Protein AF-0000000084726691 (afdb_homodimer)

Nearest PDB structures (foldseek):
  2g3b-assembly1_B  TM=8.447E-01  e=7.463E-09  Rhodococcus jostii RHA1
  2g3b-assembly1_A  TM=8.152E-01  e=2.028E-08  Rhodococcus jostii RHA1
  4yze-assembly2_D  TM=8.482E-01  e=5.745E-05  Escherichia coli K-12
  5daj-assembly1_A  TM=7.004E-01  e=3.506E-04  Pseudomonas aeruginosa PAO1
  8fw8-assembly1_B  TM=7.277E-01  e=5.131E-04  Neisseria gonorrhoeae

Radius of gyration: 22.66 Å; Cα contacts (8 Å, |Δi|>4): 528; chains: 2; bounding box: 59×69×53 Å

Foldseek 3Di:
DDPVLVQLLVLQLVLCLVPADVRDALCSSCVSGPDHSVVVCVVPVGPVRSVLVSLVVVLVVLLVQLVVQDDPALLSSLLSLLCSLQPPDVDVVDLSSLVSVVVLVVCCVVDVSSVVSVVSSLVSQLVSQLVSLVRCCVVLQWDVPDDSNVLSVVLSVLSNVLSVCCNPPVDHSVVSSVVNSCCCVVHTGDPVNVVVVD/DDPVLVQLLVLQLVLCLVPADVRDALCSSCVSGPDHSVRVCVVPVGPVRSVLVSLVVVLVVLLVQLVVQDDPALLSSLLSLLCSLQPPDVDVVDLSSLVSVVVLVVCCVVDVSSVVSVVSSLVSQLVSQLVSLVRCCVVLQWDVPDDSNVLSVVLSVLSNVLSVCCNPPVDHSVVSSVVNSCCCVVHTGDPVNVVVVD

Solvent-accessible surface area (backbone atoms only — not comparable to full-atom values): 20001 Å² total; per-residue (Å²): 132,56,71,68,58,51,47,49,44,53,8,40,51,53,28,28,36,72,54,21,56,91,63,54,43,59,59,52,24,20,74,53,36,96,49,50,49,67,58,49,42,71,79,30,88,40,62,67,57,43,50,54,52,42,51,50,53,50,47,54,55,48,54,49,52,57,69,62,33,58,52,96,43,40,67,45,21,51,51,34,46,49,40,73,74,28,52,69,54,96,44,78,71,42,70,46,43,54,29,22,49,38,38,47,35,42,41,13,82,80,31,65,69,55,18,52,51,46,33,49,54,51,49,54,52,34,50,52,43,21,50,38,44,42,51,15,32,76,70,51,51,21,30,79,83,63,51,32,66,43,53,17,49,41,52,48,23,24,52,50,7,31,55,48,36,30,46,22,51,63,41,57,38,58,58,49,40,50,23,51,49,48,48,42,60,70,57,39,34,25,77,72,45,62,56,69,77,99,132,55,71,69,58,51,47,50,45,53,8,39,51,53,27,28,38,72,52,21,56,92,63,54,44,60,60,52,25,20,73,51,37,96,48,51,49,68,59,50,42,72,77,30,88,38,62,67,58,42,48,53,51,42,51,53,54,51,45,55,54,48,54,50,52,58,69,64,34,58,52,95,44,40,66,45,21,51,50,33,46,49,39,73,74,28,50,71,51,98,44,78,73,41,71,44,43,55,28,22,49,38,37,48,35,41,40,15,82,81,31,66,70,56,18,51,51,48,34,49,56,52,50,52,52,34,50,52,43,21,51,37,43,42,52,15,31,76,70,50,50,20,31,79,83,63,52,32,65,43,54,17,48,41,52,48,24,25,52,50,7,32,55,49,36,31,46,22,51,63,42,57,38,58,58,48,41,50,24,51,48,47,48,42,59,70,58,38,34,25,76,72,46,60,58,68,78,98

Sequence (396 aa):
MDEPERTILDATYRALCEHGYADLTMQRIADESTLSKAAIHYHYDSKEHLFEQFLEYLYDRYTDRLDGATGASARDRLDALLTVQLADEAADPGIDFQTAMLEVRAQAPYDEAIQETLSAFDEALVARLRETIADGVDAGEFDERVDPDLAADLLTTAIKGAHTRQVAVRHPLDRSYEAARTYVDAYLVGEDAAEVSAMDEPERTILDATYRALCEHGYADLTMQRIADESTLSKAAIHYHYDSKEHLFEQFLEYLYDRYTDRLDGATGASARDRLDALLTVQLADEAADPGIDFQTAMLEVRAQAPYDEAIQETLSAFDEALVARLRETIADGVDAGEFDERVDPDLAADLLTTAIKGAHTRQVAVRHPLDRSYEAARTYVDAYLVGEDAAEVSA

Secondary structure (DSSP, 8-state):
--HHHHHHHHHHHHHHHHH-STT--HHHHHHTSSS-HHHHHHH-SSHHHHHHHHHHHHHHHHHHHHHH---SSHHHHHHHHHHHHH--SS-SS-HHHHHHHHHHHHHGGG-HHHHHHHHHHHHHHHHHHHHHHHHHHHHTSB-TT--HHHHHHHHHHHHHHHHHHHHHH---HHHHHHHHHHHIIIIIB-TTHHHH--/--HHHHHHHHHHHHHHHHH-STT--HHHHHHTSSS-HHHHHHH-SSHHHHHHHHHHHHHHHHHHHHHH---SSHHHHHHHHHHHHH--SS-SS-HHHHHHHHHHHHHGGG-HHHHHHHHHHHHHHHHHHHHHHHHHHHTTSB-TT--HHHHHHHHHHHHHHHHHHHHHH---HHHHHHHHHHHIIIIIB-HHHHHH--

InterPro domains:
  IPR001647 DNA-binding HTH domain, TetR-type [PF00440] (8-53)
  IPR001647 DNA-binding HTH domain, TetR-type [PR00455] (8-21)
  IPR001647 DNA-binding HTH domain, TetR-type [PR00455] (29-52)
  IPR001647 DNA-binding HTH domain, TetR-type [PS50977] (2-62)
  IPR009057 Homedomain-like superfamily [SSF46689] (5-69)
  IPR036271 Tetracyclin repressor-like, C-terminal domain superfamily [SSF48498] (73-187)
  IPR039538 BetI-type transcriptional repressor, C-terminal [PF13977] (74-188)
  IPR050109 HTH-type, TetR-like transcriptional regulator [PTHR30055] (4-188)

pLDDT: mean 91.51, std 12.65, range [36.88, 98.75]

Organism: NCBI:txid1227490

Structure (mmCIF, N/CA/C/O backbone):
data_AF-0000000084726691-model_v1
#
loop_
_entity.id
_entity.type
_entity.pdbx_description
1 polymer 'TetR family transcriptional regulator'
#
loop_
_atom_site.group_PDB
_atom_site.id
_atom_site.type_symbol
_atom_site.label_atom_id
_atom_site.label_alt_id
_atom_site.label_comp_id
_atom_site.label_asym_id
_atom_site.label_entity_id
_atom_site.label_seq_id
_atom_site.pdbx_PDB_ins_code
_atom_site.Cartn_x
_atom_site.Cartn_y
_atom_site.Cartn_z
_atom_site.occupancy
_atom_site.B_iso_or_equiv
_atom_site.auth_seq_id
_atom_site.auth_comp_id
_atom_site.auth_asym_id
_atom_site.auth_atom_id
_atom_site.pdbx_PDB_model_num
ATOM 1 N N . MET A 1 1 ? 30.438 -3.965 -10.602 1 70.75 1 MET A N 1
ATOM 2 C CA . MET A 1 1 ? 29.609 -4.938 -11.305 1 70.75 1 MET A CA 1
ATOM 3 C C . MET A 1 1 ? 30.125 -5.168 -12.719 1 70.75 1 MET A C 1
ATOM 5 O O . MET A 1 1 ? 30.469 -4.215 -13.422 1 70.75 1 MET A O 1
ATOM 9 N N . ASP A 1 2 ? 30.344 -6.395 -12.984 1 78.62 2 ASP A N 1
ATOM 10 C CA . ASP A 1 2 ? 30.875 -6.68 -14.32 1 78.62 2 ASP A CA 1
ATOM 11 C C . ASP A 1 2 ? 29.75 -6.695 -15.359 1 78.62 2 ASP A C 1
ATOM 13 O O . ASP A 1 2 ? 28.578 -6.652 -15.008 1 78.62 2 ASP A O 1
ATOM 17 N N . GLU A 1 3 ? 30.047 -6.68 -16.609 1 83 3 GLU A N 1
ATOM 18 C CA . GLU A 1 3 ? 29.141 -6.52 -17.734 1 83 3 GLU A CA 1
ATOM 19 C C . GLU A 1 3 ? 28.094 -7.621 -17.766 1 83 3 GLU A C 1
ATOM 21 O O . GLU A 1 3 ? 26.891 -7.34 -17.891 1 83 3 GLU A O 1
ATOM 26 N N . PRO A 1 4 ? 28.453 -8.922 -17.531 1 87.12 4 PRO A N 1
ATOM 27 C CA . PRO A 1 4 ? 27.453 -9.984 -17.531 1 87.12 4 PRO A CA 1
ATOM 28 C C . PRO A 1 4 ? 26.438 -9.844 -16.391 1 87.12 4 PRO A C 1
ATOM 30 O O . PRO A 1 4 ? 25.25 -10.086 -16.594 1 87.12 4 PRO A O 1
ATOM 33 N N . GLU A 1 5 ? 26.938 -9.445 -15.32 1 91.5 5 GLU A N 1
ATOM 34 C CA . GLU A 1 5 ? 26.062 -9.289 -14.172 1 91.5 5 GLU A CA 1
ATOM 35 C C . GLU A 1 5 ? 25.016 -8.203 -14.414 1 91.5 5 GLU A C 1
ATOM 37 O O . GLU A 1 5 ? 23.828 -8.398 -14.117 1 91.5 5 GLU A O 1
ATOM 42 N N . ARG A 1 6 ? 25.469 -7.113 -15 1 93.19 6 ARG A N 1
ATOM 43 C CA . ARG A 1 6 ? 24.547 -6.023 -15.312 1 93.19 6 ARG A CA 1
ATOM 44 C C . ARG A 1 6 ? 23.5 -6.465 -16.344 1 93.19 6 ARG A C 1
ATOM 46 O O . ARG A 1 6 ? 22.328 -6.133 -16.203 1 93.19 6 ARG A O 1
ATOM 53 N N . THR A 1 7 ? 23.922 -7.215 -17.281 1 94.88 7 THR A N 1
ATOM 54 C CA . THR A 1 7 ? 23.047 -7.73 -18.312 1 94.88 7 THR A CA 1
ATOM 55 C C . THR A 1 7 ? 21.969 -8.633 -17.703 1 94.88 7 THR A C 1
ATOM 57 O O . THR A 1 7 ? 20.797 -8.539 -18.062 1 94.88 7 THR A O 1
ATOM 60 N N . ILE A 1 8 ? 22.375 -9.43 -16.766 1 96.38 8 ILE A N 1
ATOM 61 C CA . ILE A 1 8 ? 21.453 -10.367 -16.125 1 96.38 8 ILE A CA 1
ATOM 62 C C . ILE A 1 8 ? 20.453 -9.594 -15.266 1 96.38 8 ILE A C 1
ATOM 64 O O . ILE A 1 8 ? 19.25 -9.883 -15.289 1 96.38 8 ILE A O 1
ATOM 68 N N . LEU A 1 9 ? 20.938 -8.633 -14.586 1 96.19 9 LEU A N 1
ATOM 69 C CA . LEU A 1 9 ? 20.062 -7.859 -13.703 1 96.19 9 LEU A CA 1
ATOM 70 C C . LEU A 1 9 ? 19.062 -7.035 -14.5 1 96.19 9 LEU A C 1
ATOM 72 O O . LEU A 1 9 ? 17.891 -6.934 -14.125 1 96.19 9 LEU A O 1
ATOM 76 N N . ASP A 1 10 ? 19.5 -6.516 -15.68 1 95.25 10 ASP A N 1
ATOM 77 C CA . ASP A 1 10 ? 18.594 -5.793 -16.562 1 95.25 10 ASP A CA 1
ATOM 78 C C . ASP A 1 10 ? 17.531 -6.723 -17.141 1 95.25 10 ASP A C 1
ATOM 80 O O . ASP A 1 10 ? 16.359 -6.344 -17.25 1 95.25 10 ASP A O 1
ATOM 84 N N . ALA A 1 11 ? 17.984 -7.883 -17.484 1 96.88 11 ALA A N 1
ATOM 85 C CA . ALA A 1 11 ? 17.062 -8.891 -17.984 1 96.88 11 ALA A CA 1
ATOM 86 C C . ALA A 1 11 ? 16.062 -9.305 -16.906 1 96.88 11 ALA A C 1
ATOM 88 O O . ALA A 1 11 ? 14.891 -9.555 -17.203 1 96.88 11 ALA A O 1
ATOM 89 N N . THR A 1 12 ? 16.531 -9.422 -15.672 1 97.25 12 THR A N 1
ATOM 90 C CA . THR A 1 12 ? 15.656 -9.75 -14.555 1 97.25 12 THR A CA 1
ATOM 91 C C . THR A 1 12 ? 14.57 -8.695 -14.383 1 97.25 12 THR A C 1
ATOM 93 O O . THR A 1 12 ? 13.398 -9.031 -14.172 1 97.25 12 THR A O 1
ATOM 96 N N . TYR A 1 13 ? 14.961 -7.438 -14.539 1 95.44 13 TYR A N 1
ATOM 97 C CA . TYR A 1 13 ? 14.008 -6.336 -14.469 1 95.44 13 TYR A CA 1
ATOM 98 C C . TYR A 1 13 ? 12.922 -6.492 -15.523 1 95.44 13 TYR A C 1
ATOM 100 O O . TYR A 1 13 ? 11.734 -6.422 -15.211 1 95.44 13 TYR A O 1
ATOM 108 N N . ARG A 1 14 ? 13.32 -6.742 -16.719 1 95.62 14 ARG A N 1
ATOM 109 C CA . ARG A 1 14 ? 12.375 -6.863 -17.812 1 95.62 14 ARG A CA 1
ATOM 110 C C . ARG A 1 14 ? 11.469 -8.07 -17.625 1 95.62 14 ARG A C 1
ATOM 112 O O . ARG A 1 14 ? 10.258 -7.98 -17.828 1 95.62 14 ARG A O 1
ATOM 119 N N . ALA A 1 15 ? 12.07 -9.195 -17.219 1 96.81 15 ALA A N 1
ATOM 120 C CA . ALA A 1 15 ? 11.289 -10.406 -17 1 96.81 15 ALA A CA 1
ATOM 121 C C . ALA A 1 15 ? 10.289 -10.211 -15.867 1 96.81 15 ALA A C 1
ATOM 123 O O . ALA A 1 15 ? 9.148 -10.68 -15.945 1 96.81 15 ALA A O 1
ATOM 124 N N . LEU A 1 16 ? 10.75 -9.547 -14.828 1 96.12 16 LEU A N 1
ATOM 125 C CA . LEU A 1 16 ? 9.883 -9.266 -13.688 1 96.12 16 LEU A CA 1
ATOM 126 C C . LEU A 1 16 ? 8.695 -8.398 -14.102 1 96.12 16 LEU A C 1
ATOM 128 O O . LEU A 1 16 ? 7.559 -8.664 -13.711 1 96.12 16 LEU A O 1
ATOM 132 N N . CYS A 1 17 ? 8.93 -7.395 -14.938 1 93.62 17 CYS A N 1
ATOM 133 C CA . CYS A 1 17 ? 7.879 -6.508 -15.422 1 93.62 17 CYS A CA 1
ATOM 134 C C . CYS A 1 17 ? 6.887 -7.266 -16.297 1 93.62 17 CYS A C 1
ATOM 136 O O . CYS A 1 17 ? 5.684 -7.012 -16.234 1 93.62 17 CYS A O 1
ATOM 138 N N . GLU A 1 18 ? 7.402 -8.195 -17 1 93.25 18 GLU A N 1
ATOM 139 C CA . GLU A 1 18 ? 6.578 -8.914 -17.969 1 93.25 18 GLU A CA 1
ATOM 140 C C . GLU A 1 18 ? 5.773 -10.023 -17.297 1 93.25 18 GLU A C 1
ATOM 142 O O . GLU A 1 18 ? 4.598 -10.219 -17.609 1 93.25 18 GLU A O 1
ATOM 147 N N . HIS A 1 19 ? 6.406 -10.75 -16.344 1 93.25 19 HIS A N 1
ATOM 148 C CA . HIS A 1 19 ? 5.812 -12 -15.891 1 93.25 19 HIS A CA 1
ATOM 149 C C . HIS A 1 19 ? 5.387 -11.922 -14.422 1 93.25 19 HIS A C 1
ATOM 151 O O . HIS A 1 19 ? 4.617 -12.758 -13.945 1 93.25 19 HIS A O 1
ATOM 157 N N . GLY A 1 20 ? 5.898 -10.898 -13.688 1 92.69 20 GLY A N 1
ATOM 158 C CA . GLY A 1 20 ? 5.684 -10.859 -12.25 1 92.69 20 GLY A CA 1
ATOM 159 C C . GLY A 1 20 ? 6.645 -11.742 -11.484 1 92.69 20 GLY A C 1
ATOM 160 O O . GLY A 1 20 ? 7.48 -12.422 -12.078 1 92.69 20 GLY A O 1
ATOM 161 N N . TYR A 1 21 ? 6.547 -11.719 -10.211 1 92.06 21 TYR A N 1
ATOM 162 C CA . TYR A 1 21 ? 7.48 -12.461 -9.375 1 92.06 21 TYR A CA 1
ATOM 163 C C . TYR A 1 21 ? 7.125 -13.938 -9.328 1 92.06 21 TYR A C 1
ATOM 165 O O . TYR A 1 21 ? 8 -14.797 -9.414 1 92.06 21 TYR A O 1
ATOM 173 N N . ALA A 1 22 ? 5.844 -14.211 -9.164 1 86.5 22 ALA A N 1
ATOM 174 C CA . ALA A 1 22 ? 5.398 -15.594 -9.023 1 86.5 22 ALA A CA 1
ATOM 175 C C . ALA A 1 22 ? 5.797 -16.422 -10.242 1 86.5 22 ALA A C 1
ATOM 177 O O . ALA A 1 22 ? 6.121 -17.609 -10.109 1 86.5 22 ALA A O 1
ATOM 178 N N . ASP A 1 23 ? 5.883 -15.82 -11.414 1 91.12 23 ASP A N 1
ATOM 179 C CA . ASP A 1 23 ? 6.148 -16.547 -12.656 1 91.12 23 ASP A CA 1
ATOM 180 C C . ASP A 1 23 ? 7.574 -16.297 -13.141 1 91.12 23 ASP A C 1
ATOM 182 O O . ASP A 1 23 ? 7.934 -16.672 -14.258 1 91.12 23 ASP A O 1
ATOM 186 N N . LEU A 1 24 ? 8.359 -15.664 -12.32 1 95.19 24 LEU A N 1
ATOM 187 C CA . LEU A 1 24 ? 9.742 -15.406 -12.695 1 95.19 24 LEU A CA 1
ATOM 188 C C . LEU A 1 24 ? 10.57 -16.688 -12.633 1 95.19 24 LEU A C 1
ATOM 190 O O . LEU A 1 24 ? 10.516 -17.406 -11.641 1 95.19 24 LEU A O 1
ATOM 194 N N . THR A 1 25 ? 11.242 -17.031 -13.75 1 95.56 25 THR A N 1
ATOM 195 C CA . THR A 1 25 ? 12.133 -18.188 -13.805 1 95.56 25 THR A CA 1
ATOM 196 C C . THR A 1 25 ? 13.461 -17.812 -14.445 1 95.56 25 THR A C 1
ATOM 198 O O . THR A 1 25 ? 13.57 -16.781 -15.109 1 95.56 25 THR A O 1
ATOM 201 N N . MET A 1 26 ? 14.406 -18.75 -14.242 1 96.69 26 MET A N 1
ATOM 202 C CA . MET A 1 26 ? 15.703 -18.531 -14.867 1 96.69 26 MET A CA 1
ATOM 203 C C . MET A 1 26 ? 15.57 -18.5 -16.391 1 96.69 26 MET A C 1
ATOM 205 O O . MET A 1 26 ? 16.25 -17.719 -17.062 1 96.69 26 MET A O 1
ATOM 209 N N . GLN A 1 27 ? 14.68 -19.297 -16.922 1 97.12 27 GLN A N 1
ATOM 210 C CA . GLN A 1 27 ? 14.477 -19.344 -18.359 1 97.12 27 GLN A CA 1
ATOM 211 C C . GLN A 1 27 ? 13.891 -18.031 -18.875 1 97.12 27 GLN A C 1
ATOM 213 O O . GLN A 1 27 ? 14.328 -17.5 -19.891 1 97.12 27 GLN A O 1
ATOM 218 N N . ARG A 1 28 ? 12.914 -17.484 -18.203 1 97.25 28 ARG A N 1
ATOM 219 C CA . ARG A 1 28 ? 12.281 -16.25 -18.609 1 97.25 28 ARG A CA 1
ATOM 220 C C . ARG A 1 28 ? 13.266 -15.078 -18.547 1 97.25 28 ARG A C 1
ATOM 222 O O . ARG A 1 28 ? 13.203 -14.156 -19.359 1 97.25 28 ARG A O 1
ATOM 229 N N . ILE A 1 29 ? 14.164 -15.125 -17.516 1 97.75 29 ILE A N 1
ATOM 230 C CA . ILE A 1 29 ? 15.211 -14.117 -17.438 1 97.75 29 ILE A CA 1
ATOM 231 C C . ILE A 1 29 ? 16.172 -14.25 -18.625 1 97.75 29 ILE A C 1
ATOM 233 O O . ILE A 1 29 ? 16.531 -13.258 -19.25 1 97.75 29 ILE A O 1
ATOM 237 N N . ALA A 1 30 ? 16.516 -15.461 -18.938 1 97.5 30 ALA A N 1
ATOM 238 C CA . ALA A 1 30 ? 17.391 -15.719 -20.094 1 97.5 30 ALA A CA 1
ATOM 239 C C . ALA A 1 30 ? 16.75 -15.227 -21.391 1 97.5 30 ALA A C 1
ATOM 241 O O . ALA A 1 30 ? 17.422 -14.664 -22.25 1 97.5 30 ALA A O 1
ATOM 242 N N . ASP A 1 31 ? 15.43 -15.422 -21.516 1 97.56 31 ASP A N 1
ATOM 243 C CA . ASP A 1 31 ? 14.703 -15.008 -22.703 1 97.56 31 ASP A CA 1
ATOM 244 C C . ASP A 1 31 ? 14.773 -13.492 -22.906 1 97.56 31 ASP A C 1
ATOM 246 O O . ASP A 1 31 ? 14.609 -12.992 -24.016 1 97.56 31 ASP A O 1
ATOM 250 N N . GLU A 1 32 ? 15.023 -12.773 -21.828 1 96.44 32 GLU A N 1
ATOM 251 C CA . GLU A 1 32 ? 15.133 -11.32 -21.875 1 96.44 32 GLU A CA 1
ATOM 252 C C . GLU A 1 32 ? 16.594 -10.875 -21.922 1 96.44 32 GLU A C 1
ATOM 254 O O . GLU A 1 32 ? 16.891 -9.695 -21.703 1 96.44 32 GLU A O 1
ATOM 259 N N . SER A 1 33 ? 17.469 -11.867 -22.078 1 94.62 33 SER A N 1
ATOM 260 C CA . SER A 1 33 ? 18.891 -11.594 -22.062 1 94.62 33 SER A CA 1
ATOM 261 C C . SER A 1 33 ? 19.578 -12.125 -23.312 1 94.62 33 SER A C 1
ATOM 263 O O . SER A 1 33 ? 18.984 -12.883 -24.078 1 94.62 33 SER A O 1
ATOM 265 N N . THR A 1 34 ? 20.812 -11.688 -23.516 1 94.25 34 THR A N 1
ATOM 266 C CA . THR A 1 34 ? 21.641 -12.258 -24.578 1 94.25 34 THR A CA 1
ATOM 267 C C . THR A 1 34 ? 22.375 -13.508 -24.078 1 94.25 34 THR A C 1
ATOM 269 O O . THR A 1 34 ? 23.047 -14.188 -24.859 1 94.25 34 THR A O 1
ATOM 272 N N . LEU A 1 35 ? 22.203 -13.766 -22.844 1 94.88 35 LEU A N 1
ATOM 273 C CA . LEU A 1 35 ? 22.859 -14.914 -22.234 1 94.88 35 LEU A CA 1
ATOM 274 C C . LEU A 1 35 ? 21.922 -16.109 -22.172 1 94.88 35 LEU A C 1
ATOM 276 O O . LEU A 1 35 ? 20.703 -15.938 -22.016 1 94.88 35 LEU A O 1
ATOM 280 N N . SER A 1 36 ? 22.516 -17.297 -22.234 1 94.81 36 SER A N 1
ATOM 281 C CA . SER A 1 36 ? 21.75 -18.516 -22.094 1 94.81 36 SER A CA 1
ATOM 282 C C . SER A 1 36 ? 21.406 -18.781 -20.625 1 94.81 36 SER A C 1
ATOM 284 O O . SER A 1 36 ? 22.016 -18.188 -19.734 1 94.81 36 SER A O 1
ATOM 286 N N . LYS A 1 37 ? 20.422 -19.625 -20.422 1 96.19 37 LYS A N 1
ATOM 287 C CA . LYS A 1 37 ? 20.078 -20.047 -19.062 1 96.19 37 LYS A CA 1
ATOM 288 C C . LYS A 1 37 ? 21.297 -20.641 -18.359 1 96.19 37 LYS A C 1
ATOM 290 O O . LYS A 1 37 ? 21.516 -20.375 -17.172 1 96.19 37 LYS A O 1
ATOM 295 N N . ALA A 1 38 ? 22.141 -21.375 -19.125 1 95.19 38 ALA A N 1
ATOM 296 C CA . ALA A 1 38 ? 23.359 -21.969 -18.578 1 95.19 38 ALA A CA 1
ATOM 297 C C . ALA A 1 38 ? 24.328 -20.906 -18.109 1 95.19 38 ALA A C 1
ATOM 299 O O . ALA A 1 38 ? 24.922 -21 -17.031 1 95.19 38 ALA A O 1
ATOM 300 N N . ALA A 1 39 ? 24.484 -19.922 -18.875 1 94.81 39 ALA A N 1
ATOM 301 C CA . ALA A 1 39 ? 25.391 -18.828 -18.547 1 94.81 39 ALA A CA 1
ATOM 302 C C . ALA A 1 39 ? 24.922 -18.078 -17.297 1 94.81 39 ALA A C 1
ATOM 304 O O . ALA A 1 39 ? 25.734 -17.672 -16.469 1 94.81 39 ALA A O 1
ATOM 305 N N . ILE A 1 40 ? 23.594 -17.875 -17.156 1 96.31 40 ILE A N 1
ATOM 306 C CA . ILE A 1 40 ? 23.031 -17.219 -15.984 1 96.31 40 ILE A CA 1
ATOM 307 C C . ILE A 1 40 ? 23.281 -18.078 -14.742 1 96.31 40 ILE A C 1
ATOM 309 O O . ILE A 1 40 ? 23.641 -17.562 -13.688 1 96.31 40 ILE A O 1
ATOM 313 N N . HIS A 1 41 ? 23.172 -19.391 -14.922 1 94.75 41 HIS A N 1
ATOM 314 C CA . HIS A 1 41 ? 23.375 -20.312 -13.812 1 94.75 41 HIS A CA 1
ATOM 315 C C . HIS A 1 41 ? 24.828 -20.312 -13.344 1 94.75 41 HIS A C 1
ATOM 317 O O . HIS A 1 41 ? 25.109 -20.578 -12.172 1 94.75 41 HIS A O 1
ATOM 323 N N . TYR A 1 42 ? 25.656 -20.062 -14.273 1 93.75 42 TYR A N 1
ATOM 324 C CA . TYR A 1 42 ? 27.078 -19.953 -13.922 1 93.75 42 TYR A CA 1
ATOM 325 C C . TYR A 1 42 ? 27.297 -18.812 -12.93 1 93.75 42 TYR A C 1
ATOM 327 O O . TYR A 1 42 ? 28.125 -18.938 -12.016 1 93.75 42 TYR A O 1
ATOM 335 N N . HIS A 1 43 ? 26.578 -17.781 -13.055 1 93.94 43 HIS A N 1
ATOM 336 C CA . HIS A 1 43 ? 26.734 -16.594 -12.203 1 93.94 43 HIS A CA 1
ATOM 337 C C . HIS A 1 43 ? 25.875 -16.703 -10.953 1 93.94 43 HIS A C 1
ATOM 339 O O . HIS A 1 43 ? 26.266 -16.234 -9.883 1 93.94 43 HIS A O 1
ATOM 345 N N . TYR A 1 44 ? 24.609 -17.281 -11.117 1 94.94 44 TYR A N 1
ATOM 346 C CA . TYR A 1 44 ? 23.672 -17.406 -10.016 1 94.94 44 TYR A CA 1
ATOM 347 C C . TYR A 1 44 ? 23.125 -18.828 -9.922 1 94.94 44 TYR A C 1
ATOM 349 O O . TYR A 1 44 ? 22.484 -19.312 -10.859 1 94.94 44 TYR A O 1
ATOM 357 N N . ASP A 1 45 ? 23.188 -19.391 -8.797 1 92.06 45 ASP A N 1
ATOM 358 C CA . ASP A 1 45 ? 22.875 -20.797 -8.602 1 92.06 45 ASP A CA 1
ATOM 359 C C . ASP A 1 45 ? 21.375 -21.047 -8.617 1 92.06 45 ASP A C 1
ATOM 361 O O . ASP A 1 45 ? 20.922 -22.156 -8.906 1 92.06 45 ASP A O 1
ATOM 365 N N . SER A 1 46 ? 20.688 -20 -8.234 1 94.19 46 SER A N 1
ATOM 366 C CA . SER A 1 46 ? 19.234 -20.172 -8.156 1 94.19 46 SER A CA 1
ATOM 367 C C . SER A 1 46 ? 18.516 -18.844 -8.43 1 94.19 46 SER A C 1
ATOM 369 O O . SER A 1 46 ? 19.109 -17.781 -8.352 1 94.19 46 SER A O 1
ATOM 371 N N . LYS A 1 47 ? 17.297 -18.953 -8.781 1 94.06 47 LYS A N 1
ATOM 372 C CA . LYS A 1 47 ? 16.438 -17.781 -8.969 1 94.06 47 LYS A CA 1
ATOM 373 C C . LYS A 1 47 ? 16.391 -16.922 -7.707 1 94.06 47 LYS A C 1
ATOM 375 O O . LYS A 1 47 ? 16.406 -15.695 -7.781 1 94.06 47 LYS A O 1
ATOM 380 N N . GLU A 1 48 ? 16.391 -17.625 -6.57 1 93.56 48 GLU A N 1
ATOM 381 C CA . GLU A 1 48 ? 16.297 -16.938 -5.285 1 93.56 48 GLU A CA 1
ATOM 382 C C . GLU A 1 48 ? 17.547 -16.078 -5.039 1 93.56 48 GLU A C 1
ATOM 384 O O . GLU A 1 48 ? 17.438 -14.914 -4.645 1 93.56 48 GLU A O 1
ATOM 389 N N . HIS A 1 49 ? 18.625 -16.672 -5.285 1 94.56 49 HIS A N 1
ATOM 390 C CA . HIS A 1 49 ? 19.875 -15.93 -5.09 1 94.56 49 HIS A CA 1
ATOM 391 C C . HIS A 1 49 ? 20 -14.781 -6.078 1 94.56 49 HIS A C 1
ATOM 393 O O . HIS A 1 49 ? 20.438 -13.688 -5.711 1 94.56 49 HIS A O 1
ATOM 399 N N . LEU A 1 50 ? 19.672 -15.031 -7.348 1 96.44 50 LEU A N 1
ATOM 400 C CA . LEU A 1 50 ? 19.672 -13.977 -8.352 1 96.44 50 LEU A CA 1
ATOM 401 C C . LEU A 1 50 ? 18.734 -12.836 -7.949 1 96.44 50 LEU A C 1
ATOM 403 O O . LEU A 1 50 ? 19.109 -11.664 -8.039 1 96.44 50 LEU A O 1
ATOM 407 N N . PHE A 1 51 ? 17.578 -13.172 -7.488 1 97 51 PHE A N 1
ATOM 408 C CA . PHE A 1 51 ? 16.594 -12.156 -7.148 1 97 51 PHE A CA 1
ATOM 409 C C . PHE A 1 51 ? 17.047 -11.336 -5.949 1 97 51 PHE A C 1
ATOM 411 O O . PHE A 1 51 ? 16.844 -10.117 -5.906 1 97 51 PHE A O 1
ATOM 418 N N . GLU A 1 52 ? 17.672 -11.977 -4.98 1 95.19 52 GLU A N 1
ATOM 419 C CA . GLU A 1 52 ? 18.234 -11.258 -3.844 1 95.19 52 GLU A CA 1
ATOM 420 C C . GLU A 1 52 ? 19.266 -10.219 -4.301 1 95.19 52 GLU A C 1
ATOM 422 O O . GLU A 1 52 ? 19.266 -9.086 -3.826 1 95.19 52 GLU A O 1
ATOM 427 N N . GLN A 1 53 ? 20.078 -10.625 -5.203 1 95.25 53 GLN A N 1
ATOM 428 C CA . GLN A 1 53 ? 21.078 -9.703 -5.742 1 95.25 53 GLN A CA 1
ATOM 429 C C . GLN A 1 53 ? 20.422 -8.594 -6.551 1 95.25 53 GLN A C 1
ATOM 431 O O . GLN A 1 53 ? 20.875 -7.449 -6.531 1 95.25 53 GLN A O 1
ATOM 436 N N . PHE A 1 54 ? 19.406 -8.969 -7.262 1 97.44 54 PHE A N 1
ATOM 437 C CA . PHE A 1 54 ? 18.641 -7.988 -8.023 1 97.44 54 PHE A CA 1
ATOM 438 C C . PHE A 1 54 ? 18.047 -6.934 -7.098 1 97.44 54 PHE A C 1
ATOM 440 O O . PHE A 1 54 ? 18.141 -5.734 -7.375 1 97.44 54 PHE A O 1
ATOM 447 N N . LEU A 1 55 ? 17.469 -7.309 -5.914 1 97.38 55 LEU A N 1
ATOM 448 C CA . LEU A 1 55 ? 16.906 -6.375 -4.949 1 97.38 55 LEU A CA 1
ATOM 449 C C . LEU A 1 55 ? 17.984 -5.469 -4.367 1 97.38 55 LEU A C 1
ATOM 451 O O . LEU A 1 55 ? 17.75 -4.277 -4.148 1 97.38 55 LEU A O 1
ATOM 455 N N . GLU A 1 56 ? 19.109 -6.047 -4.113 1 95.94 56 GLU A N 1
ATOM 456 C CA . GLU A 1 56 ? 20.219 -5.246 -3.602 1 95.94 56 GLU A CA 1
ATOM 457 C C . GLU A 1 56 ? 20.656 -4.195 -4.621 1 95.94 56 GLU A C 1
ATOM 459 O O . GLU A 1 56 ? 20.953 -3.059 -4.254 1 95.94 56 GLU A O 1
ATOM 464 N N . TYR A 1 57 ? 20.688 -4.664 -5.863 1 95.31 57 TYR A N 1
ATOM 465 C CA . TYR A 1 57 ? 21 -3.746 -6.953 1 95.31 57 TYR A CA 1
ATOM 466 C C . TYR A 1 57 ? 19.984 -2.611 -7.02 1 95.31 57 TYR A C 1
ATOM 468 O O . TYR A 1 57 ? 20.359 -1.444 -7.16 1 95.31 57 TYR A O 1
ATOM 476 N N . LEU A 1 58 ? 18.75 -2.904 -6.898 1 95.19 58 LEU A N 1
ATOM 477 C CA . LEU A 1 58 ? 17.688 -1.903 -6.883 1 95.19 58 LEU A CA 1
ATOM 478 C C . LEU A 1 58 ? 17.828 -0.979 -5.68 1 95.19 58 LEU A C 1
ATOM 480 O O . LEU A 1 58 ? 17.578 0.223 -5.781 1 95.19 58 LEU A O 1
ATOM 484 N N . TYR A 1 59 ? 18.234 -1.538 -4.539 1 96.56 59 TYR A N 1
ATOM 485 C CA . TYR A 1 59 ? 18.375 -0.761 -3.314 1 96.56 59 TYR A CA 1
ATOM 486 C C . TYR A 1 59 ? 19.453 0.309 -3.477 1 96.56 59 TYR A C 1
ATOM 488 O O . TYR A 1 59 ? 19.266 1.457 -3.072 1 96.56 59 TYR A O 1
ATOM 496 N N . ASP A 1 60 ? 20.547 -0.081 -4.102 1 95.12 60 ASP A N 1
ATOM 497 C CA . ASP A 1 60 ? 21.641 0.865 -4.312 1 95.12 60 ASP A CA 1
ATOM 498 C C . ASP A 1 60 ? 21.203 2.025 -5.199 1 95.12 60 ASP A C 1
ATOM 500 O O . ASP A 1 60 ? 21.5 3.186 -4.906 1 95.12 60 ASP A O 1
ATOM 504 N N . ARG A 1 61 ? 20.5 1.731 -6.195 1 92 61 ARG A N 1
ATOM 505 C CA . ARG A 1 61 ? 19.984 2.76 -7.098 1 92 61 ARG A CA 1
ATOM 506 C C . ARG A 1 61 ? 18.953 3.641 -6.398 1 92 61 ARG A C 1
ATOM 508 O O . ARG A 1 61 ? 18.906 4.852 -6.637 1 92 61 ARG A O 1
ATOM 515 N N . TYR A 1 62 ? 18.188 3.02 -5.578 1 93.19 62 TYR A N 1
ATOM 516 C CA . TYR A 1 62 ? 17.156 3.73 -4.824 1 93.19 62 TYR A CA 1
ATOM 517 C C . TYR A 1 62 ? 17.781 4.734 -3.863 1 93.19 62 TYR A C 1
ATOM 519 O O . TYR A 1 62 ? 17.359 5.891 -3.803 1 93.19 62 TYR A O 1
ATOM 527 N N . THR A 1 63 ? 18.781 4.309 -3.09 1 96.12 63 THR A N 1
ATOM 528 C CA . THR A 1 63 ? 19.438 5.195 -2.131 1 96.12 63 THR A CA 1
ATOM 529 C C . THR A 1 63 ? 20.156 6.328 -2.85 1 96.12 63 THR A C 1
ATOM 531 O O . THR A 1 63 ? 20.219 7.453 -2.35 1 96.12 63 THR A O 1
ATOM 534 N N . ASP A 1 64 ? 20.656 6.047 -4.082 1 94.19 64 ASP A N 1
ATOM 535 C CA . ASP A 1 64 ? 21.266 7.094 -4.895 1 94.19 64 ASP A CA 1
ATOM 536 C C . ASP A 1 64 ? 20.234 8.164 -5.27 1 94.19 64 ASP A C 1
ATOM 538 O O . ASP A 1 64 ? 20.531 9.359 -5.25 1 94.19 64 ASP A O 1
ATOM 542 N N . ARG A 1 65 ? 19.047 7.734 -5.613 1 92.62 65 ARG A N 1
ATOM 543 C CA . ARG A 1 65 ? 17.984 8.664 -5.969 1 92.62 65 ARG A CA 1
ATOM 544 C C . ARG A 1 65 ? 17.578 9.508 -4.766 1 92.62 65 ARG A C 1
ATOM 546 O O . ARG A 1 65 ? 17.344 10.711 -4.898 1 92.62 65 ARG A O 1
ATOM 553 N N . LEU A 1 66 ? 17.469 8.828 -3.605 1 95.5 66 LEU A N 1
ATOM 554 C CA . LEU A 1 66 ? 17.125 9.57 -2.393 1 95.5 66 LEU A CA 1
ATOM 555 C C . LEU A 1 66 ? 18.203 10.617 -2.082 1 95.5 66 LEU A C 1
ATOM 557 O O . LEU A 1 66 ? 17.875 11.75 -1.724 1 95.5 66 LEU A O 1
ATOM 561 N N . ASP A 1 67 ? 19.469 10.242 -2.258 1 94.69 67 ASP A N 1
ATOM 562 C CA . ASP A 1 67 ? 20.578 11.148 -1.996 1 94.69 67 ASP A CA 1
ATOM 563 C C . ASP A 1 67 ? 20.594 12.305 -2.986 1 94.69 67 ASP A C 1
ATOM 565 O O . ASP A 1 67 ? 21.078 13.398 -2.666 1 94.69 67 ASP A O 1
ATOM 569 N N . GLY A 1 68 ? 20.047 12.047 -4.145 1 93.12 68 GLY A N 1
ATOM 570 C CA . GLY A 1 68 ? 20.016 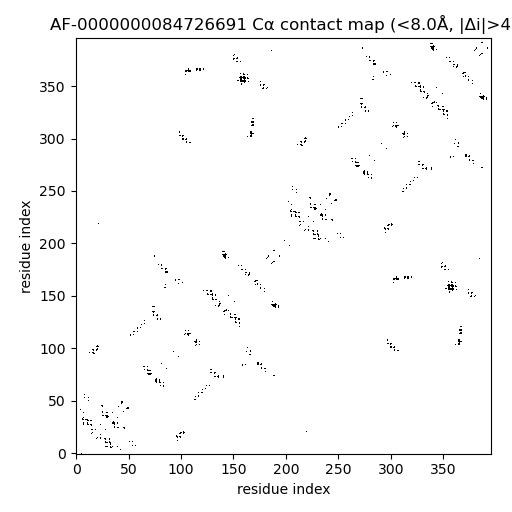13.062 -5.18 1 93.12 68 GLY A CA 1
ATOM 571 C C . GLY A 1 68 ? 18.906 14.07 -4.988 1 93.12 68 GLY A C 1
ATOM 572 O O . GLY A 1 68 ? 18.859 15.102 -5.668 1 93.12 68 GLY A O 1
ATOM 573 N N . ALA A 1 69 ? 17.984 13.75 -4.141 1 92.75 69 ALA A N 1
ATOM 574 C CA . ALA A 1 69 ? 16.922 14.695 -3.818 1 92.75 69 ALA A CA 1
ATOM 575 C C . ALA A 1 69 ? 17.422 15.797 -2.896 1 92.75 69 ALA A C 1
ATOM 577 O O . ALA A 1 69 ? 17.438 15.641 -1.674 1 92.75 69 ALA A O 1
ATOM 578 N N . THR A 1 70 ? 17.859 16.875 -3.463 1 92.75 70 THR A N 1
ATOM 579 C CA . THR A 1 70 ? 18.453 17.969 -2.713 1 92.75 70 THR A CA 1
ATOM 580 C C . THR A 1 70 ? 17.609 19.234 -2.84 1 92.75 70 THR A C 1
ATOM 582 O O . THR A 1 70 ? 16.625 19.25 -3.598 1 92.75 70 THR A O 1
ATOM 585 N N . GLY A 1 71 ? 17.859 20.156 -2.039 1 94.06 71 GLY A N 1
ATOM 586 C CA . GLY A 1 71 ? 17.188 21.438 -2.031 1 94.06 71 GLY A CA 1
ATOM 587 C C . GLY A 1 71 ? 17.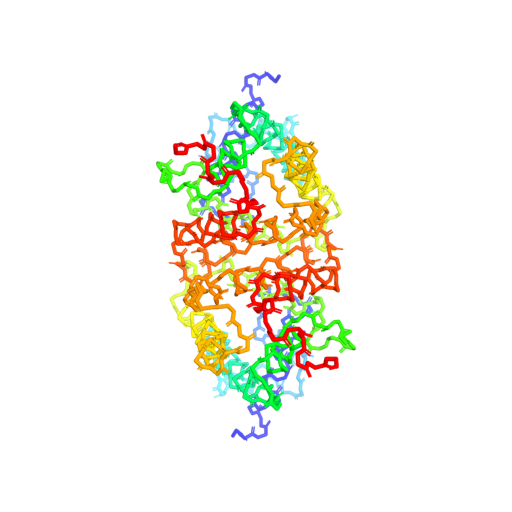844 22.453 -1.125 1 94.06 71 GLY A C 1
ATOM 588 O O . GLY A 1 71 ? 18.594 22.094 -0.22 1 94.06 71 GLY A O 1
ATOM 589 N N . ALA A 1 72 ? 17.531 23.719 -1.433 1 95.06 72 ALA A N 1
ATOM 590 C CA . ALA A 1 72 ? 18.125 24.828 -0.671 1 95.06 72 ALA A CA 1
ATOM 591 C C . ALA A 1 72 ? 17.531 24.891 0.733 1 95.06 72 ALA A C 1
ATOM 593 O O . ALA A 1 72 ? 18.203 25.328 1.676 1 95.06 72 ALA A O 1
ATOM 594 N N . SER A 1 73 ? 16.266 24.531 0.859 1 96 73 SER A N 1
ATOM 595 C CA . SER A 1 73 ? 15.57 24.516 2.137 1 96 73 SER A CA 1
ATOM 596 C C . SER A 1 73 ? 15.047 23.109 2.461 1 96 73 SER A C 1
ATOM 598 O O . SER A 1 73 ? 15.07 22.219 1.607 1 96 73 SER A O 1
ATOM 600 N N . ALA A 1 74 ? 14.672 22.891 3.689 1 96.5 74 ALA A N 1
ATOM 601 C CA . ALA A 1 74 ? 14.047 21.625 4.074 1 96.5 74 ALA A CA 1
ATOM 602 C C . ALA A 1 74 ? 12.773 21.375 3.268 1 96.5 74 ALA A C 1
ATOM 604 O O . ALA A 1 74 ? 12.5 20.25 2.869 1 96.5 74 ALA A O 1
ATOM 605 N N . ARG A 1 75 ? 12.062 22.422 2.998 1 95.62 75 ARG A N 1
ATOM 606 C CA . ARG A 1 75 ? 10.852 22.328 2.197 1 95.62 75 ARG A CA 1
ATOM 607 C C . ARG A 1 75 ? 11.164 21.875 0.776 1 95.62 75 ARG A C 1
ATOM 609 O O . ARG A 1 75 ? 10.5 21 0.234 1 95.62 75 ARG A O 1
ATOM 616 N N . ASP A 1 76 ? 12.203 22.422 0.193 1 96.06 76 ASP A N 1
ATOM 617 C CA . ASP A 1 76 ? 12.625 22.047 -1.151 1 96.06 76 ASP A CA 1
ATOM 618 C C . ASP A 1 76 ? 13.062 20.578 -1.196 1 96.06 76 ASP A C 1
ATOM 620 O O . ASP A 1 76 ? 12.75 19.875 -2.148 1 96.06 76 ASP A O 1
ATOM 624 N N . ARG A 1 77 ? 13.766 20.219 -0.201 1 96.81 77 ARG A N 1
ATOM 625 C CA . ARG A 1 77 ? 14.234 18.828 -0.127 1 96.81 77 ARG A CA 1
ATOM 626 C C . ARG A 1 77 ? 13.062 17.859 0.022 1 96.81 77 ARG A C 1
ATOM 628 O O . ARG A 1 77 ? 13.055 16.797 -0.587 1 96.81 77 ARG A O 1
ATOM 635 N N . LEU A 1 78 ? 12.094 18.234 0.848 1 96.69 78 LEU A N 1
ATOM 636 C CA . LEU A 1 78 ? 10.914 17.391 1.022 1 96.69 78 LEU A CA 1
ATOM 637 C C . LEU A 1 78 ? 10.148 17.25 -0.288 1 96.69 78 LEU A C 1
ATOM 639 O O . LEU A 1 78 ? 9.703 16.156 -0.642 1 96.69 78 LEU A O 1
ATOM 643 N N . ASP A 1 79 ? 10.039 18.328 -1.021 1 94.88 79 ASP A N 1
ATOM 644 C CA . ASP A 1 79 ? 9.375 18.297 -2.32 1 94.88 79 ASP A CA 1
ATOM 645 C C . ASP A 1 79 ? 10.125 17.406 -3.303 1 94.88 79 ASP A C 1
ATOM 647 O O . ASP A 1 79 ? 9.508 16.656 -4.066 1 94.88 79 ASP A O 1
ATOM 651 N N . ALA A 1 80 ? 11.422 17.484 -3.297 1 95.06 80 ALA A N 1
ATOM 652 C CA . ALA A 1 80 ? 12.25 16.641 -4.16 1 95.06 80 ALA A CA 1
ATOM 653 C C . ALA A 1 80 ? 12.055 15.172 -3.822 1 95.06 80 ALA A C 1
ATOM 655 O O . ALA A 1 80 ? 11.945 14.328 -4.719 1 95.06 80 ALA A O 1
ATOM 656 N N . LEU A 1 81 ? 11.984 14.852 -2.518 1 96.5 81 LEU A N 1
ATOM 657 C CA . LEU A 1 81 ? 11.781 13.477 -2.084 1 96.5 81 LEU A CA 1
ATOM 658 C C . LEU A 1 81 ? 10.414 12.961 -2.525 1 96.5 81 LEU A C 1
ATOM 660 O O . LEU A 1 81 ? 10.297 11.836 -3.012 1 96.5 81 LEU A O 1
ATOM 664 N N . LEU A 1 82 ? 9.367 13.812 -2.369 1 95.94 82 LEU A N 1
ATOM 665 C CA . LEU A 1 82 ? 8.031 13.43 -2.807 1 95.94 82 LEU A CA 1
ATOM 666 C C . LEU A 1 82 ? 7.984 13.234 -4.32 1 95.94 82 LEU A C 1
ATOM 668 O O . 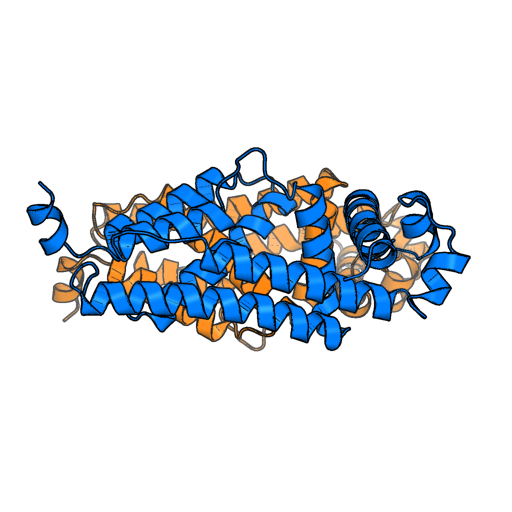LEU A 1 82 ? 7.324 12.32 -4.812 1 95.94 82 LEU A O 1
ATOM 672 N N . THR A 1 83 ? 8.734 14.039 -5.082 1 92.69 83 THR A N 1
ATOM 673 C CA . THR A 1 83 ? 8.789 13.938 -6.535 1 92.69 83 THR A CA 1
ATOM 674 C C . THR A 1 83 ? 9.445 12.625 -6.965 1 92.69 83 THR A C 1
ATOM 676 O O . THR A 1 83 ? 8.945 11.938 -7.855 1 92.69 83 THR A O 1
ATOM 679 N N . VAL A 1 84 ? 10.492 12.242 -6.27 1 90.5 84 VAL A N 1
ATOM 680 C CA . VAL A 1 84 ? 11.18 10.992 -6.555 1 90.5 84 VAL A CA 1
ATOM 681 C C . VAL A 1 84 ? 10.219 9.82 -6.367 1 90.5 84 VAL A C 1
ATOM 683 O O . VAL A 1 84 ? 10.266 8.844 -7.121 1 90.5 84 VAL A O 1
ATOM 686 N N . GLN A 1 85 ? 9.352 9.93 -5.414 1 93.62 85 GLN A N 1
ATOM 687 C CA . GLN A 1 85 ? 8.5 8.797 -5.035 1 93.62 85 GLN A CA 1
ATOM 688 C C . GLN A 1 85 ? 7.207 8.789 -5.844 1 93.62 85 GLN A C 1
ATOM 690 O O . GLN A 1 85 ? 6.684 7.719 -6.168 1 93.62 85 GLN A O 1
ATOM 695 N N . LEU A 1 86 ? 6.617 10.023 -6.133 1 92.38 86 LEU A N 1
ATOM 696 C CA . LEU A 1 86 ? 5.23 10.102 -6.586 1 92.38 86 LEU A CA 1
ATOM 697 C C . LEU A 1 86 ? 5.145 10.734 -7.969 1 92.38 86 LEU A C 1
ATOM 699 O O . LEU A 1 86 ? 4.078 10.734 -8.586 1 92.38 86 LEU A O 1
ATOM 703 N N . ALA A 1 87 ? 6.074 11.555 -8.367 1 72.31 87 ALA A N 1
ATOM 704 C CA . ALA A 1 87 ? 5.934 12.25 -9.641 1 72.31 87 ALA A CA 1
ATOM 705 C C . ALA A 1 87 ? 6.043 11.281 -10.812 1 72.31 87 ALA A C 1
ATOM 707 O O . ALA A 1 87 ? 6.777 10.289 -10.742 1 72.31 87 ALA A O 1
ATOM 708 N N . ASP A 1 88 ? 4.672 11.266 -11.602 1 56.69 88 ASP A N 1
ATOM 709 C CA . ASP A 1 88 ? 4.512 10.422 -12.781 1 56.69 88 ASP A CA 1
ATOM 710 C C . ASP A 1 88 ? 5.508 10.812 -13.875 1 56.69 88 ASP A C 1
ATOM 712 O O . ASP A 1 88 ? 5.184 11.594 -14.766 1 56.69 88 ASP A O 1
ATOM 716 N N . GLU A 1 89 ? 6.512 11.328 -13.703 1 50.41 89 GLU A N 1
ATOM 717 C CA . GLU A 1 89 ? 7.094 11.672 -15 1 50.41 89 GLU A CA 1
ATOM 718 C C . GLU A 1 89 ? 6.961 10.508 -15.984 1 50.41 89 GLU A C 1
ATOM 720 O O . GLU A 1 89 ? 6.523 9.422 -15.609 1 50.41 89 GLU A O 1
ATOM 725 N N . ALA A 1 90 ? 7.633 10.375 -17.172 1 49.75 90 ALA A N 1
ATOM 726 C CA . ALA A 1 90 ? 8.047 9.242 -18 1 49.75 90 ALA A CA 1
ATOM 727 C C . ALA A 1 90 ? 8.305 8.008 -17.125 1 49.75 90 ALA A C 1
ATOM 729 O O . ALA A 1 90 ? 9.422 7.797 -16.656 1 49.75 90 ALA A O 1
ATOM 730 N N . ALA A 1 91 ? 7.652 7.707 -15.969 1 51.09 91 ALA A N 1
ATOM 731 C CA . ALA A 1 91 ? 7.852 6.93 -14.75 1 51.09 91 ALA A CA 1
ATOM 732 C C . ALA A 1 91 ? 8.43 5.555 -15.062 1 51.09 91 ALA A C 1
ATOM 734 O O . ALA A 1 91 ? 7.914 4.84 -15.93 1 51.09 91 ALA A O 1
ATOM 735 N N . ASP A 1 92 ? 9.648 5.434 -15.148 1 53.78 92 ASP A N 1
ATOM 736 C CA . ASP A 1 92 ? 10.578 4.348 -14.859 1 53.78 92 ASP A CA 1
ATOM 737 C C . ASP A 1 92 ? 10.875 4.266 -13.367 1 53.78 92 ASP A C 1
ATOM 739 O O . ASP A 1 92 ? 11.555 5.137 -12.812 1 53.78 92 ASP A O 1
ATOM 743 N N . PRO A 1 93 ? 10.281 3.432 -12.664 1 60.44 93 PRO A N 1
ATOM 744 C CA . PRO A 1 93 ? 9.727 2.279 -13.383 1 60.44 93 PRO A CA 1
ATOM 745 C C . PRO A 1 93 ? 8.227 2.418 -13.648 1 60.44 93 PRO A C 1
ATOM 747 O O . PRO A 1 93 ? 7.543 3.184 -12.969 1 60.44 93 PRO A O 1
ATOM 750 N N . GLY A 1 94 ? 7.754 1.843 -14.609 1 78.25 94 GLY A N 1
ATOM 751 C CA . GLY A 1 94 ? 6.375 1.854 -15.062 1 78.25 94 GLY A CA 1
ATOM 752 C C . GLY A 1 94 ? 5.449 1.038 -14.18 1 78.25 94 GLY A C 1
ATOM 753 O O . GLY A 1 94 ? 5.867 0.519 -13.148 1 78.25 94 GLY A O 1
ATOM 754 N N . ILE A 1 95 ? 4.215 1.004 -14.406 1 86.44 95 ILE A N 1
ATOM 755 C CA . ILE A 1 95 ? 3.146 0.358 -13.648 1 86.44 95 ILE A CA 1
ATOM 756 C C . ILE A 1 95 ? 3.416 -1.142 -13.555 1 86.44 95 ILE A C 1
ATOM 758 O O . ILE A 1 95 ? 3.102 -1.771 -12.539 1 86.44 95 ILE A O 1
ATOM 762 N N . ASP A 1 96 ? 4.113 -1.672 -14.562 1 91.06 96 ASP A N 1
ATOM 763 C CA . ASP A 1 96 ? 4.422 -3.1 -14.562 1 91.06 96 ASP A CA 1
ATOM 764 C C . ASP A 1 96 ? 5.387 -3.451 -13.43 1 91.06 96 ASP A C 1
ATOM 766 O O . ASP A 1 96 ? 5.207 -4.457 -12.742 1 91.06 96 ASP A O 1
ATOM 770 N N . PHE A 1 97 ? 6.355 -2.629 -13.305 1 92.5 97 PHE A N 1
ATOM 771 C CA . PHE A 1 97 ? 7.316 -2.871 -12.234 1 92.5 97 PHE A CA 1
ATOM 772 C C . PHE A 1 97 ? 6.668 -2.689 -10.867 1 92.5 97 PHE A C 1
ATOM 774 O O . PHE A 1 97 ? 6.906 -3.479 -9.953 1 92.5 97 PHE A O 1
ATOM 781 N N . GLN A 1 98 ? 5.844 -1.665 -10.734 1 92.81 98 GLN A N 1
ATOM 782 C CA . GLN A 1 98 ? 5.145 -1.438 -9.477 1 92.81 98 GLN A CA 1
ATOM 783 C C . GLN A 1 98 ? 4.238 -2.617 -9.125 1 92.81 98 GLN A C 1
ATOM 785 O O . GLN A 1 98 ? 4.129 -2.998 -7.957 1 92.81 98 GLN A O 1
ATOM 790 N N . THR A 1 99 ? 3.664 -3.146 -10.133 1 95.06 99 THR A N 1
ATOM 791 C CA . THR A 1 99 ? 2.809 -4.312 -9.938 1 95.06 99 THR A CA 1
ATOM 792 C C . THR A 1 99 ? 3.631 -5.512 -9.469 1 95.06 99 THR A C 1
ATOM 794 O O . THR A 1 99 ? 3.266 -6.184 -8.5 1 95.06 99 THR A O 1
ATOM 797 N N . ALA A 1 100 ? 4.762 -5.73 -10.141 1 95.38 100 ALA A N 1
ATOM 798 C CA . ALA A 1 100 ? 5.648 -6.824 -9.75 1 95.38 100 ALA A CA 1
ATOM 799 C C . ALA A 1 100 ? 6.145 -6.648 -8.32 1 95.38 100 ALA A C 1
ATOM 801 O O . ALA A 1 100 ? 6.223 -7.617 -7.562 1 95.38 100 ALA A O 1
ATOM 802 N N . MET A 1 101 ? 6.43 -5.414 -7.996 1 95.62 101 MET A N 1
ATOM 803 C CA . MET A 1 101 ? 6.957 -5.148 -6.66 1 95.62 101 MET A CA 1
ATOM 804 C C . MET A 1 101 ? 5.883 -5.355 -5.598 1 95.62 101 MET A C 1
ATOM 806 O O . MET A 1 101 ? 6.184 -5.762 -4.477 1 95.62 101 MET A O 1
ATOM 810 N N . LEU A 1 102 ? 4.609 -5.066 -5.914 1 96.44 102 LEU A N 1
ATOM 811 C CA . LEU A 1 102 ? 3.523 -5.371 -4.992 1 96.44 102 LEU A CA 1
ATOM 812 C C . LEU A 1 102 ? 3.432 -6.875 -4.738 1 96.44 102 LEU A C 1
ATOM 814 O O . LEU A 1 102 ? 3.205 -7.305 -3.605 1 96.44 102 LEU A O 1
ATOM 818 N N . GLU A 1 103 ? 3.648 -7.652 -5.754 1 95.56 103 GLU A N 1
ATOM 819 C CA . GLU A 1 103 ? 3.697 -9.102 -5.602 1 95.56 103 GLU A CA 1
ATOM 820 C C . GLU A 1 103 ? 4.852 -9.523 -4.703 1 95.56 103 GLU A C 1
ATOM 822 O O . GLU A 1 103 ? 4.699 -10.414 -3.863 1 95.56 103 GLU A O 1
ATOM 827 N N . VAL A 1 104 ? 6.004 -8.898 -4.887 1 96.81 104 VAL A N 1
ATOM 828 C CA . VAL A 1 104 ? 7.18 -9.203 -4.078 1 96.81 104 VAL A CA 1
ATOM 829 C C . VAL A 1 104 ? 6.895 -8.891 -2.611 1 96.81 104 VAL A C 1
ATOM 831 O O . VAL A 1 104 ? 7.258 -9.664 -1.723 1 96.81 104 VAL A O 1
ATOM 834 N N . ARG A 1 105 ? 6.191 -7.789 -2.375 1 97.62 105 ARG A N 1
ATOM 835 C CA . ARG A 1 105 ? 5.844 -7.41 -1.01 1 97.62 105 ARG A CA 1
ATOM 836 C C . ARG A 1 105 ? 4.945 -8.453 -0.362 1 97.62 105 ARG A C 1
ATOM 838 O O . ARG A 1 105 ? 5.066 -8.734 0.833 1 97.62 105 ARG A O 1
ATOM 845 N N . ALA A 1 106 ? 4.102 -9.031 -1.124 1 95.88 106 ALA A N 1
ATOM 846 C CA . ALA A 1 106 ? 3.211 -10.07 -0.614 1 95.88 106 ALA A CA 1
ATOM 847 C C . ALA A 1 106 ? 3.986 -11.344 -0.273 1 95.88 106 ALA A C 1
ATOM 849 O O . ALA A 1 106 ? 3.479 -12.211 0.436 1 95.88 106 ALA A O 1
ATOM 850 N N . GLN A 1 107 ? 5.254 -11.469 -0.732 1 93.81 107 GLN A N 1
ATOM 851 C CA . GLN A 1 107 ? 6.086 -12.633 -0.462 1 93.81 107 GLN A CA 1
ATOM 852 C C . GLN A 1 107 ? 6.902 -12.445 0.812 1 93.81 107 GLN A C 1
ATOM 854 O O . GLN A 1 107 ? 7.469 -13.406 1.341 1 93.81 107 GLN A O 1
ATOM 859 N N . ALA A 1 108 ? 6.953 -11.266 1.297 1 95.94 108 ALA A N 1
ATOM 860 C CA . ALA A 1 108 ? 7.867 -10.883 2.367 1 95.94 108 ALA A CA 1
ATOM 861 C C . ALA A 1 108 ? 7.664 -11.75 3.604 1 95.94 108 ALA A C 1
ATOM 863 O O . ALA A 1 108 ? 8.633 -12.242 4.191 1 95.94 108 ALA A O 1
ATOM 864 N N . PRO A 1 109 ? 6.375 -12.086 3.988 1 93.75 109 PRO A N 1
ATOM 865 C CA . PRO A 1 109 ? 6.191 -12.891 5.199 1 93.75 109 PRO A CA 1
ATOM 866 C C . PRO A 1 109 ? 6.758 -14.305 5.059 1 93.75 109 PRO A C 1
ATOM 868 O O . PRO A 1 109 ? 7 -14.977 6.066 1 93.75 109 PRO A O 1
ATOM 871 N N . TYR A 1 110 ? 7.074 -14.727 3.805 1 92.62 110 TYR A N 1
ATOM 872 C CA . TYR A 1 110 ? 7.477 -16.109 3.564 1 92.62 110 TYR A CA 1
ATOM 873 C C . TYR A 1 110 ? 8.953 -16.188 3.174 1 92.62 110 TYR A C 1
ATOM 875 O O . TYR A 1 110 ? 9.492 -17.281 3.006 1 92.62 110 TYR A O 1
ATOM 883 N N . ASP A 1 111 ? 9.547 -15.102 2.98 1 94.69 111 ASP A N 1
ATOM 884 C CA . ASP A 1 111 ? 10.938 -15.031 2.539 1 94.69 111 ASP A CA 1
ATOM 885 C C . ASP A 1 111 ? 11.703 -13.961 3.316 1 94.69 111 ASP A C 1
ATOM 887 O O . ASP A 1 111 ? 11.625 -12.773 2.992 1 94.69 111 ASP A O 1
ATOM 891 N N . GLU A 1 112 ? 12.477 -14.359 4.25 1 95.81 112 GLU A N 1
ATOM 892 C CA . GLU A 1 112 ? 13.164 -13.453 5.16 1 95.81 112 GLU A CA 1
ATOM 893 C C . GLU A 1 112 ? 14.125 -12.539 4.406 1 95.81 112 GLU A C 1
ATOM 895 O O . GLU A 1 112 ? 14.281 -11.367 4.758 1 95.81 112 GLU A O 1
ATOM 900 N N . ALA A 1 113 ? 14.773 -13.07 3.424 1 95.44 113 ALA A N 1
ATOM 901 C CA . ALA A 1 113 ? 15.734 -12.273 2.66 1 95.44 113 ALA A CA 1
ATOM 902 C C . ALA A 1 113 ? 15.031 -11.133 1.928 1 95.44 113 ALA A C 1
ATOM 904 O O . ALA A 1 113 ? 15.516 -9.992 1.926 1 95.44 113 ALA A O 1
ATOM 905 N N . ILE A 1 114 ? 13.891 -11.414 1.351 1 96.19 114 ILE A N 1
ATOM 906 C CA . ILE A 1 114 ? 13.086 -10.398 0.685 1 96.19 114 ILE A CA 1
ATOM 907 C C . ILE A 1 114 ? 12.617 -9.359 1.705 1 96.19 114 ILE A C 1
ATOM 909 O O . ILE A 1 114 ? 12.758 -8.156 1.482 1 96.19 114 ILE A O 1
ATOM 913 N N . GLN A 1 115 ? 12.164 -9.867 2.824 1 97.62 115 GLN A N 1
ATOM 914 C CA . GLN A 1 115 ? 11.625 -8.961 3.84 1 97.62 115 GLN A CA 1
ATOM 915 C C . GLN A 1 115 ? 12.711 -8.039 4.383 1 97.62 115 GLN A C 1
ATOM 917 O O . GLN A 1 115 ? 12.469 -6.855 4.613 1 97.62 115 GLN A O 1
ATOM 922 N N . GLU A 1 116 ? 13.836 -8.547 4.566 1 97.75 116 GLU A N 1
ATOM 923 C CA . GLU A 1 116 ? 14.953 -7.746 5.07 1 97.75 116 GLU A CA 1
ATOM 924 C C . GLU A 1 116 ? 15.336 -6.648 4.086 1 97.75 116 GLU A C 1
ATOM 926 O O . GLU A 1 116 ? 15.578 -5.508 4.484 1 97.75 116 GLU A O 1
ATOM 931 N N . THR A 1 117 ? 15.383 -7.016 2.834 1 97.81 117 THR A N 1
ATOM 932 C CA . THR A 1 117 ? 15.75 -6.023 1.828 1 97.81 117 THR A CA 1
ATOM 933 C C . THR A 1 117 ? 14.656 -4.965 1.694 1 97.81 117 THR A C 1
ATOM 935 O O . THR A 1 117 ? 14.953 -3.771 1.592 1 97.81 117 THR A O 1
ATOM 938 N N . LEU A 1 118 ? 13.414 -5.371 1.72 1 98.31 118 LEU A N 1
ATOM 939 C CA . LEU A 1 118 ? 12.312 -4.418 1.683 1 98.31 118 LEU A CA 1
ATOM 940 C C . LEU A 1 118 ? 12.352 -3.5 2.902 1 98.31 118 LEU A C 1
ATOM 942 O O . LEU A 1 118 ? 12.039 -2.312 2.799 1 98.31 118 LEU A O 1
ATOM 946 N N . SER A 1 119 ? 12.727 -4.074 4.055 1 98.69 119 SER A N 1
ATOM 947 C CA . SER A 1 119 ? 12.859 -3.268 5.262 1 98.69 119 SER A CA 1
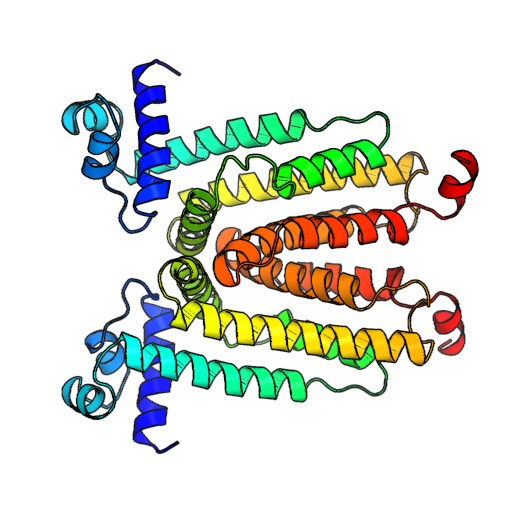ATOM 948 C C . SER A 1 119 ? 13.953 -2.213 5.105 1 98.69 119 SER A C 1
ATOM 950 O O . SER A 1 119 ? 13.805 -1.081 5.57 1 98.69 119 SER A O 1
ATOM 952 N N . ALA A 1 120 ? 15 -2.578 4.453 1 98.56 120 ALA A N 1
ATOM 953 C CA . ALA A 1 120 ? 16.062 -1.617 4.195 1 98.56 120 ALA A CA 1
ATOM 954 C C . ALA A 1 120 ? 15.578 -0.467 3.322 1 98.56 120 ALA A C 1
ATOM 956 O O . ALA A 1 120 ? 15.891 0.697 3.58 1 98.56 120 ALA A O 1
ATOM 957 N N . PHE A 1 121 ? 14.773 -0.791 2.262 1 98 121 PHE A N 1
ATOM 958 C CA . PHE A 1 121 ? 14.156 0.236 1.432 1 98 121 PHE A CA 1
ATOM 959 C C . PHE A 1 121 ? 13.32 1.189 2.281 1 98 121 PHE A C 1
ATOM 961 O O . PHE A 1 121 ? 13.445 2.408 2.156 1 98 121 PHE A O 1
ATOM 968 N N . ASP A 1 122 ? 12.523 0.6 3.105 1 98.69 122 ASP A N 1
ATOM 969 C CA . ASP A 1 122 ? 11.594 1.354 3.947 1 98.69 122 ASP A CA 1
ATOM 970 C C . ASP A 1 122 ? 12.352 2.26 4.918 1 98.69 122 ASP A C 1
ATOM 972 O O . ASP A 1 122 ? 12.062 3.455 5.012 1 98.69 122 ASP A O 1
ATOM 976 N N . GLU A 1 123 ? 13.336 1.733 5.543 1 98.5 123 GLU A N 1
ATOM 977 C CA . GLU A 1 123 ? 14.117 2.457 6.539 1 98.5 123 GLU A CA 1
ATOM 978 C C . GLU A 1 123 ? 14.883 3.613 5.902 1 98.5 123 GLU A C 1
ATOM 980 O O . GLU A 1 123 ? 15.008 4.688 6.5 1 98.5 123 GLU A O 1
ATOM 985 N N . ALA A 1 124 ? 15.398 3.41 4.746 1 98.5 124 ALA A N 1
ATOM 986 C CA . ALA A 1 124 ? 16.125 4.465 4.051 1 98.5 124 ALA A CA 1
ATOM 987 C C . ALA A 1 124 ? 15.234 5.672 3.787 1 98.5 124 ALA A C 1
ATOM 989 O O . ALA A 1 124 ? 15.641 6.816 4.012 1 98.5 124 ALA A O 1
ATOM 990 N N . LEU A 1 125 ? 14.023 5.434 3.318 1 98.44 125 LEU A N 1
ATOM 991 C CA . LEU A 1 125 ? 13.094 6.516 3.027 1 98.44 125 LEU A CA 1
ATOM 992 C C . LEU A 1 125 ? 12.656 7.215 4.309 1 98.44 125 LEU A C 1
ATOM 994 O O . LEU A 1 125 ? 12.672 8.445 4.383 1 98.44 125 LEU A O 1
ATOM 998 N N . VAL A 1 126 ? 12.305 6.441 5.375 1 98.69 126 VAL A N 1
ATOM 999 C CA . VAL A 1 126 ? 11.883 7.008 6.648 1 98.69 126 VAL A CA 1
ATOM 1000 C C . VAL A 1 126 ? 12.984 7.902 7.215 1 98.69 126 VAL A C 1
ATOM 1002 O O . VAL A 1 126 ? 12.719 9.016 7.664 1 98.69 126 VAL A O 1
ATOM 1005 N N . ALA A 1 127 ? 14.164 7.379 7.148 1 98.62 127 ALA A N 1
ATOM 1006 C CA . ALA A 1 127 ? 15.289 8.125 7.699 1 98.62 127 ALA A CA 1
ATOM 1007 C C . ALA A 1 127 ? 15.5 9.438 6.957 1 98.62 127 ALA A C 1
ATOM 1009 O O . ALA A 1 127 ? 15.703 10.484 7.582 1 98.62 127 ALA A O 1
ATOM 1010 N N . ARG A 1 128 ? 15.406 9.414 5.664 1 98.44 128 ARG A N 1
ATOM 1011 C CA . ARG A 1 128 ? 15.625 10.609 4.859 1 98.44 128 ARG A CA 1
ATOM 1012 C C . ARG A 1 128 ? 14.523 11.641 5.113 1 98.44 128 ARG A C 1
ATOM 1014 O O . ARG A 1 128 ? 14.805 12.836 5.254 1 98.44 128 ARG A O 1
ATOM 1021 N N . LEU A 1 129 ? 13.297 11.203 5.145 1 98.62 129 LEU A N 1
ATOM 1022 C CA . LEU A 1 129 ? 12.18 12.102 5.422 1 98.62 129 LEU A CA 1
ATOM 1023 C C . LEU A 1 129 ? 12.297 12.695 6.824 1 98.62 129 LEU A C 1
ATOM 1025 O O . LEU A 1 129 ? 12.125 13.898 7.008 1 98.62 129 LEU A O 1
ATOM 1029 N N . ARG A 1 130 ? 12.602 11.828 7.789 1 98.62 130 ARG A N 1
ATOM 1030 C CA . ARG A 1 130 ? 12.719 12.266 9.18 1 98.62 130 ARG A CA 1
ATOM 1031 C C . ARG A 1 130 ? 13.812 13.32 9.328 1 98.62 130 ARG A C 1
ATOM 1033 O O . ARG A 1 130 ? 13.594 14.352 9.969 1 98.62 130 ARG A O 1
ATOM 1040 N N . GLU A 1 131 ? 14.93 13.039 8.727 1 98.44 131 GLU A N 1
ATOM 1041 C CA . GLU A 1 131 ? 16.047 13.969 8.789 1 98.44 131 GLU A CA 1
ATOM 1042 C C . GLU A 1 131 ? 15.688 15.312 8.156 1 98.44 131 GLU A C 1
ATOM 1044 O O . GLU A 1 131 ? 15.984 16.375 8.711 1 98.44 131 GLU A O 1
ATOM 1049 N N . THR A 1 132 ? 15.07 15.266 7.035 1 98.38 132 THR A N 1
ATOM 1050 C CA . THR A 1 132 ? 14.672 16.469 6.328 1 98.38 132 THR A CA 1
ATOM 1051 C C . THR A 1 132 ? 13.672 17.281 7.156 1 98.38 132 THR A C 1
ATOM 1053 O O . THR A 1 132 ? 13.797 18.5 7.277 1 98.38 132 THR A O 1
ATOM 1056 N N . ILE A 1 133 ? 12.688 16.625 7.77 1 98.19 133 ILE A N 1
ATOM 1057 C CA . ILE A 1 133 ? 11.656 17.297 8.555 1 98.19 133 ILE A CA 1
ATOM 1058 C C . ILE A 1 133 ? 12.273 17.859 9.836 1 98.19 133 ILE A C 1
ATOM 1060 O O . ILE A 1 133 ? 11.977 19 10.227 1 98.19 133 ILE A O 1
ATOM 1064 N N . ALA A 1 134 ? 13.141 17.078 10.461 1 98.38 134 ALA A N 1
ATOM 1065 C CA . ALA A 1 134 ? 13.828 17.547 11.664 1 98.38 134 ALA A CA 1
ATOM 1066 C C . ALA A 1 134 ? 14.641 18.812 11.375 1 98.38 134 ALA A C 1
ATOM 1068 O O . ALA A 1 134 ? 14.609 19.766 12.148 1 98.38 134 ALA A O 1
ATOM 1069 N N . ASP A 1 135 ? 15.383 18.797 10.281 1 97.56 135 ASP A N 1
ATOM 1070 C CA . ASP A 1 135 ? 16.141 19.969 9.859 1 97.56 135 ASP A CA 1
ATOM 1071 C C . ASP A 1 135 ? 15.234 21.172 9.688 1 97.56 135 ASP A C 1
ATOM 1073 O O . ASP A 1 135 ? 15.602 22.297 10.07 1 97.56 135 ASP A O 1
ATOM 1077 N N . GLY A 1 136 ? 14.109 20.922 9.039 1 97.25 136 GLY A N 1
ATOM 1078 C CA . GLY A 1 136 ? 13.156 22 8.82 1 97.25 136 GLY A CA 1
ATOM 1079 C C . GLY A 1 136 ? 12.609 22.578 10.117 1 97.25 136 GLY A C 1
ATOM 1080 O O . GLY A 1 136 ? 12.43 23.797 10.227 1 97.25 136 GLY A O 1
ATOM 1081 N N . VAL A 1 137 ? 12.344 21.719 11.117 1 96.94 137 VAL A N 1
ATOM 1082 C CA . VAL A 1 137 ? 11.875 22.188 12.422 1 96.94 137 VAL A CA 1
ATOM 1083 C C . VAL A 1 137 ? 12.977 23 13.102 1 96.94 137 VAL A C 1
ATOM 1085 O O . VAL A 1 137 ? 12.727 24.109 13.586 1 96.94 137 VAL A O 1
ATOM 1088 N N . ASP A 1 138 ? 14.18 22.5 13.055 1 96.62 138 ASP A N 1
ATOM 1089 C CA . ASP A 1 138 ? 15.32 23.156 13.688 1 96.62 138 ASP A CA 1
ATOM 1090 C C . ASP A 1 138 ? 15.586 24.516 13.055 1 96.62 138 ASP A C 1
ATOM 1092 O O . ASP A 1 138 ? 15.961 25.469 13.742 1 96.62 138 ASP A O 1
ATOM 1096 N N . ALA A 1 139 ? 15.383 24.641 11.758 1 95.69 139 ALA A N 1
ATOM 1097 C CA . ALA A 1 139 ? 15.664 25.859 11.016 1 95.69 139 ALA A CA 1
ATOM 1098 C C . ALA A 1 139 ? 14.5 26.844 11.109 1 95.69 139 ALA A C 1
ATOM 1100 O O . ALA A 1 139 ? 14.594 27.969 10.625 1 95.69 139 ALA A O 1
ATOM 1101 N N . GLY A 1 140 ? 13.398 26.422 11.586 1 95.06 140 GLY A N 1
ATOM 1102 C CA . GLY A 1 140 ? 12.234 27.281 11.727 1 95.06 140 GLY A CA 1
ATOM 1103 C C . GLY A 1 140 ? 11.383 27.344 10.469 1 95.06 140 GLY A C 1
ATOM 1104 O O . GLY A 1 140 ? 10.5 28.188 10.352 1 95.06 140 GLY A O 1
ATOM 1105 N N . GLU A 1 141 ? 11.672 26.438 9.523 1 94.69 141 GLU A N 1
ATOM 1106 C CA . GLU A 1 141 ? 10.883 26.359 8.305 1 94.69 141 GLU A CA 1
ATOM 1107 C C . GLU A 1 141 ? 9.555 25.641 8.547 1 94.69 141 GLU A C 1
ATOM 1109 O O . GLU A 1 141 ? 8.555 25.938 7.887 1 94.69 141 GLU A O 1
ATOM 1114 N N . PHE A 1 142 ? 9.586 24.688 9.438 1 96 142 PHE A N 1
ATOM 1115 C CA . PHE A 1 142 ? 8.398 23.922 9.805 1 96 142 PHE A CA 1
ATOM 1116 C C . PHE A 1 142 ? 7.953 24.25 11.219 1 96 142 PHE A C 1
ATOM 1118 O O . PHE A 1 142 ? 8.734 24.766 12.016 1 96 142 PHE A O 1
ATOM 1125 N N . ASP A 1 143 ? 6.699 24.016 11.469 1 93.62 143 ASP A N 1
ATOM 1126 C CA . ASP A 1 143 ? 6.125 24.266 12.781 1 93.62 143 ASP A CA 1
ATOM 1127 C C . ASP A 1 143 ? 6.883 23.516 13.875 1 93.62 143 ASP A C 1
ATOM 1129 O O . ASP A 1 143 ? 7.258 22.359 13.68 1 93.62 143 ASP A O 1
ATOM 1133 N N . GLU A 1 144 ? 7.121 24.109 15.023 1 93.25 144 GLU A N 1
ATOM 1134 C CA . GLU A 1 144 ? 7.887 23.531 16.125 1 93.25 144 GLU A CA 1
ATOM 1135 C C . GLU A 1 144 ? 7.145 22.344 16.75 1 93.25 144 GLU A C 1
ATOM 1137 O O . GLU A 1 144 ? 7.754 21.516 17.422 1 93.25 144 GLU A O 1
ATOM 1142 N N . ARG A 1 145 ? 5.883 22.281 16.531 1 90.38 145 ARG A N 1
ATOM 1143 C CA . ARG A 1 145 ? 5.066 21.234 17.141 1 90.38 145 ARG A CA 1
ATOM 1144 C C . ARG A 1 145 ? 5.148 19.938 16.328 1 90.38 145 ARG A C 1
ATOM 1146 O O . ARG A 1 145 ? 4.68 18.891 16.781 1 90.38 145 ARG A O 1
ATOM 1153 N N . VAL A 1 146 ? 5.738 20.047 15.188 1 94.31 146 VAL A N 1
ATOM 1154 C CA . VAL A 1 146 ? 5.82 18.875 14.312 1 94.31 146 VAL A CA 1
ATOM 1155 C C . VAL A 1 146 ? 6.738 17.828 14.938 1 94.31 146 VAL A C 1
ATOM 1157 O O . VAL A 1 146 ? 7.855 18.141 15.359 1 94.31 146 VAL A O 1
ATOM 1160 N N . ASP A 1 147 ? 6.246 16.625 15.094 1 96.12 147 ASP A N 1
ATOM 1161 C CA . ASP A 1 147 ? 7.082 15.484 15.438 1 96.12 147 ASP A CA 1
ATOM 1162 C C . ASP A 1 147 ? 7.68 14.844 14.188 1 96.12 147 ASP A C 1
ATOM 1164 O O . ASP A 1 147 ? 6.973 14.195 13.414 1 96.12 147 ASP A O 1
ATOM 1168 N N . PRO A 1 148 ? 8.984 14.969 13.984 1 97.88 148 PRO A N 1
ATOM 1169 C CA . PRO A 1 148 ? 9.594 14.484 12.742 1 97.88 148 PRO A CA 1
ATOM 1170 C C . PRO A 1 148 ? 9.391 12.984 12.523 1 97.88 148 PRO A C 1
ATOM 1172 O O . PRO A 1 148 ? 9.242 12.539 11.383 1 97.88 148 PRO A O 1
ATOM 1175 N N . ASP A 1 149 ? 9.359 12.188 13.594 1 97.88 149 ASP A N 1
ATOM 1176 C CA . ASP A 1 149 ? 9.188 10.742 13.477 1 97.88 149 ASP A CA 1
ATOM 1177 C C . ASP A 1 149 ? 7.801 10.391 12.945 1 97.88 149 ASP A C 1
ATOM 1179 O O . ASP A 1 149 ? 7.664 9.617 12 1 97.88 149 ASP A O 1
ATOM 1183 N N . LEU A 1 150 ? 6.789 11.008 13.484 1 97.12 150 LEU A N 1
ATOM 1184 C CA . LEU A 1 150 ? 5.414 10.703 13.094 1 97.12 150 LEU A CA 1
ATOM 1185 C C . LEU A 1 150 ? 5.105 11.258 11.711 1 97.12 150 LEU A C 1
ATOM 1187 O O . LEU A 1 150 ? 4.402 10.625 10.922 1 97.12 150 LEU A O 1
ATOM 1191 N N . ALA A 1 151 ? 5.668 12.438 11.453 1 97.56 151 ALA A N 1
ATOM 1192 C CA . ALA A 1 151 ? 5.453 13.023 10.133 1 97.56 151 ALA A CA 1
ATOM 1193 C C . ALA A 1 151 ? 6.113 12.18 9.039 1 97.56 151 ALA A C 1
ATOM 1195 O O . ALA A 1 151 ? 5.516 11.93 7.992 1 97.56 151 ALA A O 1
ATOM 1196 N N . ALA A 1 152 ? 7.363 11.719 9.297 1 98.5 152 ALA A N 1
ATOM 1197 C CA . ALA A 1 152 ? 8.07 10.859 8.344 1 98.5 152 ALA A CA 1
ATOM 1198 C C . ALA A 1 152 ? 7.344 9.539 8.148 1 98.5 152 ALA A C 1
ATOM 1200 O O . ALA A 1 152 ? 7.25 9.031 7.027 1 98.5 152 ALA A O 1
ATOM 1201 N N . ASP A 1 153 ? 6.867 9.031 9.227 1 98.25 153 ASP A N 1
ATOM 1202 C CA . ASP A 1 153 ? 6.125 7.773 9.164 1 98.25 153 ASP A CA 1
ATOM 1203 C C . ASP A 1 153 ? 4.859 7.926 8.32 1 98.25 153 ASP A C 1
ATOM 1205 O O . ASP A 1 153 ? 4.578 7.086 7.461 1 98.25 153 ASP A O 1
ATOM 1209 N N . LEU A 1 154 ? 4.086 9 8.531 1 98.25 154 LEU A N 1
ATOM 1210 C CA . LEU A 1 154 ? 2.859 9.242 7.781 1 98.25 154 LEU A CA 1
ATOM 1211 C C . LEU A 1 154 ? 3.158 9.383 6.293 1 98.25 154 LEU A C 1
ATOM 1213 O O . LEU A 1 154 ? 2.479 8.781 5.457 1 98.25 154 LEU A O 1
ATOM 1217 N N . LEU A 1 155 ? 4.207 10.156 5.961 1 98.56 155 LEU A N 1
ATOM 1218 C CA . LEU A 1 155 ? 4.527 10.391 4.555 1 98.56 155 LEU A CA 1
ATOM 1219 C C . LEU A 1 155 ? 5.02 9.102 3.893 1 98.56 155 LEU A C 1
ATOM 1221 O O . LEU A 1 155 ? 4.648 8.805 2.758 1 98.56 155 LEU A O 1
ATOM 1225 N N . THR A 1 156 ? 5.871 8.305 4.586 1 98.75 156 THR A N 1
ATOM 1226 C CA . THR A 1 156 ? 6.32 7.02 4.055 1 98.75 156 THR A CA 1
ATOM 1227 C C . THR A 1 156 ? 5.137 6.098 3.797 1 98.75 156 THR A C 1
ATOM 1229 O O . THR A 1 156 ? 5.043 5.477 2.734 1 98.75 156 THR A O 1
ATOM 1232 N N . THR A 1 157 ? 4.273 6.055 4.781 1 98.69 157 THR A N 1
ATOM 1233 C CA . THR A 1 157 ? 3.094 5.203 4.688 1 98.69 157 THR A CA 1
ATOM 1234 C C . THR A 1 157 ? 2.203 5.641 3.527 1 98.69 157 THR A C 1
ATOM 1236 O O . THR A 1 157 ? 1.729 4.805 2.754 1 98.69 157 THR A O 1
ATOM 1239 N N . ALA A 1 158 ? 2.02 6.93 3.385 1 98.38 158 ALA A N 1
ATOM 1240 C CA . ALA A 1 158 ? 1.217 7.457 2.285 1 98.38 158 ALA A CA 1
ATOM 1241 C C . ALA A 1 158 ? 1.853 7.137 0.937 1 98.38 158 ALA A C 1
ATOM 1243 O O . ALA A 1 158 ? 1.151 6.816 -0.027 1 98.38 158 ALA A O 1
ATOM 1244 N N . ILE A 1 159 ? 3.137 7.23 0.831 1 97.75 159 ILE A N 1
ATOM 1245 C CA . ILE A 1 159 ? 3.844 6.93 -0.409 1 97.75 159 ILE A CA 1
ATOM 1246 C C . ILE A 1 159 ? 3.623 5.465 -0.785 1 97.75 159 ILE A C 1
ATOM 1248 O O . ILE A 1 159 ? 3.301 5.152 -1.934 1 97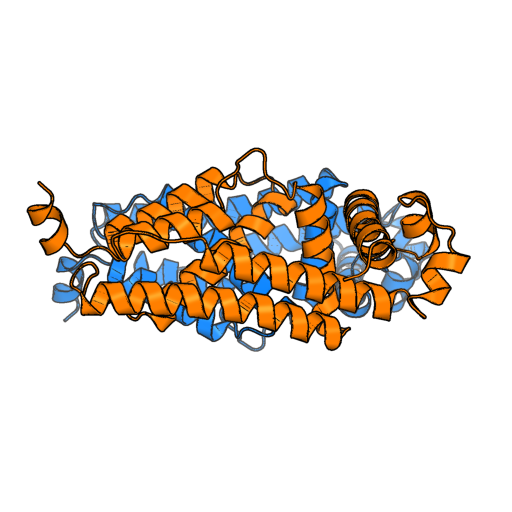.75 159 ILE A O 1
ATOM 1252 N N . LYS A 1 160 ? 3.771 4.578 0.183 1 98.19 160 LYS A N 1
ATOM 1253 C CA . LYS A 1 160 ? 3.525 3.162 -0.073 1 98.19 160 LYS A CA 1
ATOM 1254 C C . LYS A 1 160 ? 2.074 2.92 -0.474 1 98.19 160 LYS A C 1
ATOM 1256 O O . LYS A 1 160 ? 1.797 2.123 -1.373 1 98.19 160 LYS A O 1
ATOM 1261 N N . GLY A 1 161 ? 1.188 3.654 0.186 1 98.38 161 GLY A N 1
ATOM 1262 C CA . GLY A 1 161 ? -0.219 3.557 -0.168 1 98.38 161 GLY A CA 1
ATOM 1263 C C . GLY A 1 161 ? -0.519 4.059 -1.567 1 98.38 161 GLY A C 1
ATOM 1264 O O . GLY A 1 161 ? -1.353 3.488 -2.273 1 98.38 161 GLY A O 1
ATOM 1265 N N . ALA A 1 162 ? 0.167 5.125 -1.983 1 97.38 162 ALA A N 1
ATOM 1266 C CA . ALA A 1 162 ? -0.021 5.68 -3.32 1 97.38 162 ALA A CA 1
ATOM 1267 C C . ALA A 1 162 ? 0.346 4.66 -4.395 1 97.38 162 ALA A C 1
ATOM 1269 O O . ALA A 1 162 ? -0.391 4.484 -5.367 1 97.38 162 ALA A O 1
ATOM 1270 N N . HIS A 1 163 ? 1.452 3.988 -4.191 1 95.88 163 HIS A N 1
ATOM 1271 C CA . HIS A 1 163 ? 1.87 2.963 -5.141 1 95.88 163 HIS A CA 1
ATOM 1272 C C . HIS A 1 163 ? 0.875 1.807 -5.176 1 95.88 163 HIS A C 1
ATOM 1274 O O . HIS A 1 163 ? 0.523 1.318 -6.254 1 95.88 163 HIS A O 1
ATOM 1280 N N . THR A 1 164 ? 0.395 1.442 -4.035 1 97.81 164 THR A N 1
ATOM 1281 C CA . THR A 1 164 ? -0.557 0.34 -3.947 1 97.81 164 THR A CA 1
ATOM 1282 C C . THR A 1 164 ? -1.874 0.708 -4.621 1 97.81 164 THR A C 1
ATOM 1284 O O . THR A 1 164 ? -2.422 -0.078 -5.398 1 97.81 164 THR A O 1
ATOM 1287 N N . ARG A 1 165 ? -2.355 1.897 -4.371 1 98.06 165 ARG A N 1
ATOM 1288 C CA . ARG A 1 165 ? -3.619 2.338 -4.949 1 98.06 165 ARG A CA 1
ATOM 1289 C C . ARG A 1 165 ? -3.5 2.51 -6.461 1 98.06 165 ARG A C 1
ATOM 1291 O O . ARG A 1 165 ? -4.449 2.246 -7.199 1 98.06 165 ARG A O 1
ATOM 1298 N N . GLN A 1 166 ? -2.322 2.967 -6.91 1 96.38 166 GLN A N 1
ATOM 1299 C CA . GLN A 1 166 ? -2.131 3.1 -8.352 1 96.38 166 GLN A CA 1
ATOM 1300 C C . GLN A 1 166 ? -2.309 1.758 -9.055 1 96.38 166 GLN A C 1
ATOM 1302 O O . GLN A 1 166 ? -2.998 1.673 -10.07 1 96.38 166 GLN A O 1
ATOM 1307 N N . VAL A 1 167 ? -1.78 0.737 -8.469 1 96.5 167 VAL A N 1
ATOM 1308 C CA . VAL A 1 167 ? -1.822 -0.591 -9.078 1 96.5 167 VAL A CA 1
ATOM 1309 C C . VAL A 1 167 ? -3.213 -1.195 -8.898 1 96.5 167 VAL A C 1
ATOM 1311 O O . VAL A 1 167 ? -3.807 -1.695 -9.859 1 96.5 167 VAL A O 1
ATOM 1314 N N . ALA A 1 168 ? -3.77 -1.084 -7.746 1 97.88 168 ALA A N 1
ATOM 1315 C CA . ALA A 1 168 ? -4.961 -1.839 -7.367 1 97.88 168 ALA A CA 1
ATOM 1316 C C . ALA A 1 168 ? -6.223 -1.19 -7.93 1 97.88 168 ALA A C 1
ATOM 1318 O O . ALA A 1 168 ? -7.184 -1.884 -8.273 1 97.88 168 ALA A O 1
ATOM 1319 N N . VAL A 1 169 ? -6.203 0.217 -8.008 1 98.19 169 VAL A N 1
ATOM 1320 C CA . VAL A 1 169 ? -7.469 0.869 -8.336 1 98.19 169 VAL A CA 1
ATOM 1321 C C . VAL A 1 169 ? -7.215 2.035 -9.289 1 98.19 169 VAL A C 1
ATOM 1323 O O . VAL A 1 169 ? -8.055 2.928 -9.43 1 98.19 169 VAL A O 1
ATOM 1326 N N . ARG A 1 170 ? -6.027 2.15 -9.859 1 96 170 ARG A N 1
ATOM 1327 C CA . ARG A 1 170 ? -5.66 3.133 -10.875 1 96 170 ARG A CA 1
ATOM 1328 C C . ARG A 1 170 ? -5.746 4.551 -10.32 1 96 170 ARG A C 1
ATOM 1330 O O . ARG A 1 170 ? -6.078 5.488 -11.047 1 96 170 ARG A O 1
ATOM 1337 N N . HIS A 1 171 ? -5.566 4.629 -9 1 96.62 171 HIS A N 1
ATOM 1338 C CA . HIS A 1 171 ? -5.52 5.973 -8.438 1 96.62 171 HIS A CA 1
ATOM 1339 C C . HIS A 1 171 ? -4.297 6.734 -8.938 1 96.62 171 HIS A C 1
ATOM 1341 O O . HIS A 1 171 ? -3.168 6.258 -8.812 1 96.62 171 HIS A O 1
ATOM 1347 N N . PRO A 1 172 ? -4.453 7.898 -9.516 1 94 172 PRO A N 1
ATOM 1348 C CA . PRO A 1 172 ? -3.312 8.609 -10.102 1 94 172 PRO A CA 1
ATOM 1349 C C . PRO A 1 172 ? -2.293 9.055 -9.055 1 94 172 PRO A C 1
ATOM 1351 O O . PRO A 1 172 ? -2.668 9.633 -8.031 1 94 172 PRO A O 1
ATOM 1354 N N . LEU A 1 173 ? -1.025 8.836 -9.312 1 93.31 173 LEU A N 1
ATOM 1355 C CA . LEU A 1 173 ? 0.045 9.211 -8.398 1 93.31 173 LEU A CA 1
ATOM 1356 C C . LEU A 1 173 ? 0.074 10.727 -8.195 1 93.31 173 LEU A C 1
ATOM 1358 O O . LEU A 1 173 ? 0.403 11.195 -7.102 1 93.31 173 LEU A O 1
ATOM 1362 N N . ASP A 1 174 ? -0.289 11.414 -9.219 1 92.62 174 ASP A N 1
ATOM 1363 C CA . ASP A 1 174 ? -0.263 12.875 -9.125 1 92.62 174 ASP A CA 1
ATOM 1364 C C . ASP A 1 174 ? -1.245 13.375 -8.07 1 92.62 174 ASP A C 1
ATOM 1366 O O . ASP A 1 174 ? -0.994 14.383 -7.41 1 92.62 174 ASP A O 1
ATOM 1370 N N . ARG A 1 175 ? -2.383 12.695 -7.93 1 94.25 175 ARG A N 1
ATOM 1371 C CA . ARG A 1 175 ? -3.34 13.07 -6.895 1 94.25 175 ARG A CA 1
ATOM 1372 C C . ARG A 1 175 ? -2.775 12.805 -5.504 1 94.25 175 ARG A C 1
ATOM 1374 O O . ARG A 1 175 ? -2.959 13.609 -4.59 1 94.25 175 ARG A O 1
ATOM 1381 N N . SER A 1 176 ? -2.115 11.703 -5.328 1 95.75 176 SER A N 1
ATOM 1382 C CA . SER A 1 176 ? -1.465 11.406 -4.059 1 95.75 176 SER A CA 1
ATOM 1383 C C . SER A 1 176 ? -0.356 12.406 -3.756 1 95.75 176 SER A C 1
ATOM 1385 O O . SER A 1 176 ? -0.166 12.797 -2.604 1 95.75 176 SER A O 1
ATOM 1387 N N . TYR A 1 177 ? 0.357 12.789 -4.855 1 95.06 177 TYR A N 1
ATOM 1388 C CA . TYR A 1 177 ? 1.384 13.812 -4.703 1 95.06 177 TYR A CA 1
ATOM 1389 C C . TYR A 1 177 ? 0.778 15.117 -4.207 1 95.06 177 TYR A C 1
ATOM 1391 O O . TYR A 1 177 ? 1.299 15.734 -3.275 1 95.06 177 TYR A O 1
ATOM 1399 N N . GLU A 1 178 ? -0.297 15.492 -4.797 1 95.06 178 GLU A N 1
ATOM 1400 C CA . GLU A 1 178 ? -0.965 16.734 -4.414 1 95.06 178 GLU A CA 1
ATOM 1401 C C . GLU A 1 178 ? -1.438 16.688 -2.965 1 95.06 178 GLU A C 1
ATOM 1403 O O . GLU A 1 178 ? -1.31 17.672 -2.229 1 95.06 178 GLU A O 1
ATOM 1408 N N . ALA A 1 179 ? -1.991 15.562 -2.539 1 96.38 179 ALA A N 1
ATOM 1409 C CA . ALA A 1 179 ? -2.449 15.406 -1.161 1 96.38 179 ALA A CA 1
ATOM 1410 C C . ALA A 1 179 ? -1.286 15.523 -0.18 1 96.38 179 ALA A C 1
ATOM 1412 O O . ALA A 1 179 ? -1.386 16.219 0.834 1 96.38 179 ALA A O 1
ATOM 1413 N N . ALA A 1 180 ? -0.167 14.867 -0.506 1 96.62 180 ALA A N 1
ATOM 1414 C CA . ALA A 1 180 ? 1.014 14.922 0.352 1 96.62 180 ALA A CA 1
ATOM 1415 C C . ALA A 1 180 ? 1.585 16.344 0.412 1 96.62 180 ALA A C 1
ATOM 1417 O O . ALA A 1 180 ? 1.955 16.812 1.486 1 96.62 180 ALA A O 1
ATOM 1418 N N . ARG A 1 181 ? 1.635 16.969 -0.733 1 94.75 181 ARG A N 1
ATOM 1419 C CA . ARG A 1 181 ? 2.162 18.328 -0.798 1 94.75 181 ARG A CA 1
ATOM 1420 C C . ARG A 1 181 ? 1.296 19.297 0.007 1 94.75 181 ARG A C 1
ATOM 1422 O O . ARG A 1 181 ? 1.813 20.188 0.688 1 94.75 181 ARG A O 1
ATOM 1429 N N . THR A 1 182 ? 0.016 19.141 -0.108 1 93.88 182 THR A N 1
ATOM 1430 C CA . THR A 1 182 ? -0.9 19.984 0.655 1 93.88 182 THR A CA 1
ATOM 1431 C C . THR A 1 182 ? -0.696 19.781 2.154 1 93.88 182 THR A C 1
ATOM 1433 O O . THR A 1 182 ? -0.706 20.75 2.92 1 93.88 182 THR A O 1
ATOM 1436 N N . TYR A 1 183 ? -0.542 18.516 2.574 1 93.5 183 TYR A N 1
ATOM 1437 C CA . TYR A 1 183 ? -0.214 18.234 3.967 1 93.5 183 TYR A CA 1
ATOM 1438 C C . TYR A 1 183 ? 1.057 18.969 4.391 1 93.5 183 TYR A C 1
ATOM 1440 O O . TYR A 1 183 ? 1.097 19.594 5.453 1 93.5 183 TYR A O 1
ATOM 1448 N N . VAL A 1 184 ? 2.07 18.969 3.555 1 95.12 184 VAL A N 1
ATOM 1449 C CA . VAL A 1 184 ? 3.344 19.594 3.879 1 95.12 184 VAL A CA 1
ATOM 1450 C C . VAL A 1 184 ? 3.16 21.109 3.963 1 95.12 184 VAL A C 1
ATOM 1452 O O . VAL A 1 184 ? 3.564 21.734 4.945 1 95.12 184 VAL A O 1
ATOM 1455 N N . ASP A 1 185 ? 2.49 21.719 3.055 1 92.5 185 ASP A N 1
ATOM 1456 C CA . ASP A 1 185 ? 2.393 23.172 2.932 1 92.5 185 ASP A CA 1
ATOM 1457 C C . ASP A 1 185 ? 1.457 23.75 3.99 1 92.5 185 ASP A C 1
ATOM 1459 O O . ASP A 1 185 ? 1.723 24.828 4.543 1 92.5 185 ASP A O 1
ATOM 1463 N N . ALA A 1 186 ? 0.438 23.031 4.273 1 88.75 186 ALA A N 1
ATOM 1464 C CA . ALA A 1 186 ? -0.6 23.594 5.141 1 88.75 186 ALA A CA 1
ATOM 1465 C C . ALA A 1 186 ? -0.33 23.25 6.602 1 88.75 186 ALA A C 1
ATOM 1467 O O . ALA A 1 186 ? -0.678 24.016 7.5 1 88.75 186 ALA A O 1
ATOM 1468 N N . TYR A 1 187 ? 0.452 22.141 6.766 1 85.88 187 TYR A N 1
ATOM 1469 C CA . TYR A 1 187 ? 0.457 21.656 8.141 1 85.88 187 TYR A CA 1
ATOM 1470 C C . TYR A 1 187 ? 1.881 21.547 8.672 1 85.88 187 TYR A C 1
ATOM 1472 O O . TYR A 1 187 ? 2.113 21.672 9.883 1 85.88 187 TYR A O 1
ATOM 1480 N N . LEU A 1 188 ? 2.803 21.297 7.801 1 91.38 188 LEU A N 1
ATOM 1481 C CA . LEU A 1 188 ? 4.18 21.25 8.289 1 91.38 188 LEU A CA 1
ATOM 1482 C C . LEU A 1 188 ? 4.793 22.656 8.289 1 91.38 188 LEU A C 1
ATOM 1484 O O . LEU A 1 188 ? 5.461 23.047 9.25 1 91.38 188 LEU A O 1
ATOM 1488 N N . VAL A 1 189 ? 4.508 23.359 7.254 1 86.5 189 VAL A N 1
ATOM 1489 C CA . VAL A 1 189 ? 5.141 24.672 7.09 1 86.5 189 VAL A CA 1
ATOM 1490 C C . VAL A 1 189 ? 4.531 25.656 8.078 1 86.5 189 VAL A C 1
ATOM 1492 O O . VAL A 1 189 ? 3.309 25.812 8.141 1 86.5 189 VAL A O 1
ATOM 1495 N N . GLY A 1 190 ? 5.234 26.234 8.961 1 70 190 GLY A N 1
ATOM 1496 C CA . GLY A 1 190 ? 4.883 27.188 10 1 70 190 GLY A CA 1
ATOM 1497 C C . GLY A 1 190 ? 4.262 28.453 9.453 1 70 190 GLY A C 1
ATOM 1498 O O . GLY A 1 190 ? 4.484 28.812 8.297 1 70 190 GLY A O 1
ATOM 1499 N N . GLU A 1 191 ? 3.146 28.984 10.055 1 59.66 191 GLU A N 1
ATOM 1500 C CA . GLU A 1 191 ? 2.533 30.266 9.703 1 59.66 191 GLU A CA 1
ATOM 1501 C C . GLU A 1 191 ? 3.588 31.344 9.508 1 59.66 191 GLU A C 1
ATOM 1503 O O . GLU A 1 191 ? 3.461 32.188 8.625 1 59.66 191 GLU A O 1
ATOM 1508 N N . ASP A 1 192 ? 4.539 31.469 10.492 1 52.38 192 ASP A N 1
ATOM 1509 C CA . ASP A 1 192 ? 5.473 32.594 10.453 1 52.38 192 ASP A CA 1
ATOM 1510 C C . ASP A 1 192 ? 6.387 32.5 9.234 1 52.38 192 ASP A C 1
ATOM 1512 O O . ASP A 1 192 ? 6.914 33.5 8.773 1 52.38 192 ASP A O 1
ATOM 1516 N N . ALA A 1 193 ? 6.781 31.453 8.828 1 49.62 193 ALA A N 1
ATOM 1517 C CA . ALA A 1 193 ? 7.668 31.359 7.676 1 49.62 193 ALA A CA 1
ATOM 1518 C C . ALA A 1 193 ? 6.941 31.766 6.395 1 49.62 193 ALA A C 1
ATOM 1520 O O . ALA A 1 193 ? 7.578 32.094 5.391 1 49.62 193 ALA A O 1
ATOM 1521 N N . ALA A 1 194 ? 5.664 31.656 6.246 1 46.75 194 ALA A N 1
ATOM 1522 C CA . ALA A 1 194 ? 4.938 32.125 5.066 1 46.75 194 ALA A CA 1
ATOM 1523 C C . ALA A 1 194 ? 5.129 33.625 4.867 1 46.75 194 ALA A C 1
ATOM 1525 O O . ALA A 1 194 ? 4.902 34.156 3.771 1 46.75 194 ALA A O 1
ATOM 1526 N N . GLU A 1 195 ? 5.273 34.438 5.871 1 41.06 195 GLU A N 1
ATOM 1527 C CA . GLU A 1 195 ? 5.449 35.906 5.746 1 41.06 195 GLU A CA 1
ATOM 1528 C C . GLU A 1 195 ? 6.812 36.25 5.152 1 41.06 195 GLU A C 1
ATOM 1530 O O . GLU A 1 195 ? 6.996 37.312 4.578 1 41.06 195 GLU A O 1
ATOM 1535 N N . VAL A 1 196 ? 7.855 35.531 5.445 1 38.34 196 VAL A N 1
ATOM 1536 C CA . VAL A 1 196 ? 9.141 36.062 5.012 1 38.34 196 VAL A CA 1
ATOM 1537 C C . VAL A 1 196 ? 9.312 35.844 3.51 1 38.34 196 VAL A C 1
ATOM 1539 O O . VAL A 1 196 ? 10.188 36.438 2.881 1 38.34 196 VAL A O 1
ATOM 1542 N N . SER A 1 197 ? 8.734 34.75 3.105 1 38.44 197 SER A N 1
ATOM 1543 C CA . SER A 1 197 ? 9.039 34.656 1.681 1 38.44 197 SER A CA 1
ATOM 1544 C C . SER A 1 197 ? 8.102 35.562 0.859 1 38.44 197 SER A C 1
ATOM 1546 O O . SER A 1 197 ? 8.18 35.562 -0.371 1 38.44 197 SER A O 1
ATOM 1548 N N . ALA A 1 198 ? 7.094 36.219 1.405 1 37.5 198 ALA A N 1
ATOM 1549 C CA . ALA A 1 198 ? 6.496 37.312 0.622 1 37.5 198 ALA A CA 1
ATOM 1550 C C . ALA A 1 198 ? 7.246 38.625 0.836 1 37.5 198 ALA A C 1
ATOM 1552 O O . ALA A 1 198 ? 7.688 38.906 1.949 1 37.5 198 ALA A O 1
ATOM 1553 N N . MET B 1 1 ? -28.328 -15.031 1.586 1 70.88 1 MET B N 1
ATOM 1554 C CA . MET B 1 1 ? -27.312 -16.047 1.34 1 70.88 1 MET B CA 1
ATOM 1555 C C . MET B 1 1 ? -27.703 -17.359 2.018 1 70.88 1 MET B C 1
ATOM 1557 O O . MET B 1 1 ? -28.125 -17.375 3.172 1 70.88 1 MET B O 1
ATOM 1561 N N . ASP B 1 2 ? -27.734 -18.359 1.216 1 78.62 2 ASP B N 1
ATOM 1562 C CA . ASP B 1 2 ? -28.125 -19.641 1.792 1 78.62 2 ASP B CA 1
ATOM 1563 C C . ASP B 1 2 ? -26.938 -20.297 2.512 1 78.62 2 ASP B C 1
ATOM 1565 O O . ASP B 1 2 ? -25.797 -19.828 2.4 1 78.62 2 ASP B O 1
ATOM 1569 N N . GLU B 1 3 ? -27.156 -21.297 3.293 1 83 3 GLU B N 1
ATOM 1570 C CA . GLU B 1 3 ? -26.203 -21.938 4.195 1 83 3 GLU B CA 1
ATOM 1571 C C . GLU B 1 3 ? -25 -22.484 3.43 1 83 3 GLU B C 1
ATOM 1573 O O . GLU B 1 3 ? -23.844 -22.234 3.805 1 83 3 GLU B O 1
ATOM 1578 N N . PRO B 1 4 ? -25.188 -23.156 2.242 1 87 4 PRO B N 1
ATOM 1579 C CA . PRO B 1 4 ? -24.031 -23.672 1.499 1 87 4 PRO B CA 1
ATOM 1580 C C . PRO B 1 4 ? -23.141 -22.562 0.958 1 87 4 PRO B C 1
ATOM 1582 O O . PRO B 1 4 ? -21.922 -22.688 0.979 1 87 4 PRO B O 1
ATOM 1585 N N . GLU B 1 5 ? -23.766 -21.547 0.553 1 91.44 5 GLU B N 1
ATOM 1586 C CA . GLU B 1 5 ? -23 -20.438 0.012 1 91.44 5 GLU B CA 1
ATOM 1587 C C . GLU B 1 5 ? -22.109 -19.812 1.08 1 91.44 5 GLU B C 1
ATOM 1589 O O . GLU B 1 5 ? -20.938 -19.531 0.828 1 91.44 5 GLU B O 1
ATOM 1594 N N . ARG B 1 6 ? -22.672 -19.656 2.258 1 93.19 6 ARG B N 1
ATOM 1595 C CA . ARG B 1 6 ? -21.891 -19.109 3.367 1 93.19 6 ARG B CA 1
ATOM 1596 C C . ARG B 1 6 ? -20.734 -20.016 3.738 1 93.19 6 ARG B C 1
ATOM 1598 O O . ARG B 1 6 ? -19.625 -19.547 3.998 1 93.19 6 ARG B O 1
ATOM 1605 N N . THR B 1 7 ? -20.984 -21.266 3.719 1 94.94 7 THR B N 1
ATOM 1606 C CA . THR B 1 7 ? -19.953 -22.266 4.027 1 94.94 7 THR B CA 1
ATOM 1607 C C . THR B 1 7 ? -18.812 -22.188 3.021 1 94.94 7 THR B C 1
ATOM 1609 O O . THR B 1 7 ? -17.641 -22.25 3.4 1 94.94 7 THR B O 1
ATOM 1612 N N . ILE B 1 8 ? -19.156 -22.016 1.774 1 96.38 8 ILE B N 1
ATOM 1613 C CA . ILE B 1 8 ? -18.156 -21.953 0.708 1 96.38 8 ILE B CA 1
ATOM 1614 C C . ILE B 1 8 ? -17.344 -20.672 0.835 1 96.38 8 ILE B C 1
ATOM 1616 O O . ILE B 1 8 ? -16.109 -20.703 0.709 1 96.38 8 ILE B O 1
ATOM 1620 N N . LEU B 1 9 ? -18 -19.625 1.133 1 96.19 9 LEU B N 1
ATOM 1621 C CA . LEU B 1 9 ? -17.328 -18.344 1.236 1 96.19 9 LEU B CA 1
ATOM 1622 C C . LEU B 1 9 ? -16.391 -18.312 2.447 1 96.19 9 LEU B C 1
ATOM 1624 O O . LEU B 1 9 ? -15.281 -17.797 2.371 1 96.19 9 LEU B O 1
ATOM 1628 N N . ASP B 1 10 ? -16.812 -18.969 3.551 1 95.38 10 ASP B N 1
ATOM 1629 C CA . ASP B 1 10 ? -15.961 -19.078 4.73 1 95.38 10 ASP B CA 1
ATOM 1630 C C . ASP B 1 10 ? -14.734 -19.938 4.445 1 95.38 10 ASP B C 1
ATOM 1632 O O . ASP B 1 10 ? -13.633 -19.625 4.887 1 95.38 10 ASP B O 1
ATOM 1636 N N . ALA B 1 11 ? -15 -20.984 3.73 1 96.88 11 ALA B N 1
ATOM 1637 C CA . ALA B 1 11 ? -13.898 -21.859 3.332 1 96.88 11 ALA B CA 1
ATOM 1638 C C . ALA B 1 11 ? -12.93 -21.141 2.4 1 96.88 11 ALA B C 1
ATOM 1640 O O . ALA B 1 11 ? -11.719 -21.359 2.473 1 96.88 11 ALA B O 1
ATOM 1641 N N . THR B 1 12 ? -13.461 -20.312 1.495 1 97.25 12 THR B N 1
ATOM 1642 C CA . THR B 1 12 ? -12.633 -19.516 0.594 1 97.25 12 THR B CA 1
ATOM 1643 C C . THR B 1 12 ? -11.719 -18.594 1.382 1 97.25 12 THR B C 1
ATOM 1645 O O . THR B 1 12 ? -10.539 -18.469 1.071 1 97.25 12 THR B O 1
ATOM 1648 N N . TYR B 1 13 ? -12.281 -17.984 2.434 1 95.56 13 TYR B N 1
ATOM 1649 C CA . TYR B 1 13 ? -11.508 -17.125 3.312 1 95.56 13 TYR B CA 1
ATOM 1650 C C . TYR B 1 13 ? -10.336 -17.875 3.928 1 95.56 13 TYR B C 1
ATOM 1652 O O . TYR B 1 13 ? -9.188 -17.422 3.873 1 95.56 13 TYR B O 1
ATOM 1660 N N . ARG B 1 14 ? -10.602 -19.016 4.461 1 95.69 14 ARG B N 1
ATOM 1661 C CA . ARG B 1 14 ? -9.578 -19.812 5.125 1 95.69 14 ARG B CA 1
ATOM 1662 C C . ARG B 1 14 ? -8.516 -20.281 4.133 1 95.69 14 ARG B C 1
ATOM 1664 O O . ARG B 1 14 ? -7.316 -20.219 4.418 1 95.69 14 ARG B O 1
ATOM 1671 N N . ALA B 1 15 ? -8.977 -20.75 2.963 1 96.88 15 ALA B N 1
ATOM 1672 C CA . ALA B 1 15 ? -8.047 -21.203 1.933 1 96.88 15 ALA B CA 1
ATOM 1673 C C . ALA B 1 15 ? -7.168 -20.062 1.44 1 96.88 15 ALA B C 1
ATOM 1675 O O . ALA B 1 15 ? -5.973 -20.25 1.207 1 96.88 15 ALA B O 1
ATOM 1676 N N . LEU B 1 16 ? -7.793 -18.906 1.277 1 96.12 16 LEU B N 1
ATOM 1677 C CA . LEU B 1 16 ? -7.059 -17.734 0.839 1 96.12 16 LEU B CA 1
ATOM 1678 C C . LEU B 1 16 ? -5.988 -17.344 1.854 1 96.12 16 LEU B C 1
ATOM 1680 O O . LEU B 1 16 ? -4.852 -17.047 1.481 1 96.12 16 LEU B O 1
ATOM 1684 N N . CYS B 1 17 ? -6.301 -17.406 3.139 1 93.69 17 CYS B N 1
ATOM 1685 C CA . CYS B 1 17 ? -5.355 -17.094 4.207 1 93.69 17 CYS B CA 1
ATOM 1686 C C . CYS B 1 17 ? -4.211 -18.094 4.238 1 93.69 17 CYS B C 1
ATOM 1688 O O . CYS B 1 17 ? -3.061 -17.719 4.477 1 93.69 17 CYS B O 1
ATOM 1690 N N . GLU B 1 18 ? -4.527 -19.281 3.932 1 93.38 18 GLU B N 1
ATOM 1691 C CA . GLU B 1 18 ? -3.541 -20.359 4.039 1 93.38 18 GLU B CA 1
ATOM 1692 C C . GLU B 1 18 ? -2.635 -20.391 2.812 1 93.38 18 GLU B C 1
ATOM 1694 O O . GLU B 1 18 ? -1.424 -20.594 2.936 1 93.38 18 GLU B O 1
ATOM 1699 N N . HIS B 1 19 ? -3.225 -20.203 1.598 1 93.31 19 HIS B N 1
ATOM 1700 C CA . HIS B 1 19 ? -2.488 -20.531 0.385 1 93.31 19 HIS B CA 1
ATOM 1701 C C . HIS B 1 19 ? -2.18 -19.297 -0.438 1 93.31 19 HIS B C 1
ATOM 1703 O O . HIS B 1 19 ? -1.331 -19.328 -1.332 1 93.31 19 HIS B O 1
ATOM 1709 N N . GLY B 1 20 ? -2.891 -18.172 -0.146 1 92.75 20 GLY B N 1
ATOM 1710 C CA . GLY B 1 20 ? -2.783 -17 -1.006 1 92.75 20 GLY B CA 1
ATOM 1711 C C . GLY B 1 20 ? -3.654 -17.078 -2.244 1 92.75 20 GLY B C 1
ATOM 1712 O O . GLY B 1 20 ? -4.336 -18.094 -2.459 1 92.75 20 GLY B O 1
ATOM 1713 N N . TYR B 1 21 ? -3.654 -16.078 -3.016 1 92.19 21 TYR B N 1
ATOM 1714 C CA . TYR B 1 21 ? -4.527 -16.016 -4.184 1 92.19 21 TYR B CA 1
ATOM 1715 C C . TYR B 1 21 ? -3.963 -16.844 -5.328 1 92.19 21 TYR B C 1
ATOM 1717 O O . TYR B 1 21 ? -4.699 -17.562 -6.004 1 92.19 21 TYR B O 1
ATOM 1725 N N . ALA B 1 22 ? -2.672 -16.688 -5.555 1 86.44 22 ALA B N 1
ATOM 1726 C CA . ALA B 1 22 ? -2.039 -17.375 -6.684 1 86.44 22 ALA B CA 1
ATOM 1727 C C . ALA B 1 22 ? -2.229 -18.875 -6.594 1 86.44 22 ALA B C 1
ATOM 1729 O O . ALA B 1 22 ? -2.387 -19.562 -7.613 1 86.44 22 ALA B O 1
ATOM 1730 N N . ASP B 1 23 ? -2.32 -19.422 -5.391 1 91.19 23 ASP B N 1
ATOM 1731 C CA . ASP B 1 23 ? -2.391 -20.875 -5.188 1 91.19 23 ASP B CA 1
ATOM 1732 C C . ASP B 1 23 ? -3.803 -21.297 -4.797 1 91.19 23 ASP B C 1
ATOM 1734 O O . ASP B 1 23 ? -4.02 -22.453 -4.414 1 91.19 23 ASP B O 1
ATOM 1738 N N . LEU B 1 24 ? -4.719 -20.391 -4.879 1 95.31 24 LEU B N 1
ATOM 1739 C CA . LEU B 1 24 ? -6.098 -20.719 -4.543 1 95.31 24 LEU B CA 1
ATOM 1740 C C . LEU B 1 24 ? -6.734 -21.578 -5.633 1 95.31 24 LEU B C 1
ATOM 1742 O O . LEU B 1 24 ? -6.637 -21.25 -6.816 1 95.31 24 LEU B O 1
ATOM 1746 N N . THR B 1 25 ? -7.273 -22.75 -5.242 1 95.5 25 THR B N 1
ATOM 1747 C CA . THR B 1 25 ? -7.98 -23.625 -6.168 1 95.5 25 THR B CA 1
ATOM 1748 C C . THR B 1 25 ? -9.305 -24.094 -5.566 1 95.5 25 THR B C 1
ATOM 1750 O O . THR B 1 25 ? -9.516 -23.984 -4.359 1 95.5 25 THR B O 1
ATOM 1753 N N . MET B 1 26 ? -10.117 -24.641 -6.477 1 96.62 26 MET B N 1
ATOM 1754 C CA . MET B 1 26 ? -11.391 -25.188 -6.008 1 96.62 26 MET B CA 1
ATOM 1755 C C . MET B 1 26 ? -11.164 -26.312 -5.016 1 96.62 26 MET B C 1
ATOM 1757 O O . MET B 1 26 ? -11.898 -26.453 -4.039 1 96.62 26 MET B O 1
ATOM 1761 N N . GLN B 1 27 ? -10.133 -27.094 -5.234 1 97.12 27 GLN B N 1
ATOM 1762 C CA . GLN B 1 27 ? -9.828 -28.219 -4.34 1 97.12 27 GLN B CA 1
ATOM 1763 C C . GLN B 1 27 ? -9.406 -27.719 -2.963 1 97.12 27 GLN B C 1
ATOM 1765 O O . GLN B 1 27 ? -9.852 -28.234 -1.941 1 97.12 27 GLN B O 1
ATOM 1770 N N . ARG B 1 28 ? -8.555 -26.734 -2.902 1 97.25 28 ARG B N 1
ATOM 1771 C CA . ARG B 1 28 ? -8.078 -26.188 -1.634 1 97.25 28 ARG B CA 1
ATOM 1772 C C . ARG B 1 28 ? -9.219 -25.562 -0.844 1 97.25 28 ARG B C 1
ATOM 1774 O O . ARG B 1 28 ? -9.234 -25.609 0.387 1 97.25 28 ARG B O 1
ATOM 1781 N N . ILE B 1 29 ? -10.18 -24.922 -1.591 1 97.81 29 ILE B N 1
ATOM 1782 C CA . ILE B 1 29 ? -11.367 -24.375 -0.938 1 97.81 29 ILE B CA 1
ATOM 1783 C C . ILE B 1 29 ? -12.203 -25.516 -0.363 1 97.81 29 ILE B C 1
ATOM 1785 O O . ILE B 1 29 ? -12.664 -25.438 0.78 1 97.81 29 ILE B O 1
ATOM 1789 N N . ALA B 1 30 ? -12.352 -26.578 -1.125 1 97.5 30 ALA B N 1
ATOM 1790 C CA . ALA B 1 30 ? -13.094 -27.75 -0.664 1 97.5 30 ALA B CA 1
ATOM 1791 C C . ALA B 1 30 ? -12.445 -28.344 0.579 1 97.5 30 ALA B C 1
ATOM 1793 O O . ALA B 1 30 ? -13.141 -28.766 1.508 1 97.5 30 ALA B O 1
ATOM 1794 N N . ASP B 1 31 ? -11.125 -28.375 0.617 1 97.62 31 ASP B N 1
ATOM 1795 C CA . ASP B 1 31 ? -10.375 -28.938 1.737 1 97.62 31 ASP B CA 1
ATOM 1796 C C . ASP B 1 31 ? -10.656 -28.172 3.025 1 97.62 31 ASP B C 1
ATOM 1798 O O . ASP B 1 31 ? -10.484 -28.703 4.125 1 97.62 31 ASP B O 1
ATOM 1802 N N . GLU B 1 32 ? -11.062 -26.938 2.883 1 96.44 32 GLU B N 1
ATOM 1803 C CA . GLU B 1 32 ? -11.375 -26.078 4.027 1 96.44 32 GLU B CA 1
ATOM 1804 C C . GLU B 1 32 ? -12.875 -26.047 4.301 1 96.44 32 GLU B C 1
ATOM 1806 O O . GLU B 1 32 ? -13.359 -25.203 5.062 1 96.44 32 GLU B O 1
ATOM 1811 N N . SER B 1 33 ? -13.602 -26.906 3.578 1 94.69 33 SER B N 1
ATOM 1812 C CA . SER B 1 33 ? -15.055 -26.922 3.672 1 94.69 33 SER B CA 1
ATOM 1813 C C . SER B 1 33 ? -15.57 -28.328 4.008 1 94.69 33 SER B C 1
ATOM 1815 O O . SER B 1 33 ? -14.812 -29.297 3.955 1 94.69 33 SER B O 1
ATOM 1817 N N . THR B 1 34 ? -16.828 -28.391 4.402 1 94.44 34 THR B N 1
ATOM 1818 C CA . THR B 1 34 ? -17.484 -29.688 4.574 1 94.44 34 THR B CA 1
ATOM 1819 C C . THR B 1 34 ? -18.062 -30.172 3.248 1 94.44 34 THR B C 1
ATOM 1821 O O . THR B 1 34 ? -18.578 -31.297 3.166 1 94.44 34 THR B O 1
ATOM 1824 N N . LEU B 1 35 ? -17.938 -29.359 2.268 1 94.88 35 LEU B N 1
ATOM 1825 C CA . LEU B 1 35 ? -18.469 -29.688 0.949 1 94.88 35 LEU B CA 1
ATOM 1826 C C . LEU B 1 35 ? -17.375 -30.234 0.045 1 94.88 35 LEU B C 1
ATOM 1828 O O . LEU B 1 35 ? -16.203 -29.844 0.161 1 94.88 35 LEU B O 1
ATOM 1832 N N . SER B 1 36 ? -17.797 -31.109 -0.866 1 94.75 36 SER B N 1
ATOM 1833 C CA . SER B 1 36 ? -16.859 -31.641 -1.861 1 94.75 36 SER B CA 1
ATOM 1834 C C . SER B 1 36 ? -16.594 -30.625 -2.963 1 94.75 36 SER B C 1
ATOM 1836 O O . SER B 1 36 ? -17.328 -29.641 -3.105 1 94.75 36 SER B O 1
ATOM 1838 N N . LYS B 1 37 ? -15.516 -30.844 -3.662 1 96.12 37 LYS B N 1
ATOM 1839 C CA . LYS B 1 37 ? -15.211 -30 -4.824 1 96.12 37 LYS B CA 1
ATOM 1840 C C . LYS B 1 37 ? -16.375 -29.984 -5.805 1 96.12 37 LYS B C 1
ATOM 1842 O O . LYS B 1 37 ? -16.719 -28.938 -6.359 1 96.12 37 LYS B O 1
ATOM 1847 N N . ALA B 1 38 ? -17.047 -31.156 -5.969 1 95.12 38 ALA B N 1
ATOM 1848 C CA . ALA B 1 38 ? -18.188 -31.281 -6.863 1 95.12 38 ALA B CA 1
ATOM 1849 C C . ALA B 1 38 ? -19.344 -30.406 -6.383 1 95.12 38 ALA B C 1
ATOM 1851 O O . ALA B 1 38 ? -20 -29.719 -7.184 1 95.12 38 ALA B O 1
ATOM 1852 N N . ALA B 1 39 ? -19.578 -30.406 -5.164 1 94.75 39 ALA B N 1
ATOM 1853 C CA . ALA B 1 39 ? -20.656 -29.609 -4.574 1 94.75 39 ALA B CA 1
ATOM 1854 C C . ALA B 1 39 ? -20.391 -28.125 -4.754 1 94.75 39 ALA B C 1
ATOM 1856 O O . ALA B 1 39 ? -21.328 -27.359 -5.02 1 94.75 39 ALA B O 1
ATOM 1857 N N . ILE B 1 40 ? -19.125 -27.688 -4.598 1 96.25 40 ILE B N 1
ATOM 1858 C CA . ILE B 1 40 ? -18.75 -26.297 -4.785 1 96.25 40 ILE B CA 1
ATOM 1859 C C . ILE B 1 40 ? -18.953 -25.891 -6.246 1 96.25 40 ILE B C 1
ATOM 1861 O O . ILE B 1 40 ? -19.469 -24.812 -6.535 1 96.25 40 ILE B O 1
ATOM 1865 N N . HIS B 1 41 ? -18.672 -26.828 -7.145 1 94.56 41 HIS B N 1
ATOM 1866 C CA . HIS B 1 41 ? -18.797 -26.562 -8.578 1 94.56 41 HIS B CA 1
ATOM 1867 C C . HIS B 1 41 ? -20.266 -26.406 -8.969 1 94.56 41 HIS B C 1
ATOM 1869 O O . HIS B 1 41 ? -20.594 -25.703 -9.93 1 94.56 41 HIS B O 1
ATOM 1875 N N . TYR B 1 42 ? -21.062 -27.094 -8.234 1 93.56 42 TYR B N 1
ATOM 1876 C CA . TYR B 1 42 ? -22.5 -26.953 -8.469 1 93.56 42 TYR B CA 1
ATOM 1877 C C . TYR B 1 42 ? -22.953 -25.516 -8.219 1 93.56 42 TYR B C 1
ATOM 1879 O O . TYR B 1 42 ? -23.812 -25 -8.938 1 93.56 42 TYR B O 1
ATOM 1887 N N . HIS B 1 43 ? -22.391 -24.875 -7.316 1 93.81 43 HIS B N 1
ATOM 1888 C CA . HIS B 1 43 ? -22.766 -23.516 -6.941 1 93.81 43 HIS B CA 1
ATOM 1889 C C . HIS B 1 43 ? -21.984 -22.484 -7.75 1 93.81 43 HIS B C 1
ATOM 1891 O O . HIS B 1 43 ? -22.516 -21.422 -8.078 1 93.81 43 HIS B O 1
ATOM 1897 N N . TYR B 1 44 ? -20.641 -22.797 -8 1 94.88 44 TYR B N 1
ATOM 1898 C CA . TYR B 1 44 ? -19.766 -21.875 -8.727 1 94.88 44 TYR B CA 1
ATOM 1899 C C . TYR B 1 44 ? -19.031 -22.609 -9.844 1 94.88 44 TYR B C 1
ATOM 1901 O O . TYR B 1 44 ? -18.281 -23.562 -9.594 1 94.88 44 TYR B O 1
ATOM 1909 N N . ASP B 1 45 ? -19.078 -22.062 -11.008 1 91.75 45 ASP B N 1
ATOM 1910 C CA . ASP B 1 45 ? -18.594 -22.734 -12.203 1 91.75 45 ASP B CA 1
ATOM 1911 C C . ASP B 1 45 ? -17.062 -22.688 -12.273 1 91.75 45 ASP B C 1
ATOM 1913 O O . ASP B 1 45 ? -16.453 -23.531 -12.93 1 91.75 45 ASP B O 1
ATOM 1917 N N . SER B 1 46 ? -16.547 -21.656 -11.648 1 94.06 46 SER B N 1
ATOM 1918 C CA . SER B 1 46 ? -15.109 -21.5 -11.727 1 94.06 46 SER B CA 1
ATOM 1919 C C . SER B 1 46 ? -14.562 -20.797 -10.484 1 94.06 46 SER B C 1
ATOM 1921 O O . SER B 1 46 ? -15.312 -20.172 -9.742 1 94.06 46 SER B O 1
ATOM 1923 N N . LYS B 1 47 ? -13.32 -20.938 -10.273 1 94.06 47 LYS B N 1
ATOM 1924 C CA . LYS B 1 47 ? -12.641 -20.25 -9.18 1 94.06 47 LYS B CA 1
ATOM 1925 C C . LYS B 1 47 ? -12.797 -18.734 -9.312 1 94.06 47 LYS B C 1
ATOM 1927 O O . LYS B 1 47 ? -12.992 -18.031 -8.312 1 94.06 47 LYS B O 1
ATOM 1932 N N . GLU B 1 48 ? -12.773 -18.281 -10.562 1 93.56 48 GLU B N 1
ATOM 1933 C CA . GLU B 1 48 ? -12.883 -16.859 -10.828 1 93.56 48 GLU B CA 1
ATOM 1934 C C . GLU B 1 48 ? -14.25 -16.312 -10.406 1 93.56 48 GLU B C 1
ATOM 1936 O O . GLU B 1 48 ? -14.336 -15.289 -9.734 1 93.56 48 GLU B O 1
ATOM 1941 N N . HIS B 1 49 ? -15.227 -17.031 -10.781 1 94.5 49 HIS B N 1
ATOM 1942 C CA . HIS B 1 49 ? -16.578 -16.609 -10.414 1 94.5 49 HIS B CA 1
ATOM 1943 C C . HIS B 1 49 ? -16.781 -16.688 -8.906 1 94.5 49 HIS B C 1
ATOM 1945 O O . HIS B 1 49 ? -17.406 -15.789 -8.32 1 94.5 49 HIS B O 1
ATOM 1951 N N . LEU B 1 50 ? -16.344 -17.766 -8.297 1 96.44 50 LEU B N 1
ATOM 1952 C CA . LEU B 1 50 ? -16.422 -17.891 -6.844 1 96.44 50 LEU B CA 1
ATOM 1953 C C . LEU B 1 50 ? -15.688 -16.75 -6.152 1 96.44 50 LEU B C 1
ATOM 1955 O O . LEU B 1 50 ? -16.219 -16.156 -5.215 1 96.44 50 LEU B O 1
ATOM 1959 N N . PHE B 1 51 ? -14.523 -16.422 -6.617 1 97 51 PHE B N 1
ATOM 1960 C CA . PHE B 1 51 ? -13.719 -15.391 -5.98 1 97 51 PHE B CA 1
ATOM 1961 C C . PHE B 1 51 ? -14.367 -14.023 -6.129 1 97 51 PHE B C 1
ATOM 1963 O O . PHE B 1 51 ? -14.352 -13.211 -5.199 1 97 51 PHE B O 1
ATOM 1970 N N . GLU B 1 52 ? -14.969 -13.773 -7.262 1 95.12 52 GLU B N 1
ATOM 1971 C CA . GLU B 1 52 ? -15.711 -12.531 -7.457 1 95.12 52 GLU B CA 1
ATOM 1972 C C . GLU B 1 52 ? -16.844 -12.398 -6.438 1 95.12 52 GLU B C 1
ATOM 1974 O O . GLU B 1 52 ? -17.031 -11.328 -5.855 1 95.12 52 GLU B O 1
ATOM 1979 N N . GLN B 1 53 ? -17.531 -13.461 -6.234 1 95.12 53 GLN B N 1
ATOM 1980 C CA . GLN B 1 53 ? -18.609 -13.453 -5.25 1 95.12 53 GLN B CA 1
ATOM 1981 C C . GLN B 1 53 ? -18.062 -13.305 -3.834 1 95.12 53 GLN B C 1
ATOM 1983 O O . GLN B 1 53 ? -18.672 -12.641 -2.992 1 95.12 53 GLN B O 1
ATOM 1988 N N . PHE B 1 54 ? -16.938 -13.945 -3.615 1 97.5 54 PHE B N 1
ATOM 1989 C CA . PHE B 1 54 ? -16.266 -13.812 -2.326 1 97.5 54 PHE B CA 1
ATOM 1990 C C . PHE B 1 54 ? -15.891 -12.367 -2.055 1 97.5 54 PHE B C 1
ATOM 1992 O O . PHE B 1 54 ? -16.141 -11.852 -0.962 1 97.5 54 PHE B O 1
ATOM 1999 N N . LEU B 1 55 ? -15.367 -11.602 -3.045 1 97.44 55 LEU B N 1
ATOM 2000 C CA . LEU B 1 55 ? -15.008 -10.195 -2.895 1 97.44 55 LEU B CA 1
ATOM 2001 C C . LEU B 1 55 ? -16.234 -9.344 -2.639 1 97.44 55 LEU B C 1
ATOM 2003 O O . LEU B 1 55 ? -16.203 -8.398 -1.844 1 97.44 55 LEU B O 1
ATOM 2007 N N . GLU B 1 56 ? -17.281 -9.656 -3.318 1 95.94 56 GLU B N 1
ATOM 2008 C CA . GLU B 1 56 ? -18.531 -8.922 -3.102 1 95.94 56 GLU B CA 1
ATOM 2009 C C . GLU B 1 56 ? -19.047 -9.125 -1.68 1 95.94 56 GLU B C 1
ATOM 2011 O O . GLU B 1 56 ? -19.547 -8.18 -1.053 1 95.94 56 GLU B O 1
ATOM 2016 N N . TYR B 1 57 ? -18.922 -10.383 -1.256 1 95.31 57 TYR B N 1
ATOM 2017 C CA . TYR B 1 57 ? -19.281 -10.703 0.119 1 95.31 57 TYR B CA 1
ATOM 2018 C C . TYR B 1 57 ? -18.438 -9.906 1.107 1 95.31 57 TYR B C 1
ATOM 2020 O O . TYR B 1 57 ? -18.969 -9.352 2.072 1 95.31 57 TYR B O 1
ATOM 2028 N N . LEU B 1 58 ? -17.188 -9.828 0.893 1 95.25 58 LEU B N 1
ATOM 2029 C CA . LEU B 1 58 ? -16.297 -9.047 1.733 1 95.25 58 LEU B CA 1
ATOM 2030 C C . LEU B 1 58 ? -16.656 -7.566 1.682 1 95.25 58 LEU B C 1
ATOM 2032 O O . LEU B 1 58 ? -16.578 -6.871 2.695 1 95.25 58 LEU B O 1
ATOM 2036 N N . TYR B 1 59 ? -17.031 -7.09 0.505 1 96.5 59 TYR B N 1
ATOM 2037 C CA . TYR B 1 59 ? -17.375 -5.684 0.327 1 96.5 59 TYR B CA 1
ATOM 2038 C C . TYR B 1 59 ? -18.578 -5.305 1.183 1 96.5 59 TYR B C 1
ATOM 2040 O O . TYR B 1 59 ? -18.594 -4.258 1.831 1 96.5 59 TYR B O 1
ATOM 2048 N N . ASP B 1 60 ? -19.562 -6.184 1.198 1 95.19 60 ASP B N 1
ATOM 2049 C CA . ASP B 1 60 ? -20.766 -5.922 1.988 1 95.19 60 ASP B CA 1
ATOM 2050 C C . ASP B 1 60 ? -20.438 -5.828 3.475 1 95.19 60 ASP B C 1
ATOM 2052 O O . ASP B 1 60 ? -20.922 -4.93 4.168 1 95.19 60 ASP B O 1
ATOM 2056 N N . ARG B 1 61 ? -19.625 -6.68 3.924 1 92.06 61 ARG B N 1
ATOM 2057 C CA . ARG B 1 61 ? -19.219 -6.672 5.324 1 92.06 61 ARG B CA 1
ATOM 2058 C C . ARG B 1 61 ? -18.375 -5.438 5.637 1 92.06 61 ARG B C 1
ATOM 2060 O O . ARG B 1 61 ? -18.484 -4.867 6.723 1 92.06 61 ARG B O 1
ATOM 2067 N N . TYR B 1 62 ? -17.578 -5.074 4.695 1 93.38 62 TYR B N 1
ATOM 2068 C CA . TYR B 1 62 ? -16.719 -3.906 4.844 1 93.38 62 TYR B CA 1
ATOM 2069 C C . TYR B 1 62 ? -17.547 -2.633 4.973 1 93.38 62 TYR B C 1
ATOM 2071 O O . TYR B 1 62 ? -17.297 -1.811 5.859 1 93.38 62 TYR B O 1
ATOM 2079 N N . THR B 1 63 ? -18.531 -2.443 4.086 1 96.06 63 THR B N 1
ATOM 2080 C CA . THR B 1 63 ? -19.375 -1.25 4.121 1 96.06 63 THR B CA 1
ATOM 2081 C C . THR B 1 63 ? -20.203 -1.212 5.402 1 96.06 63 THR B C 1
ATOM 2083 O O . THR B 1 63 ? -20.453 -0.139 5.953 1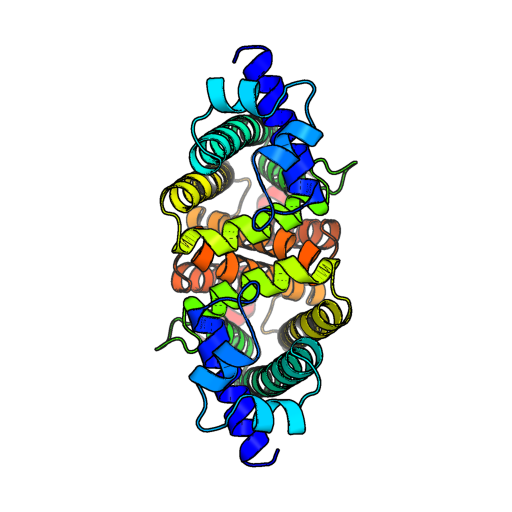 96.06 63 THR B O 1
ATOM 2086 N N . ASP B 1 64 ? -20.562 -2.412 5.922 1 94.19 64 ASP B N 1
ATOM 2087 C CA . ASP B 1 64 ? -21.25 -2.482 7.203 1 94.19 64 ASP B CA 1
ATOM 2088 C C . ASP B 1 64 ? -20.359 -1.967 8.336 1 94.19 64 ASP B C 1
ATOM 2090 O O . ASP B 1 64 ? -20.828 -1.257 9.227 1 94.19 64 ASP B O 1
ATOM 2094 N N . ARG B 1 65 ? -19.109 -2.326 8.297 1 92.75 65 ARG B N 1
ATOM 2095 C CA . ARG B 1 65 ? -18.172 -1.875 9.32 1 92.75 65 ARG B CA 1
ATOM 2096 C C . ARG B 1 65 ? -17.969 -0.366 9.242 1 92.75 65 ARG B C 1
ATOM 2098 O O . ARG B 1 65 ? -17.906 0.308 10.273 1 92.75 65 ARG B O 1
ATOM 2105 N N . LEU B 1 66 ? -17.844 0.134 7.996 1 95.44 66 LEU B N 1
ATOM 2106 C CA . LEU B 1 66 ? -17.703 1.576 7.828 1 95.44 66 LEU B CA 1
ATOM 2107 C C . LEU B 1 66 ? -18.922 2.309 8.367 1 95.44 66 LEU B C 1
ATOM 2109 O O . LEU B 1 66 ? -18.797 3.332 9.039 1 95.44 66 LEU B O 1
ATOM 2113 N N . ASP B 1 67 ? -20.109 1.754 8.109 1 94.62 67 ASP B N 1
ATOM 2114 C CA . ASP B 1 67 ? -21.359 2.354 8.562 1 94.62 67 ASP B CA 1
ATOM 2115 C C . ASP B 1 67 ? -21.469 2.305 10.086 1 94.62 67 ASP B C 1
ATOM 2117 O O . ASP B 1 67 ? -22.125 3.154 10.695 1 94.62 67 ASP B O 1
ATOM 2121 N N . GLY B 1 68 ? -20.812 1.321 10.641 1 93.06 68 GLY B N 1
ATOM 2122 C CA . GLY B 1 68 ? -20.859 1.153 12.086 1 93.06 68 GLY B CA 1
ATOM 2123 C C . GLY B 1 68 ? -19.906 2.08 12.82 1 93.06 68 GLY B C 1
ATOM 2124 O O . GLY B 1 68 ? -19.984 2.195 14.047 1 93.06 68 GLY B O 1
ATOM 2125 N N . ALA B 1 69 ? -19.031 2.664 12.102 1 92.81 69 ALA B N 1
ATOM 2126 C CA . ALA B 1 69 ? -18.141 3.646 12.711 1 92.81 69 ALA B CA 1
ATOM 2127 C C . ALA B 1 69 ? -18.859 4.969 12.953 1 92.81 69 ALA B C 1
ATOM 2129 O O . ALA B 1 69 ? -18.953 5.805 12.055 1 92.81 69 ALA B O 1
ATOM 2130 N N . THR B 1 70 ? -19.391 5.145 14.109 1 92.69 70 THR B N 1
ATOM 2131 C CA . THR B 1 70 ? -20.172 6.316 14.461 1 92.69 70 THR B CA 1
ATOM 2132 C C . THR B 1 70 ? -19.5 7.113 15.57 1 92.69 70 THR B C 1
ATOM 2134 O O . THR B 1 70 ? -18.5 6.68 16.125 1 92.69 70 THR B O 1
ATOM 2137 N N . GLY B 1 71 ? -19.938 8.266 15.766 1 94.19 71 GLY B N 1
ATOM 2138 C CA . GLY B 1 71 ? -19.453 9.156 16.797 1 94.19 71 GLY B CA 1
ATOM 2139 C C . GLY B 1 71 ? -20.312 10.391 16.984 1 94.19 71 GLY B C 1
ATOM 2140 O O . GLY B 1 71 ? -21.078 10.766 16.078 1 94.19 71 GLY B O 1
ATOM 2141 N N . ALA B 1 72 ? -20.188 10.977 18.172 1 95.06 72 ALA B N 1
ATOM 2142 C CA . ALA B 1 72 ? -20.969 12.156 18.516 1 95.06 72 ALA B CA 1
ATOM 2143 C C . ALA B 1 72 ? -20.5 13.375 17.719 1 95.06 72 ALA B C 1
ATOM 2145 O O . ALA B 1 72 ? -21.281 14.273 17.422 1 95.06 72 ALA B O 1
ATOM 2146 N N . SER B 1 73 ? -19.203 13.43 17.438 1 96 73 SER B N 1
ATOM 2147 C CA . SER B 1 73 ? -18.594 14.508 16.672 1 96 73 SER B CA 1
ATOM 2148 C C . SER B 1 73 ? -17.906 13.977 15.422 1 96 73 SER B C 1
ATOM 2150 O O . SER B 1 73 ? -17.734 12.766 15.266 1 96 73 SER B O 1
ATOM 2152 N N . ALA B 1 74 ? -17.594 14.836 14.508 1 96.5 74 ALA B N 1
ATOM 2153 C CA . ALA B 1 74 ? -16.828 14.445 13.328 1 96.5 74 ALA B CA 1
ATOM 2154 C C . ALA B 1 74 ? -15.484 13.852 13.727 1 96.5 74 ALA B C 1
ATOM 2156 O O . ALA B 1 74 ? -15.016 12.883 13.117 1 96.5 74 ALA B O 1
ATOM 2157 N N . ARG B 1 75 ? -14.898 14.391 14.758 1 95.69 75 ARG B N 1
ATOM 2158 C CA . ARG B 1 75 ? -13.633 13.883 15.266 1 95.69 75 ARG B CA 1
ATOM 2159 C C . ARG B 1 75 ? -13.781 12.453 15.789 1 95.69 75 ARG B C 1
ATOM 2161 O O . ARG B 1 75 ? -12.961 11.586 15.5 1 95.69 75 ARG B O 1
ATOM 2168 N N . ASP B 1 76 ? -14.844 12.203 16.516 1 96.12 76 ASP B N 1
ATOM 2169 C CA . ASP B 1 76 ? -15.117 10.867 17.031 1 96.12 76 ASP B CA 1
ATOM 2170 C C . ASP B 1 76 ? -15.336 9.867 15.906 1 96.12 76 ASP B C 1
ATOM 2172 O O . ASP B 1 76 ? -14.859 8.734 15.969 1 96.12 76 ASP B O 1
ATOM 2176 N N . ARG B 1 77 ? -16.047 10.305 14.945 1 96.81 77 ARG B N 1
ATOM 2177 C CA . ARG B 1 77 ? -16.312 9.445 13.797 1 96.81 77 ARG B CA 1
ATOM 2178 C C . ARG B 1 77 ? -15.039 9.133 13.031 1 96.81 77 ARG B C 1
ATOM 2180 O O . ARG B 1 77 ? -14.836 7.996 12.586 1 96.81 77 ARG B O 1
ATOM 2187 N N . LEU B 1 78 ? -14.188 10.141 12.859 1 96.69 78 LEU B N 1
ATOM 2188 C CA . LEU B 1 78 ? -12.914 9.93 12.18 1 96.69 78 LEU B CA 1
ATOM 2189 C C . LEU B 1 78 ? -12.047 8.938 12.953 1 96.69 78 LEU B C 1
ATOM 2191 O O . LEU B 1 78 ? -11.422 8.055 12.359 1 96.69 78 LEU B O 1
ATOM 2195 N N . ASP B 1 79 ? -12.047 9.039 14.258 1 94.94 79 ASP B N 1
ATOM 2196 C CA . ASP B 1 79 ? -11.305 8.117 15.102 1 94.94 79 ASP B CA 1
ATOM 2197 C C . ASP B 1 79 ? -11.852 6.695 14.977 1 94.94 79 ASP B C 1
ATOM 2199 O O . ASP B 1 79 ? -11.078 5.73 14.922 1 94.94 79 ASP B O 1
ATOM 2203 N N . ALA B 1 80 ? -13.141 6.566 14.945 1 95.06 80 ALA B N 1
ATOM 2204 C CA . ALA B 1 80 ? -13.766 5.262 14.773 1 95.06 80 ALA B CA 1
ATOM 2205 C C . ALA B 1 80 ? -13.391 4.637 13.438 1 95.06 80 ALA B C 1
ATOM 2207 O O . ALA B 1 80 ? -13.102 3.443 13.359 1 95.06 80 ALA B O 1
ATOM 2208 N N . LEU B 1 81 ? -13.367 5.465 12.375 1 96.44 81 LEU B N 1
ATOM 2209 C CA . LEU B 1 81 ? -13 4.98 11.047 1 96.44 81 LEU B CA 1
ATOM 2210 C C . LEU B 1 81 ? -11.547 4.52 11.023 1 96.44 81 LEU B C 1
ATOM 2212 O O . LEU B 1 81 ? -11.234 3.463 10.469 1 96.44 81 LEU B O 1
ATOM 2216 N N . LEU B 1 82 ? -10.641 5.316 11.656 1 95.94 82 LEU B N 1
ATOM 2217 C CA . LEU B 1 82 ? -9.234 4.934 11.727 1 95.94 82 LEU B CA 1
ATOM 2218 C C . LEU B 1 82 ? -9.062 3.65 12.531 1 95.94 82 LEU B C 1
ATOM 2220 O O . LEU B 1 82 ? -8.242 2.799 12.18 1 95.94 82 LEU B O 1
ATOM 2224 N N . THR B 1 83 ? -9.867 3.447 13.578 1 92.69 83 THR B N 1
ATOM 2225 C CA . THR B 1 83 ? -9.805 2.254 14.414 1 92.69 83 THR B CA 1
ATOM 2226 C C . THR B 1 83 ? -10.234 1.02 13.625 1 92.69 83 THR B C 1
ATOM 2228 O O . THR B 1 83 ? -9.586 -0.025 13.688 1 92.69 83 THR B O 1
ATOM 2231 N N . VAL B 1 84 ? -11.258 1.178 12.82 1 90.38 84 VAL B N 1
ATOM 2232 C CA . VAL B 1 84 ? -11.742 0.083 11.984 1 90.38 84 VAL B CA 1
ATOM 2233 C C . VAL B 1 84 ? -10.641 -0.36 11.023 1 90.38 84 VAL B C 1
ATOM 2235 O O . VAL B 1 84 ? -10.492 -1.552 10.742 1 90.38 84 VAL B O 1
ATOM 2238 N N . GLN B 1 85 ? -9.867 0.563 10.57 1 93.5 85 GLN B N 1
ATOM 2239 C CA . GLN B 1 85 ? -8.898 0.281 9.516 1 93.5 85 GLN B CA 1
ATOM 2240 C C . GLN B 1 85 ? -7.559 -0.162 10.102 1 93.5 85 GLN B C 1
ATOM 2242 O O . GLN B 1 85 ? -6.863 -0.993 9.516 1 93.5 85 GLN B O 1
ATOM 2247 N N . LEU B 1 86 ? -7.137 0.465 11.273 1 92.31 86 LEU B N 1
ATOM 2248 C CA . LEU B 1 86 ? -5.75 0.36 11.703 1 92.31 86 LEU B CA 1
ATOM 2249 C C . LEU B 1 86 ? -5.66 -0.308 13.078 1 92.31 86 LEU B C 1
ATOM 2251 O O . LEU B 1 86 ? -4.566 -0.646 13.531 1 92.31 86 LEU B O 1
ATOM 2255 N N . ALA B 1 87 ? -6.676 -0.226 13.898 1 72.25 87 ALA B N 1
ATOM 2256 C CA . ALA B 1 87 ? -6.543 -0.745 15.258 1 72.25 87 ALA B CA 1
ATOM 2257 C C . ALA B 1 87 ? -6.453 -2.27 15.258 1 72.25 87 ALA B C 1
ATOM 2259 O O . ALA B 1 87 ? -7.07 -2.932 14.422 1 72.25 87 ALA B O 1
ATOM 2260 N N . ASP B 1 88 ? -5.109 -2.703 15.812 1 57.75 88 ASP B N 1
ATOM 2261 C CA . ASP B 1 88 ? -4.711 -4.102 15.93 1 57.75 88 ASP B CA 1
ATOM 2262 C C . ASP B 1 88 ? -5.691 -4.883 16.812 1 57.75 88 ASP B C 1
ATOM 2264 O O . ASP B 1 88 ? -5.484 -5.008 18.016 1 57.75 88 ASP B O 1
ATOM 2268 N N . GLU B 1 89 ? -6.832 -4.539 16.938 1 50.75 89 GLU B N 1
ATOM 2269 C CA . GLU B 1 89 ? -7.418 -5.461 17.906 1 50.75 89 GLU B CA 1
ATOM 2270 C C . GLU B 1 89 ? -7.02 -6.906 17.609 1 50.75 89 GLU B C 1
ATOM 2272 O O . GLU B 1 89 ? -6.453 -7.191 16.547 1 50.75 89 GLU B O 1
ATOM 2277 N N . ALA B 1 90 ? -7.461 -8.016 18.375 1 49.75 90 ALA B N 1
ATOM 2278 C CA . ALA B 1 90 ? -7.555 -9.422 18 1 49.75 90 ALA B CA 1
ATOM 2279 C C . ALA B 1 90 ? -7.742 -9.562 16.484 1 49.75 90 ALA B C 1
ATOM 2281 O O . ALA B 1 90 ? -8.875 -9.602 16 1 49.75 90 ALA B O 1
ATOM 2282 N N . ALA B 1 91 ? -7.129 -8.773 15.594 1 50.97 91 ALA B N 1
ATOM 2283 C CA . ALA B 1 91 ? -7.238 -8.312 14.211 1 50.97 91 ALA B CA 1
ATOM 2284 C C . ALA B 1 91 ? -7.617 -9.461 13.281 1 50.97 91 ALA B C 1
ATOM 2286 O O . ALA B 1 91 ? -6.973 -10.508 13.281 1 50.97 91 ALA B O 1
ATOM 2287 N N . ASP B 1 92 ? -8.797 -9.789 13.203 1 53.28 92 ASP B N 1
ATOM 2288 C CA . ASP B 1 92 ? -9.555 -10.383 12.109 1 53.28 92 ASP B CA 1
ATOM 2289 C C . ASP B 1 92 ? -9.961 -9.328 11.078 1 53.28 92 ASP B C 1
ATOM 2291 O O . ASP B 1 92 ? -10.797 -8.469 11.367 1 53.28 92 ASP B O 1
ATOM 2295 N N . PRO B 1 93 ? -9.328 -9.242 10 1 60.06 93 PRO B N 1
ATOM 2296 C CA . PRO B 1 93 ? -8.562 -10.422 9.602 1 60.06 93 PRO B CA 1
ATOM 2297 C C . PRO B 1 93 ? -7.086 -10.312 9.984 1 60.06 93 PRO B C 1
ATOM 2299 O O . PRO B 1 93 ? -6.57 -9.211 10.18 1 60.06 93 PRO B O 1
ATOM 2302 N N . GLY B 1 94 ? -6.477 -11.336 10.18 1 77.88 94 GLY B N 1
ATOM 2303 C CA . GLY B 1 94 ? -5.082 -11.484 10.57 1 77.88 94 GLY B CA 1
ATOM 2304 C C . GLY B 1 94 ? -4.109 -11.164 9.453 1 77.88 94 GLY B C 1
ATOM 2305 O O . GLY B 1 94 ? -4.52 -10.742 8.367 1 77.88 94 GLY B O 1
ATOM 2306 N N . ILE B 1 95 ? -2.883 -11.164 9.648 1 86.5 95 ILE B N 1
ATOM 2307 C CA . ILE B 1 95 ? -1.785 -10.828 8.75 1 86.5 95 ILE B CA 1
ATOM 2308 C C . ILE B 1 95 ? -1.842 -11.719 7.512 1 86.5 95 ILE B C 1
ATOM 2310 O O . ILE B 1 95 ? -1.506 -11.273 6.41 1 86.5 95 ILE B O 1
ATOM 2314 N N . ASP B 1 96 ? -2.389 -12.922 7.691 1 91.12 96 ASP B N 1
ATOM 2315 C CA . ASP B 1 96 ? -2.488 -13.844 6.562 1 91.12 96 ASP B CA 1
ATOM 2316 C C . ASP B 1 96 ? -3.469 -13.328 5.512 1 91.12 96 ASP B C 1
ATOM 2318 O O . ASP B 1 96 ? -3.195 -13.391 4.312 1 91.12 96 ASP B O 1
ATOM 2322 N N . PHE B 1 97 ? -4.555 -12.852 6 1 92.69 97 PHE B N 1
ATOM 2323 C CA . PHE B 1 97 ? -5.543 -12.312 5.074 1 92.69 97 PHE B CA 1
ATOM 2324 C C . PHE B 1 97 ? -5.02 -11.047 4.398 1 92.69 97 PHE B C 1
ATOM 2326 O O . PHE B 1 97 ? -5.203 -10.859 3.195 1 92.69 97 PHE B O 1
ATOM 2333 N N . GLN B 1 98 ? -4.363 -10.195 5.168 1 92.81 98 GLN B N 1
ATOM 2334 C CA . GLN B 1 98 ? -3.793 -8.977 4.598 1 92.81 98 GLN B CA 1
ATOM 2335 C C . GLN B 1 98 ? -2.752 -9.305 3.531 1 92.81 98 GLN B C 1
ATOM 2337 O O . GLN B 1 98 ? -2.666 -8.617 2.51 1 92.81 98 GLN B O 1
ATOM 2342 N N . THR B 1 99 ? -2.035 -10.328 3.787 1 95.06 99 THR B N 1
ATOM 2343 C CA . THR B 1 99 ? -1.039 -10.766 2.818 1 95.06 99 THR B CA 1
ATOM 2344 C C . THR B 1 99 ? -1.709 -11.266 1.541 1 95.06 99 THR B C 1
ATOM 2346 O O . THR B 1 99 ? -1.321 -10.875 0.438 1 95.06 99 THR B O 1
ATOM 2349 N N . ALA B 1 100 ? -2.746 -12.078 1.723 1 95.44 100 ALA B N 1
ATOM 2350 C CA . ALA B 1 100 ? -3.492 -12.586 0.573 1 95.44 100 ALA B CA 1
ATOM 2351 C C . ALA B 1 100 ? -4.105 -11.438 -0.226 1 95.44 100 ALA B C 1
ATOM 2353 O O . ALA B 1 100 ? -4.094 -11.453 -1.459 1 95.44 100 ALA B O 1
ATOM 2354 N N . MET B 1 101 ? -4.59 -10.469 0.505 1 95.69 101 MET B N 1
ATOM 2355 C CA . MET B 1 101 ? -5.238 -9.344 -0.168 1 95.69 101 MET B CA 1
ATOM 2356 C C . MET B 1 101 ? -4.223 -8.5 -0.919 1 95.69 101 MET B C 1
ATOM 2358 O O . MET B 1 101 ? -4.535 -7.926 -1.965 1 95.69 101 MET B O 1
ATOM 2362 N N . LEU B 1 102 ? -2.99 -8.383 -0.405 1 96.5 102 LEU B N 1
ATOM 2363 C CA . LEU B 1 102 ? -1.936 -7.695 -1.146 1 96.5 102 LEU B CA 1
ATOM 2364 C C . LEU B 1 102 ? -1.645 -8.406 -2.461 1 96.5 102 LEU B C 1
ATOM 2366 O O . LEU B 1 102 ? -1.437 -7.762 -3.49 1 96.5 102 LEU B O 1
ATOM 2370 N N . GLU B 1 103 ? -1.679 -9.703 -2.449 1 95.62 103 GLU B N 1
ATOM 2371 C CA . GLU B 1 103 ? -1.527 -10.484 -3.672 1 95.62 103 GLU B CA 1
ATOM 2372 C C . GLU B 1 103 ? -2.67 -10.219 -4.645 1 95.62 103 GLU B C 1
ATOM 2374 O O . GLU B 1 103 ? -2.449 -10.086 -5.852 1 95.62 103 GLU B O 1
ATOM 2379 N N . VAL B 1 104 ? -3.875 -10.141 -4.121 1 96.88 104 VAL B N 1
ATOM 2380 C CA . VAL B 1 104 ? -5.047 -9.875 -4.949 1 96.88 104 VAL B CA 1
ATOM 2381 C C . VAL B 1 104 ? -4.914 -8.5 -5.609 1 96.88 104 VAL B C 1
ATOM 2383 O O . VAL B 1 104 ? -5.223 -8.344 -6.793 1 96.88 104 VAL B O 1
ATOM 2386 N N . ARG B 1 105 ? -4.402 -7.535 -4.859 1 97.62 105 ARG B N 1
ATOM 2387 C CA . ARG B 1 105 ? -4.207 -6.195 -5.398 1 97.62 105 ARG B CA 1
ATOM 2388 C C . ARG B 1 105 ? -3.213 -6.207 -6.551 1 97.62 105 ARG B C 1
ATOM 2390 O O . ARG B 1 105 ? -3.377 -5.473 -7.527 1 97.62 105 ARG B O 1
ATOM 2397 N N . ALA B 1 106 ? -2.24 -7.031 -6.461 1 95.88 106 ALA B N 1
ATOM 2398 C CA . ALA B 1 106 ? -1.245 -7.145 -7.523 1 95.88 106 ALA B CA 1
ATOM 2399 C C . ALA B 1 106 ? -1.852 -7.773 -8.773 1 95.88 106 ALA B C 1
ATOM 2401 O O . ALA B 1 106 ? -1.273 -7.691 -9.859 1 95.88 106 ALA B O 1
ATOM 2402 N N . GLN B 1 107 ? -3.057 -8.391 -8.672 1 93.81 107 GLN B N 1
ATOM 2403 C CA . GLN B 1 107 ? -3.725 -9.023 -9.797 1 93.81 107 GLN B CA 1
ATOM 2404 C C . GLN B 1 107 ? -4.652 -8.039 -10.508 1 93.81 107 GLN B C 1
ATOM 2406 O O . GLN B 1 107 ? -5.109 -8.305 -11.625 1 93.81 107 GLN B O 1
ATOM 2411 N N . ALA B 1 108 ? -4.906 -6.941 -9.906 1 95.94 108 ALA B N 1
ATOM 2412 C CA . ALA B 1 108 ? -5.941 -6.012 -10.344 1 95.94 108 ALA B CA 1
ATOM 2413 C C . ALA B 1 108 ? -5.699 -5.562 -11.781 1 95.94 108 ALA B C 1
ATOM 2415 O O . ALA B 1 108 ? -6.625 -5.551 -12.602 1 95.94 108 ALA B O 1
ATOM 2416 N N . PRO B 1 109 ? -4.406 -5.277 -12.195 1 93.88 109 PRO B N 1
ATOM 2417 C CA . PRO B 1 109 ? -4.191 -4.809 -13.57 1 93.88 109 PRO B CA 1
ATOM 2418 C C . PRO B 1 109 ? -4.539 -5.867 -14.609 1 93.88 109 PRO B C 1
ATOM 2420 O O . PRO B 1 109 ? -4.754 -5.539 -15.781 1 93.88 109 PRO B O 1
ATOM 2423 N N . TYR B 1 110 ? -4.699 -7.145 -14.172 1 92.62 110 TYR B N 1
ATOM 2424 C CA . TYR B 1 110 ? -4.883 -8.242 -15.117 1 92.62 110 TYR B CA 1
ATOM 2425 C C . TYR B 1 110 ? -6.301 -8.797 -15.039 1 92.62 110 TYR B C 1
ATOM 2427 O O . TYR B 1 110 ? -6.672 -9.68 -15.82 1 92.62 110 TYR B O 1
ATOM 2435 N N . ASP B 1 111 ? -7.043 -8.367 -14.125 1 94.69 111 ASP B N 1
ATOM 2436 C CA . ASP B 1 111 ? -8.398 -8.867 -13.883 1 94.69 111 ASP B CA 1
ATOM 2437 C C . ASP B 1 111 ? -9.359 -7.715 -13.602 1 94.69 111 ASP B C 1
ATOM 2439 O O . ASP B 1 111 ? -9.43 -7.223 -12.469 1 94.69 111 ASP B O 1
ATOM 2443 N N . GLU B 1 112 ? -10.125 -7.359 -14.547 1 95.81 112 GLU B N 1
ATOM 2444 C CA . GLU B 1 112 ? -11 -6.195 -14.461 1 95.81 112 GLU B CA 1
ATOM 2445 C C . GLU B 1 112 ? -12.031 -6.352 -13.352 1 95.81 112 GLU B C 1
ATOM 2447 O O . GLU B 1 112 ? -12.383 -5.379 -12.68 1 95.81 112 GLU B O 1
ATOM 2452 N N . ALA B 1 113 ? -12.523 -7.531 -13.188 1 95.44 113 ALA B N 1
ATOM 2453 C CA . ALA B 1 113 ? -13.523 -7.766 -12.148 1 95.44 113 ALA B CA 1
ATOM 2454 C C . ALA B 1 113 ? -12.945 -7.531 -10.758 1 95.44 113 ALA B C 1
ATOM 2456 O O . ALA B 1 113 ? -13.586 -6.902 -9.914 1 95.44 113 ALA B O 1
ATOM 2457 N N . ILE B 1 114 ? -11.742 -7.996 -10.539 1 96.25 114 ILE B N 1
ATOM 2458 C CA . ILE B 1 114 ? -11.047 -7.766 -9.273 1 96.25 114 ILE B CA 1
ATOM 2459 C C . ILE B 1 114 ? -10.805 -6.273 -9.086 1 96.25 114 ILE B C 1
ATOM 2461 O O . ILE B 1 114 ? -11.094 -5.723 -8.016 1 96.25 114 ILE B O 1
ATOM 2465 N N . GLN B 1 115 ? -10.359 -5.648 -10.141 1 97.62 115 GLN B N 1
ATOM 2466 C CA . GLN B 1 115 ? -10.031 -4.23 -10.047 1 97.62 115 GLN B CA 1
ATOM 2467 C C . GLN B 1 115 ? -11.273 -3.396 -9.75 1 97.62 115 GLN B C 1
ATOM 2469 O O . GLN B 1 115 ? -11.227 -2.457 -8.953 1 97.62 115 GLN B O 1
ATOM 2474 N N . GLU B 1 116 ? -12.328 -3.721 -10.328 1 97.75 116 GLU B N 1
ATOM 2475 C CA . GLU B 1 116 ? -13.578 -3.002 -10.102 1 97.75 116 GLU B CA 1
ATOM 2476 C C . GLU B 1 116 ? -14.047 -3.145 -8.656 1 97.75 116 GLU B C 1
ATOM 2478 O O . GLU B 1 116 ? -14.477 -2.168 -8.039 1 97.75 116 GLU B O 1
ATOM 2483 N N . THR B 1 117 ? -13.945 -4.348 -8.164 1 97.81 117 THR B N 1
ATOM 2484 C CA . THR B 1 117 ? -14.375 -4.566 -6.785 1 97.81 117 THR B CA 1
ATOM 2485 C C . THR B 1 117 ? -13.438 -3.859 -5.805 1 97.81 117 THR B C 1
ATOM 2487 O O . THR B 1 117 ? -13.898 -3.246 -4.84 1 97.81 117 THR B O 1
ATOM 2490 N N . LEU B 1 118 ? -12.164 -3.918 -6.055 1 98.38 118 LEU B N 1
ATOM 2491 C CA . LEU B 1 118 ? -11.211 -3.199 -5.215 1 98.38 118 LEU B CA 1
ATOM 2492 C C . LEU B 1 118 ? -11.461 -1.695 -5.277 1 98.38 118 LEU B C 1
ATOM 2494 O O . LEU B 1 118 ? -11.312 -0.997 -4.27 1 98.38 118 LEU B O 1
ATOM 2498 N N . SER B 1 119 ? -11.828 -1.209 -6.465 1 98.69 119 SER B N 1
ATOM 2499 C CA . SER B 1 119 ? -12.164 0.204 -6.609 1 98.69 119 SER B CA 1
ATOM 2500 C C . SER B 1 119 ? -13.375 0.575 -5.766 1 98.69 119 SER B C 1
ATOM 2502 O O . SER B 1 119 ? -13.422 1.653 -5.172 1 98.69 119 SER B O 1
ATOM 2504 N N . ALA B 1 120 ? -14.312 -0.308 -5.715 1 98.56 120 ALA B N 1
ATOM 2505 C CA . ALA B 1 120 ? -15.492 -0.066 -4.883 1 98.56 120 ALA B CA 1
ATOM 2506 C C . ALA B 1 120 ? -15.109 0.036 -3.408 1 98.56 120 ALA B C 1
ATOM 2508 O O . ALA B 1 120 ? -15.609 0.906 -2.689 1 98.56 120 ALA B O 1
ATOM 2509 N N . PHE B 1 121 ? -14.195 -0.868 -2.936 1 98 121 PHE B N 1
ATOM 2510 C CA . PHE B 1 121 ? -13.672 -0.788 -1.577 1 98 121 PHE B CA 1
ATOM 2511 C C . PHE B 1 121 ? -13.047 0.577 -1.316 1 98 121 PHE B C 1
ATOM 2513 O O . PHE B 1 121 ? -13.336 1.215 -0.302 1 98 121 PHE B O 1
ATOM 2520 N N . ASP B 1 122 ? -12.227 0.971 -2.232 1 98.69 122 ASP B N 1
ATOM 2521 C CA . ASP B 1 122 ? -11.484 2.221 -2.115 1 98.69 122 ASP B CA 1
ATOM 2522 C C . ASP B 1 122 ? -12.43 3.42 -2.072 1 98.69 122 ASP B C 1
ATOM 2524 O O . ASP B 1 122 ? -12.32 4.27 -1.187 1 98.69 122 ASP B O 1
ATOM 2528 N N . GLU B 1 123 ? -13.375 3.443 -2.945 1 98.5 123 GLU B N 1
ATOM 2529 C CA . GLU B 1 123 ? -14.32 4.547 -3.066 1 98.5 123 GLU B CA 1
ATOM 2530 C C . GLU B 1 123 ? -15.195 4.656 -1.824 1 98.5 123 GLU B C 1
ATOM 2532 O O . GLU B 1 123 ? -15.516 5.762 -1.375 1 98.5 123 GLU B O 1
ATOM 2537 N N . ALA B 1 124 ? -15.586 3.555 -1.296 1 98.5 124 ALA B N 1
ATOM 2538 C CA . ALA B 1 124 ? -16.422 3.561 -0.093 1 98.5 124 ALA B CA 1
ATOM 2539 C C . ALA B 1 124 ? -15.688 4.227 1.071 1 98.5 124 ALA B C 1
ATOM 2541 O O . ALA B 1 124 ? -16.266 5.043 1.79 1 98.5 124 ALA B O 1
ATOM 2542 N N . LEU B 1 125 ? -14.43 3.891 1.262 1 98.38 125 LEU B N 1
ATOM 2543 C CA . LEU B 1 125 ? -13.641 4.465 2.348 1 98.38 125 LEU B CA 1
ATOM 2544 C C . LEU B 1 125 ? -13.398 5.953 2.115 1 98.38 125 LEU B C 1
ATOM 2546 O O . LEU B 1 125 ? -13.594 6.766 3.021 1 98.38 125 LEU B O 1
ATOM 2550 N N . VAL B 1 126 ? -13.023 6.355 0.871 1 98.69 126 VAL B N 1
ATOM 2551 C CA . VAL B 1 126 ? -12.773 7.754 0.54 1 98.69 126 VAL B CA 1
ATOM 2552 C C . VAL B 1 126 ? -14.031 8.578 0.802 1 98.69 126 VAL B C 1
ATOM 2554 O O . VAL B 1 126 ? -13.961 9.656 1.402 1 98.69 126 VAL B O 1
ATOM 2557 N N . ALA B 1 127 ? -15.109 8.039 0.356 1 98.56 127 ALA B N 1
ATOM 2558 C CA . ALA B 1 127 ? -16.375 8.766 0.507 1 98.56 127 ALA B CA 1
ATOM 2559 C C . ALA B 1 127 ? -16.703 8.969 1.98 1 98.56 127 ALA B C 1
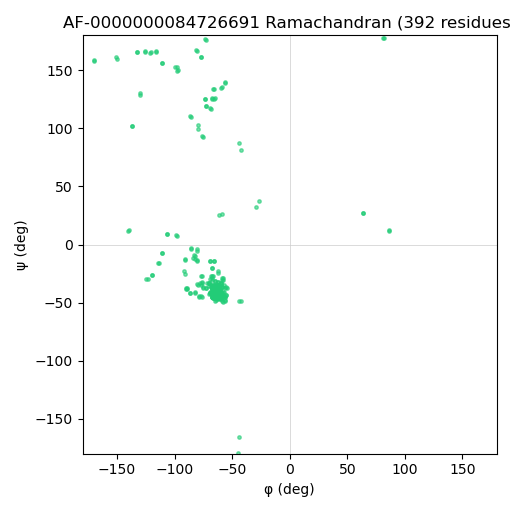ATOM 2561 O O . ALA B 1 127 ? -17.109 10.062 2.383 1 98.56 127 ALA B O 1
ATOM 2562 N N . ARG B 1 128 ? -16.531 7.961 2.781 1 98.38 128 ARG B N 1
ATOM 2563 C CA . ARG B 1 128 ? -16.859 8.047 4.199 1 98.38 128 ARG B CA 1
ATOM 2564 C C . ARG B 1 128 ? -15.938 9.039 4.914 1 98.38 128 ARG B C 1
ATOM 2566 O O . ARG B 1 128 ? -16.406 9.844 5.73 1 98.38 128 ARG B O 1
ATOM 2573 N N . LEU B 1 129 ? -14.672 8.961 4.645 1 98.62 129 LEU B N 1
ATOM 2574 C CA . LEU B 1 129 ? -13.711 9.891 5.238 1 98.62 129 LEU B CA 1
ATOM 2575 C C . LEU B 1 129 ? -14.008 11.328 4.805 1 98.62 129 LEU B C 1
ATOM 2577 O O . LEU B 1 129 ? -14.031 12.234 5.637 1 98.62 129 LEU B O 1
ATOM 2581 N N . ARG B 1 130 ? -14.258 11.5 3.506 1 98.62 130 ARG B N 1
ATOM 2582 C CA . ARG B 1 130 ? -14.531 12.828 2.959 1 98.62 130 ARG B CA 1
ATOM 2583 C C . ARG B 1 130 ? -15.766 13.438 3.605 1 98.62 130 ARG B C 1
ATOM 2585 O O . ARG B 1 130 ? -15.75 14.602 4.016 1 98.62 130 ARG B O 1
ATOM 2592 N N . GLU B 1 131 ? -16.797 12.641 3.689 1 98.44 131 GLU B N 1
ATOM 2593 C CA . GLU B 1 131 ? -18.031 13.109 4.301 1 98.44 131 GLU B CA 1
ATOM 2594 C C . GLU B 1 131 ? -17.828 13.5 5.758 1 98.44 131 GLU B C 1
ATOM 2596 O O . GLU B 1 131 ? -18.312 14.539 6.207 1 98.44 131 GLU B O 1
ATOM 2601 N N . THR B 1 132 ? -17.125 12.68 6.473 1 98.38 132 THR B N 1
ATOM 2602 C CA . THR B 1 132 ? -16.859 12.938 7.883 1 98.38 132 THR B CA 1
ATOM 2603 C C . THR B 1 132 ? -16.047 14.211 8.055 1 98.38 132 THR B C 1
ATOM 2605 O O . THR B 1 132 ? -16.359 15.039 8.914 1 98.38 132 THR B O 1
ATOM 2608 N N . ILE B 1 133 ? -15.031 14.422 7.223 1 98.19 133 ILE B N 1
ATOM 2609 C CA . ILE B 1 133 ? -14.156 15.586 7.316 1 98.19 133 ILE B CA 1
ATOM 2610 C C . ILE B 1 133 ? -14.93 16.844 6.91 1 98.19 133 ILE B C 1
ATOM 2612 O O . ILE B 1 133 ? -14.828 17.875 7.566 1 98.19 133 ILE B O 1
ATOM 2616 N N . ALA B 1 134 ? -15.719 16.719 5.852 1 98.38 134 ALA B N 1
ATOM 2617 C CA . ALA B 1 134 ? -16.547 17.844 5.414 1 98.38 134 ALA B CA 1
ATOM 2618 C C . ALA B 1 134 ? -17.516 18.281 6.512 1 98.38 134 ALA B C 1
ATOM 2620 O O . ALA B 1 134 ? -17.672 19.469 6.773 1 98.38 134 ALA B O 1
ATOM 2621 N N . ASP B 1 135 ? -18.172 17.312 7.137 1 97.56 135 ASP B N 1
ATOM 2622 C CA . ASP B 1 135 ? -19.062 17.594 8.258 1 97.56 135 ASP B CA 1
ATOM 2623 C C . ASP B 1 135 ? -18.328 18.344 9.367 1 97.56 135 ASP B C 1
ATOM 2625 O O . ASP B 1 135 ? -18.875 19.281 9.961 1 97.56 135 ASP B O 1
ATOM 2629 N N . GLY B 1 136 ? -17.125 17.844 9.664 1 97.31 136 GLY B N 1
ATOM 2630 C CA . GLY B 1 136 ? -16.328 18.484 10.703 1 97.31 136 GLY B CA 1
ATOM 2631 C C . GLY B 1 136 ? -15.961 19.906 10.375 1 97.31 136 GLY B C 1
ATOM 2632 O O . GLY B 1 136 ? -15.961 20.766 11.258 1 97.31 136 GLY B O 1
ATOM 2633 N N . VAL B 1 137 ? -15.641 20.203 9.102 1 96.94 137 VAL B N 1
ATOM 2634 C CA . VAL B 1 137 ? -15.344 21.562 8.672 1 96.94 137 VAL B CA 1
ATOM 2635 C C . VAL B 1 137 ? -16.594 22.438 8.805 1 96.94 137 VAL B C 1
ATOM 2637 O O . VAL B 1 137 ? -16.531 23.531 9.367 1 96.94 137 VAL B O 1
ATOM 2640 N N . ASP B 1 138 ? -17.703 21.922 8.359 1 96.56 138 ASP B N 1
ATOM 2641 C CA . ASP B 1 138 ? -18.969 22.656 8.398 1 96.56 138 ASP B CA 1
ATOM 2642 C C . ASP B 1 138 ? -19.375 22.969 9.828 1 96.56 138 ASP B C 1
ATOM 2644 O O . ASP B 1 138 ? -19.922 24.031 10.102 1 96.56 138 ASP B O 1
ATOM 2648 N N . ALA B 1 139 ? -19.109 22.062 10.742 1 95.62 139 ALA B N 1
ATOM 2649 C CA . ALA B 1 139 ? -19.5 22.188 12.141 1 95.62 139 ALA B CA 1
ATOM 2650 C C . ALA B 1 139 ? -18.5 23.047 12.922 1 95.62 139 ALA B C 1
ATOM 2652 O O . ALA B 1 139 ? -18.719 23.344 14.094 1 95.62 139 ALA B O 1
ATOM 2653 N N . GLY B 1 140 ? -17.391 23.312 12.367 1 95 140 GLY B N 1
ATOM 2654 C CA . GLY B 1 140 ? -16.375 24.109 13.023 1 95 140 GLY B CA 1
ATOM 2655 C C . GLY B 1 140 ? -15.461 23.312 13.922 1 95 140 GLY B C 1
ATOM 2656 O O . GLY B 1 140 ? -14.695 23.875 14.711 1 95 140 GLY B O 1
ATOM 2657 N N . GLU B 1 141 ? -15.539 21.969 13.797 1 94.75 141 GLU B N 1
ATOM 2658 C CA . GLU B 1 141 ? -14.664 21.078 14.555 1 94.75 141 GLU B CA 1
ATOM 2659 C C . GLU B 1 141 ? -13.266 21.031 13.938 1 94.75 141 GLU B C 1
ATOM 2661 O O . GLU B 1 141 ? -12.273 20.844 14.648 1 94.75 141 GLU B O 1
ATOM 2666 N N . PHE B 1 142 ? -13.227 21.125 12.641 1 96 142 PHE B N 1
ATOM 2667 C CA . PHE B 1 142 ? -11.969 21.109 11.898 1 96 142 PHE B CA 1
ATOM 2668 C C . PHE B 1 142 ? -11.68 22.469 11.289 1 96 142 PHE B C 1
ATOM 2670 O O . PHE B 1 142 ? -12.578 23.297 11.133 1 96 142 PHE B O 1
ATOM 2677 N N . ASP B 1 143 ? -10.422 22.688 11.047 1 93.69 143 ASP B N 1
ATOM 2678 C CA . ASP B 1 143 ? -9.984 23.953 10.453 1 93.69 143 ASP B CA 1
ATOM 2679 C C . ASP B 1 143 ? -10.695 24.219 9.133 1 93.69 143 ASP B C 1
ATOM 2681 O O . ASP B 1 143 ? -10.883 23.297 8.328 1 93.69 143 ASP B O 1
ATOM 2685 N N . GLU B 1 144 ? -11.102 25.438 8.836 1 93.25 144 GLU B N 1
ATOM 2686 C CA . GLU B 1 144 ? -11.844 25.828 7.645 1 93.25 144 GLU B CA 1
ATOM 2687 C C . GLU B 1 144 ? -10.984 25.688 6.391 1 93.25 144 GLU B C 1
ATOM 2689 O O . GLU B 1 144 ? -11.508 25.609 5.277 1 93.25 144 GLU B O 1
ATOM 2694 N N . ARG B 1 145 ? -9.719 25.656 6.574 1 90.31 145 ARG B N 1
ATOM 2695 C CA . ARG B 1 145 ? -8.805 25.609 5.441 1 90.31 145 ARG B CA 1
ATOM 2696 C C . ARG B 1 145 ? -8.641 24.172 4.941 1 90.31 145 ARG B C 1
ATOM 2698 O O . ARG B 1 145 ? -8.055 23.953 3.881 1 90.31 145 ARG B O 1
ATOM 2705 N N . VAL B 1 146 ? -9.164 23.266 5.699 1 94.31 146 VAL B N 1
ATOM 2706 C CA . VAL B 1 146 ? -9.023 21.859 5.336 1 94.31 146 VAL B CA 1
ATOM 2707 C C . VAL B 1 146 ? -9.82 21.562 4.07 1 94.31 146 VAL B C 1
ATOM 2709 O O . VAL B 1 146 ? -11 21.906 3.975 1 94.31 146 VAL B O 1
ATOM 2712 N N . ASP B 1 147 ? -9.172 21.016 3.062 1 96.12 147 ASP B N 1
ATOM 2713 C CA . ASP B 1 147 ? -9.859 20.453 1.902 1 96.12 147 ASP B CA 1
ATO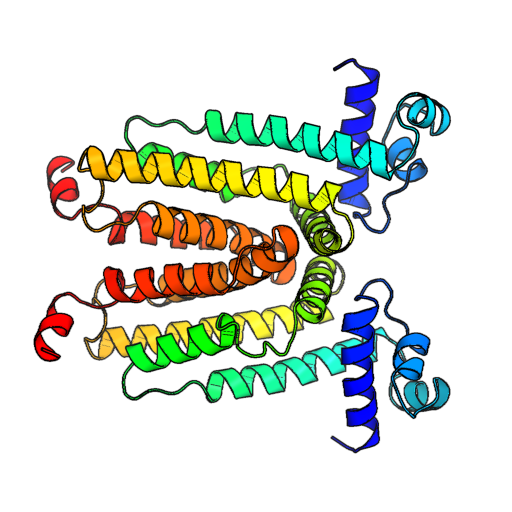M 2714 C C . ASP B 1 147 ? -10.273 19 2.16 1 96.12 147 ASP B C 1
ATOM 2716 O O . ASP B 1 147 ? -9.43 18.109 2.193 1 96.12 147 ASP B O 1
ATOM 2720 N N . PRO B 1 148 ? -11.562 18.75 2.297 1 97.94 148 PRO B N 1
ATOM 2721 C CA . PRO B 1 148 ? -12.008 17.391 2.664 1 97.94 148 PRO B CA 1
ATOM 2722 C C . PRO B 1 148 ? -11.578 16.344 1.655 1 97.94 148 PRO B C 1
ATOM 2724 O O . PRO B 1 148 ? -11.289 15.195 2.037 1 97.94 148 PRO B O 1
ATOM 2727 N N . ASP B 1 149 ? -11.508 16.672 0.367 1 97.88 149 ASP B N 1
ATOM 2728 C CA . ASP B 1 149 ? -11.117 15.711 -0.663 1 97.88 149 ASP B CA 1
ATOM 2729 C C . ASP B 1 149 ? -9.656 15.289 -0.505 1 97.88 149 ASP B C 1
ATOM 2731 O O . ASP B 1 149 ? -9.344 14.102 -0.501 1 97.88 149 ASP B O 1
ATOM 2735 N N . LEU B 1 150 ? -8.781 16.219 -0.302 1 97.12 150 LEU B N 1
ATOM 2736 C CA . LEU B 1 150 ? -7.355 15.938 -0.196 1 97.12 150 LEU B CA 1
ATOM 2737 C C . LEU B 1 150 ? -7.039 15.25 1.128 1 97.12 150 LEU B C 1
ATOM 2739 O O . LEU B 1 150 ? -6.199 14.344 1.178 1 97.12 150 LEU B O 1
ATOM 2743 N N . ALA B 1 151 ? -7.75 15.688 2.164 1 97.62 151 ALA B N 1
ATOM 2744 C CA . ALA B 1 151 ? -7.531 15.055 3.461 1 97.62 151 ALA B CA 1
ATOM 2745 C C . ALA B 1 151 ? -7.988 13.594 3.445 1 97.62 151 ALA B C 1
ATOM 2747 O O . ALA B 1 151 ? -7.289 12.711 3.953 1 97.62 151 ALA B O 1
ATOM 2748 N N . ALA B 1 152 ? -9.172 13.336 2.846 1 98.5 152 ALA B N 1
ATOM 2749 C CA . ALA B 1 152 ? -9.68 11.977 2.732 1 98.5 152 ALA B CA 1
ATOM 2750 C C . ALA B 1 152 ? -8.758 11.109 1.876 1 98.5 152 ALA B C 1
ATOM 2752 O O . ALA B 1 152 ? -8.523 9.945 2.195 1 98.5 152 ALA B O 1
ATOM 2753 N N . ASP B 1 153 ? -8.289 11.695 0.837 1 98.25 153 ASP B N 1
ATOM 2754 C CA . ASP B 1 153 ? -7.375 10.984 -0.047 1 98.25 153 ASP B CA 1
ATOM 2755 C C . ASP B 1 153 ? -6.09 10.602 0.685 1 98.25 153 ASP B C 1
ATOM 2757 O O . ASP B 1 153 ? -5.633 9.461 0.594 1 98.25 153 ASP B O 1
ATOM 2761 N N . LEU B 1 154 ? -5.492 11.547 1.429 1 98.25 154 LEU B N 1
ATOM 2762 C CA . LEU B 1 154 ? -4.266 11.289 2.176 1 98.25 154 LEU B CA 1
ATOM 2763 C C . LEU B 1 154 ? -4.477 10.18 3.203 1 98.25 154 LEU B C 1
ATOM 2765 O O . LEU B 1 154 ? -3.662 9.258 3.305 1 98.25 154 LEU B O 1
ATOM 2769 N N . LEU B 1 155 ? -5.598 10.242 3.938 1 98.56 155 LEU B N 1
ATOM 2770 C CA . LEU B 1 155 ? -5.852 9.25 4.977 1 98.56 155 LEU B CA 1
ATOM 2771 C C . LEU B 1 155 ? -6.109 7.879 4.367 1 98.56 155 LEU B C 1
ATOM 2773 O O . LEU B 1 155 ? -5.617 6.867 4.875 1 98.56 155 LEU B O 1
ATOM 2777 N N . THR B 1 156 ? -6.883 7.805 3.258 1 98.75 156 THR B N 1
ATOM 2778 C CA . THR B 1 156 ? -7.109 6.539 2.57 1 98.75 156 THR B CA 1
ATOM 2779 C C . THR B 1 156 ? -5.785 5.938 2.096 1 98.75 156 THR B C 1
ATOM 2781 O O . THR B 1 156 ? -5.535 4.746 2.289 1 98.75 156 THR B O 1
ATOM 2784 N N . THR B 1 157 ? -5.004 6.801 1.496 1 98.69 157 THR B N 1
ATOM 2785 C CA . THR B 1 157 ? -3.711 6.371 0.976 1 98.69 157 THR B CA 1
ATOM 2786 C C . THR B 1 157 ? -2.814 5.871 2.104 1 98.69 157 THR B C 1
ATOM 2788 O O . THR B 1 157 ? -2.174 4.824 1.976 1 98.69 157 THR B O 1
ATOM 2791 N N . ALA B 1 158 ? -2.805 6.586 3.209 1 98.38 158 ALA B N 1
ATOM 2792 C CA . ALA B 1 158 ? -2.012 6.176 4.363 1 98.38 158 ALA B CA 1
ATOM 2793 C C . ALA B 1 158 ? -2.5 4.84 4.918 1 98.38 158 ALA B C 1
ATOM 2795 O O . ALA B 1 158 ? -1.694 3.998 5.324 1 98.38 158 ALA B O 1
ATOM 2796 N N . ILE B 1 159 ? -3.77 4.629 4.973 1 97.69 159 ILE B N 1
ATOM 2797 C CA . ILE B 1 159 ? -4.336 3.381 5.469 1 97.69 159 ILE B CA 1
ATOM 2798 C C . ILE B 1 159 ? -3.883 2.219 4.586 1 97.69 159 ILE B C 1
ATOM 2800 O O . ILE B 1 159 ? -3.438 1.186 5.09 1 97.69 159 ILE B O 1
ATOM 2804 N N . LYS B 1 160 ? -3.971 2.402 3.285 1 98.19 160 LYS B N 1
ATOM 2805 C CA . LYS B 1 160 ? -3.508 1.366 2.367 1 98.19 160 LYS B CA 1
ATOM 2806 C C . LYS B 1 160 ? -2.012 1.116 2.531 1 98.19 160 LYS B C 1
ATOM 2808 O O . LYS B 1 160 ? -1.561 -0.031 2.496 1 98.19 160 LYS B O 1
ATOM 2813 N N . GLY B 1 161 ? -1.282 2.203 2.738 1 98.38 161 GLY B N 1
ATOM 2814 C CA . GLY B 1 161 ? 0.146 2.072 2.982 1 98.38 161 GLY B CA 1
ATOM 2815 C C . GLY B 1 161 ? 0.466 1.341 4.27 1 98.38 161 GLY B C 1
ATOM 2816 O O . GLY B 1 161 ? 1.421 0.563 4.328 1 98.38 161 GLY B O 1
ATOM 2817 N N . ALA B 1 162 ? -0.339 1.576 5.309 1 97.38 162 ALA B N 1
ATOM 2818 C CA . ALA B 1 162 ? -0.141 0.911 6.594 1 97.38 162 ALA B CA 1
ATOM 2819 C C . ALA B 1 162 ? -0.284 -0.603 6.457 1 97.38 162 ALA B C 1
ATOM 2821 O O . ALA B 1 162 ? 0.536 -1.36 6.98 1 97.38 162 ALA B O 1
ATOM 2822 N N . HIS B 1 163 ? -1.287 -1.02 5.734 1 95.88 163 HIS B N 1
ATOM 2823 C CA . HIS B 1 163 ? -1.489 -2.445 5.508 1 95.88 163 HIS B CA 1
ATOM 2824 C C . HIS B 1 163 ? -0.339 -3.043 4.707 1 95.88 163 HIS B C 1
ATOM 2826 O O . HIS B 1 163 ? 0.152 -4.129 5.027 1 95.88 163 HIS B O 1
ATOM 2832 N N . THR B 1 164 ? 0.106 -2.316 3.732 1 97.75 164 THR B N 1
ATOM 2833 C CA . THR B 1 164 ? 1.197 -2.795 2.891 1 97.75 164 THR B CA 1
ATOM 2834 C C . THR B 1 164 ? 2.492 -2.898 3.691 1 97.75 164 THR B C 1
ATOM 2836 O O . THR B 1 164 ? 3.199 -3.906 3.609 1 97.75 164 THR B O 1
ATOM 2839 N N . ARG B 1 165 ? 2.781 -1.901 4.484 1 98.06 165 ARG B N 1
ATOM 2840 C CA . ARG B 1 165 ? 4.008 -1.897 5.277 1 98.06 165 ARG B CA 1
ATOM 2841 C C . ARG B 1 165 ? 3.967 -2.977 6.355 1 98.06 165 ARG B C 1
ATOM 2843 O O . ARG B 1 165 ? 4.992 -3.576 6.68 1 98.06 165 ARG B O 1
ATOM 2850 N N . GLN B 1 166 ? 2.766 -3.211 6.902 1 96.31 166 GLN B N 1
ATOM 2851 C CA . GLN B 1 166 ? 2.656 -4.273 7.898 1 96.31 166 GLN B CA 1
ATOM 2852 C C . GLN B 1 166 ? 3.074 -5.621 7.312 1 96.31 166 GLN B C 1
ATOM 2854 O O . GLN B 1 166 ? 3.834 -6.363 7.934 1 96.31 166 GLN B O 1
ATOM 2859 N N . VAL B 1 167 ? 2.664 -5.875 6.125 1 96.5 167 VAL B N 1
ATOM 2860 C CA . VAL B 1 167 ? 2.939 -7.152 5.473 1 96.5 167 VAL B CA 1
ATOM 2861 C C . VAL B 1 167 ? 4.391 -7.188 4.992 1 96.5 167 VAL B C 1
ATOM 2863 O O . VAL B 1 167 ? 5.113 -8.148 5.25 1 96.5 167 VAL B O 1
ATOM 2866 N N . ALA B 1 168 ? 4.844 -6.148 4.391 1 97.94 168 ALA B N 1
ATOM 2867 C CA . ALA B 1 168 ? 6.102 -6.145 3.652 1 97.94 168 ALA B CA 1
ATOM 2868 C C . ALA B 1 168 ? 7.293 -6.004 4.598 1 97.94 168 ALA B C 1
ATOM 2870 O O . ALA B 1 168 ? 8.367 -6.555 4.34 1 97.94 168 ALA B O 1
ATOM 2871 N N . VAL B 1 169 ? 7.082 -5.195 5.73 1 98.19 169 VAL B N 1
ATOM 2872 C CA . VAL B 1 169 ? 8.258 -4.871 6.531 1 98.19 169 VAL B CA 1
ATOM 2873 C C . VAL B 1 169 ? 7.902 -4.926 8.016 1 98.19 169 VAL B C 1
ATOM 2875 O O . VAL B 1 169 ? 8.617 -4.371 8.852 1 98.19 169 VAL B O 1
ATOM 2878 N N . ARG B 1 170 ? 6.75 -5.469 8.383 1 95.94 170 ARG B N 1
ATOM 2879 C CA . ARG B 1 170 ? 6.312 -5.707 9.75 1 95.94 170 ARG B CA 1
ATOM 2880 C C . ARG B 1 170 ? 6.156 -4.391 10.508 1 95.94 170 ARG B C 1
ATOM 2882 O O . ARG B 1 170 ? 6.398 -4.332 11.719 1 95.94 170 ARG B O 1
ATOM 2889 N N . HIS B 1 171 ? 5.879 -3.348 9.727 1 96.56 171 HIS B N 1
ATOM 2890 C CA . HIS B 1 171 ? 5.602 -2.092 10.414 1 96.56 171 HIS B CA 1
ATOM 2891 C C . HIS B 1 171 ? 4.324 -2.186 11.242 1 96.56 171 HIS B C 1
ATOM 2893 O O . HIS B 1 171 ? 3.266 -2.543 10.719 1 96.56 171 HIS B O 1
ATOM 2899 N N . PRO B 1 172 ? 4.344 -1.886 12.516 1 93.88 172 PRO B N 1
ATOM 2900 C CA . PRO B 1 172 ? 3.16 -2.066 13.359 1 93.88 172 PRO B CA 1
ATOM 2901 C C . PRO B 1 172 ? 2.018 -1.129 12.977 1 93.88 172 PRO B C 1
ATOM 2903 O O . PRO B 1 172 ? 2.23 0.073 12.805 1 93.88 172 PRO B O 1
ATOM 2906 N N . LEU B 1 173 ? 0.812 -1.645 12.883 1 93.25 173 LEU B N 1
ATOM 2907 C CA . LEU B 1 173 ? -0.363 -0.855 12.523 1 93.25 173 LEU B CA 1
ATOM 2908 C C . LEU B 1 173 ? -0.623 0.231 13.562 1 93.25 173 LEU B C 1
ATOM 2910 O O . LEU B 1 173 ? -1.092 1.32 13.219 1 93.25 173 LEU B O 1
ATOM 2914 N N . ASP B 1 174 ? -0.295 -0.086 14.781 1 92.56 174 ASP B N 1
ATOM 2915 C CA . ASP B 1 174 ? -0.536 0.882 15.844 1 92.56 174 ASP B CA 1
ATOM 2916 C C . ASP B 1 174 ? 0.288 2.15 15.633 1 92.56 174 ASP B C 1
ATOM 2918 O O . ASP B 1 174 ? -0.152 3.248 15.984 1 92.56 174 ASP B O 1
ATOM 2922 N N . ARG B 1 175 ? 1.499 2 15.094 1 94.25 175 ARG B N 1
ATOM 2923 C CA . ARG B 1 175 ? 2.318 3.172 14.797 1 94.25 175 ARG B CA 1
ATOM 2924 C C . ARG B 1 175 ? 1.7 4.004 13.68 1 94.25 175 ARG B C 1
ATOM 2926 O O . ARG B 1 175 ? 1.703 5.234 13.742 1 94.25 175 ARG B O 1
ATOM 2933 N N . SER B 1 176 ? 1.197 3.369 12.664 1 95.69 176 SER B N 1
ATOM 2934 C CA . SER B 1 176 ? 0.508 4.074 11.586 1 95.69 176 SER B CA 1
ATOM 2935 C C . SER B 1 176 ? -0.751 4.766 12.094 1 95.69 176 SER B C 1
ATOM 2937 O O . SER B 1 176 ? -1.077 5.875 11.664 1 95.69 176 SER B O 1
ATOM 2939 N N . TYR B 1 177 ? -1.431 4.047 13.039 1 95.06 177 TYR B N 1
ATOM 2940 C CA . TYR B 1 177 ? -2.604 4.645 13.672 1 95.06 177 TYR B CA 1
ATOM 2941 C C . TYR B 1 177 ? -2.229 5.922 14.414 1 95.06 177 TYR B C 1
ATOM 2943 O O . TYR B 1 177 ? -2.898 6.949 14.273 1 95.06 177 TYR B O 1
ATOM 2951 N N . GLU B 1 178 ? -1.179 5.855 15.148 1 95.12 178 GLU B N 1
ATOM 2952 C CA . GLU B 1 178 ? -0.725 7.012 15.914 1 95.12 178 GLU B CA 1
ATOM 2953 C C . GLU B 1 178 ? -0.352 8.172 14.992 1 95.12 178 GLU B C 1
ATOM 2955 O O . GLU B 1 178 ? -0.669 9.328 15.281 1 95.12 178 GLU B O 1
ATOM 2960 N N . ALA B 1 179 ? 0.327 7.883 13.891 1 96.38 179 ALA B N 1
ATOM 2961 C CA . ALA B 1 179 ? 0.707 8.922 12.938 1 96.38 179 ALA B CA 1
ATOM 2962 C C . ALA B 1 179 ? -0.527 9.586 12.328 1 96.38 179 ALA B C 1
ATOM 2964 O O . ALA B 1 179 ? -0.598 10.812 12.234 1 96.38 179 ALA B O 1
ATOM 2965 N N . ALA B 1 180 ? -1.517 8.766 11.961 1 96.69 180 ALA B N 1
ATOM 2966 C CA . ALA B 1 180 ? -2.75 9.297 11.383 1 96.69 180 ALA B CA 1
ATOM 2967 C C . ALA B 1 180 ? -3.521 10.133 12.398 1 96.69 180 ALA B C 1
ATOM 2969 O O . ALA B 1 180 ? -4.031 11.203 12.07 1 96.69 180 ALA B O 1
ATOM 2970 N N . ARG B 1 181 ? -3.572 9.633 13.609 1 94.88 181 ARG B N 1
ATOM 2971 C CA . ARG B 1 181 ? -4.281 10.344 14.664 1 94.88 181 ARG B CA 1
ATOM 2972 C C . ARG B 1 181 ? -3.619 11.688 14.961 1 94.88 181 ARG B C 1
ATOM 2974 O O . ARG B 1 181 ? -4.305 12.688 15.18 1 94.88 181 ARG B O 1
ATOM 2981 N N . THR B 1 182 ? -2.33 11.688 15 1 93.94 182 THR B N 1
ATOM 2982 C CA . THR B 1 182 ? -1.597 12.922 15.234 1 93.94 182 THR B CA 1
ATOM 2983 C C . THR B 1 182 ? -1.873 13.93 14.117 1 93.94 182 THR B C 1
ATOM 2985 O O . THR B 1 182 ? -2.055 15.125 14.383 1 93.94 182 THR B O 1
ATOM 2988 N N . TYR B 1 183 ? -1.88 13.469 12.867 1 93.69 183 TYR B N 1
ATOM 2989 C CA . TYR B 1 183 ? -2.26 14.312 11.742 1 93.69 183 TYR B CA 1
ATOM 2990 C C . TYR B 1 183 ? -3.646 14.914 11.953 1 93.69 183 TYR B C 1
ATOM 2992 O O . TYR B 1 183 ? -3.846 16.109 11.766 1 93.69 183 TYR B O 1
ATOM 3000 N N . VAL B 1 184 ? -4.59 14.117 12.414 1 95.19 184 VAL B N 1
ATOM 3001 C CA . VAL B 1 184 ? -5.957 14.578 12.617 1 95.19 184 VAL B CA 1
ATOM 3002 C C . VAL B 1 184 ? -5.996 15.602 13.75 1 95.19 184 VAL B C 1
ATOM 3004 O O . VAL B 1 184 ? -6.547 16.688 13.586 1 95.19 184 VAL B O 1
ATOM 3007 N N . ASP B 1 185 ? -5.359 15.375 14.836 1 92.62 185 ASP B N 1
ATOM 3008 C CA . ASP B 1 185 ? -5.457 16.188 16.047 1 92.62 185 ASP B CA 1
ATOM 3009 C C . ASP B 1 185 ? -4.688 17.5 15.883 1 92.62 185 ASP B C 1
ATOM 3011 O O . ASP B 1 185 ? -5.137 18.547 16.344 1 92.62 185 ASP B O 1
ATOM 3015 N N . ALA B 1 186 ? -3.594 17.422 15.227 1 88.81 186 ALA B N 1
ATOM 3016 C CA . ALA B 1 186 ? -2.709 18.578 15.172 1 88.81 186 ALA B CA 1
ATOM 3017 C C . ALA B 1 186 ? -3.025 19.469 13.969 1 88.81 186 ALA B C 1
ATOM 3019 O O . ALA B 1 186 ? -2.854 20.688 14.023 1 88.81 186 ALA B O 1
ATOM 3020 N N . TYR B 1 187 ? -3.631 18.781 12.945 1 86 187 TYR B N 1
ATOM 3021 C CA . TYR B 1 187 ? -3.668 19.547 11.711 1 86 187 TYR B CA 1
ATOM 3022 C C . TYR B 1 187 ? -5.098 19.703 11.203 1 86 187 TYR B C 1
ATOM 3024 O O . TYR B 1 187 ? -5.43 20.688 10.539 1 86 187 TYR B O 1
ATOM 3032 N N . LEU B 1 188 ? -5.922 18.734 11.5 1 91.56 188 LEU B N 1
ATOM 3033 C CA . LEU B 1 188 ? -7.309 18.891 11.07 1 91.56 188 LEU B CA 1
ATOM 3034 C C . LEU B 1 188 ? -8.109 19.672 12.109 1 91.56 188 LEU B C 1
ATOM 3036 O O . LEU B 1 188 ? -8.891 20.562 11.766 1 91.56 188 LEU B O 1
ATOM 3040 N N . VAL B 1 189 ? -7.859 19.344 13.328 1 86.88 189 VAL B N 1
ATOM 3041 C CA . VAL B 1 189 ? -8.656 19.938 14.398 1 86.88 189 VAL B CA 1
ATOM 3042 C C . VAL B 1 189 ? -8.266 21.391 14.586 1 86.88 189 VAL B C 1
ATOM 3044 O O . VAL B 1 189 ? -7.086 21.719 14.734 1 86.88 189 VAL B O 1
ATOM 3047 N N . GLY B 1 190 ? -9.117 22.328 14.422 1 70.25 190 GLY B N 1
ATOM 3048 C CA . GLY B 1 190 ? -8.977 23.766 14.523 1 70.25 190 GLY B CA 1
ATOM 3049 C C . GLY B 1 190 ? -8.516 24.234 15.891 1 70.25 190 GLY B C 1
ATOM 3050 O O . GLY B 1 190 ? -8.703 23.531 16.891 1 70.25 190 GLY B O 1
ATOM 3051 N N . GLU B 1 191 ? -7.531 25.172 16 1 59.75 191 GLU B N 1
ATOM 3052 C CA . GLU B 1 191 ? -7.094 25.781 17.25 1 59.75 191 GLU B CA 1
ATOM 3053 C C . GLU B 1 191 ? -8.281 26.141 18.141 1 59.75 191 GLU B C 1
ATOM 3055 O O . GLU B 1 191 ? -8.219 26 19.359 1 59.75 191 GLU B O 1
ATOM 3060 N N . ASP B 1 192 ? -9.289 26.828 17.547 1 52.69 192 ASP B N 1
ATOM 3061 C CA . ASP B 1 192 ? -10.375 27.344 18.375 1 52.69 192 ASP B CA 1
ATOM 3062 C C . ASP B 1 192 ? -11.172 26.219 19.016 1 52.69 192 ASP B C 1
ATOM 3064 O O . ASP B 1 192 ? -11.828 26.406 20.047 1 52.69 192 ASP B O 1
ATOM 3068 N N . ALA B 1 193 ? -11.367 25.188 18.453 1 49.53 193 ALA B N 1
ATOM 3069 C CA . ALA B 1 193 ? -12.133 24.094 19.047 1 49.53 193 ALA B CA 1
ATOM 3070 C C . ALA B 1 193 ? -11.391 23.484 20.234 1 49.53 193 ALA B C 1
ATOM 3072 O O . ALA B 1 193 ? -11.977 22.75 21.031 1 49.53 193 ALA B O 1
ATOM 3073 N N . ALA B 1 194 ? -10.086 23.484 20.312 1 44.97 194 ALA B N 1
ATOM 3074 C CA . ALA B 1 194 ? -9.383 23 21.5 1 44.97 194 ALA B CA 1
ATOM 3075 C C . ALA B 1 194 ? -9.812 23.75 22.75 1 44.97 194 ALA B C 1
ATOM 3077 O O . ALA B 1 194 ? -9.695 23.25 23.859 1 44.97 194 ALA B O 1
ATOM 3078 N N . GLU B 1 195 ? -10.117 25 22.734 1 40.75 195 GLU B N 1
ATOM 3079 C CA . GLU B 1 195 ? -10.516 25.781 23.891 1 40.75 195 GLU B CA 1
ATOM 3080 C C . GLU B 1 195 ? -11.875 25.344 24.422 1 40.75 195 GLU B C 1
ATOM 3082 O O . GLU B 1 195 ? -12.195 25.578 25.594 1 40.75 195 GLU B O 1
ATOM 3087 N N . VAL B 1 196 ? -12.789 24.938 23.609 1 38.69 196 VAL B N 1
ATOM 3088 C CA . VAL B 1 196 ? -14.102 24.734 24.203 1 38.69 196 VAL B CA 1
ATOM 3089 C C . VAL B 1 196 ? -14.117 23.438 25 1 38.69 196 VAL B C 1
ATOM 3091 O O . VAL B 1 196 ? -14.977 23.234 25.859 1 38.69 196 VAL B O 1
ATOM 3094 N N . SER B 1 197 ? -13.352 22.531 24.5 1 38.25 197 SER B N 1
ATOM 3095 C CA . SER B 1 197 ? -13.531 21.344 25.328 1 38.25 197 SER B CA 1
ATOM 3096 C C . SER B 1 197 ? -12.695 21.438 26.609 1 38.25 197 SER B C 1
ATOM 3098 O O . SER B 1 197 ? -12.656 20.484 27.406 1 38.25 197 SER B O 1
ATOM 3100 N N . ALA B 1 198 ? -11.859 22.453 26.844 1 36.88 198 ALA B N 1
ATOM 3101 C CA . ALA B 1 198 ? -11.383 22.609 28.219 1 36.88 198 ALA B CA 1
ATOM 3102 C C . ALA B 1 198 ? -12.359 23.453 29.031 1 36.88 198 ALA B C 1
ATOM 3104 O O . ALA B 1 198 ? -12.984 24.375 28.5 1 36.88 198 ALA B O 1
#